Protein AF-A0A835DN40-F1 (afdb_monomer_lite)

Secondary structure (DSSP, 8-state):
-------TT-TT-SEE-HHHHHHHHHTS--SS-EEEEEE-TT-EETTBTTTBSEEEEEEE-SS-TT-EEEEEEEE--TTT-HHHHSTTTS--SSS--PPPPBPTTS-HHHHHHHHHHHHHHHHHHH-TTSSSS-BS-TTS-B-TTTTSTT--SBT-BTTB--B-EE-TTT-BEESEE-GGG-EE----EEETTTTEEE-S----------------------------EE-SPPPP-EEEEEEEEEES---HHHHHHHHHHHHHTT-TT--SSSBHHHHHHGGGGGGGG-SSPPEEEEEEEEEEETT-TT-SEE-HHHHHHHHTTS-SSSEEEEEEE-TT-EETTBTTTBSEEEEEEE-SS-TT-EEEEEEEE--TTT-HHHHSTTSS--SSS--PPPPBPTTS-HHHHHHHHHHHHHHHHHHH-TTSSSEEBS-TTS-B-TTTTSTT--SBT-BTTB--B-EE-TTT-BEESEE-GGG-EE----EEETTTTEEEP--

Sequence (499 aa):
MGKQILDESYSLGKSLTGKQIVELAAKGEQRNAINVVLTASDVAIDGFCSSSCGTHGSSLSSKNSKYKFAYIWVGNSETRCPGQCAWPFHQPIYGPQSPPLVAPNNDVGLDGMVINLASLLAGTATNPFGNGYFQGPAEAPLEAASACPGVYGKGAYPGYAGDLLVDSTTGASFNSHGANGRKYLLPALFDPSTSSCSTLLFLLISLFHFSSAARRLTELVQEQPPLFKYHNGPLLSGQISINLIWYGHFKPSQRSIISDFLSSLSSSTSQTHPSVATWWKTTDKYYHLSSNKHSSLSMGKQILDESYSLGKSLTGKQIVELATKGEQRNAINVVLTASDVAIEGFCSSSCGTHGSSRSAKNNKSKFAYIWVGNSETQCPGQCAWPFHQPIYGPQSPPLVAPNNDVGLDGMVINLASLLAGTATNPFGNGYFQGPVEAPLEAASACPGIYGKGAYPGYAGDLLVDSTTGASFNSHGANGRKYLLPALFDPSTSSCSTLV

pLDDT: mean 85.29, std 15.95, range [23.98, 98.81]

Organism: Tetracentron sinense (NCBI:txid13715)

Structure (mmCIF, N/CA/C/O backbone):
data_AF-A0A835DN40-F1
#
_entry.id   AF-A0A835DN40-F1
#
loop_
_atom_site.group_PDB
_atom_site.id
_atom_site.type_symbol
_atom_site.label_atom_id
_atom_site.label_alt_id
_atom_site.label_comp_id
_atom_site.label_asym_id
_atom_site.label_entity_id
_atom_site.label_seq_id
_atom_site.pdbx_PDB_ins_code
_atom_site.Cartn_x
_atom_site.Cartn_y
_atom_site.Cartn_z
_atom_site.occupancy
_atom_site.B_iso_or_equiv
_atom_site.auth_seq_id
_atom_site.auth_comp_id
_atom_site.auth_asym_id
_atom_site.auth_atom_id
_atom_site.pdbx_PDB_model_num
ATOM 1 N N . MET A 1 1 ? 22.568 1.607 -36.792 1.00 62.44 1 MET A N 1
ATOM 2 C CA . MET A 1 1 ? 22.097 2.724 -35.944 1.00 62.44 1 MET A CA 1
ATOM 3 C C . MET A 1 1 ? 21.654 3.838 -36.881 1.00 62.44 1 MET A C 1
ATOM 5 O O . MET A 1 1 ? 22.366 4.071 -37.850 1.00 62.44 1 MET A O 1
ATOM 9 N N . GLY A 1 2 ? 20.477 4.436 -36.667 1.00 74.19 2 GLY A N 1
ATOM 10 C CA . GLY A 1 2 ? 20.002 5.565 -37.480 1.00 74.19 2 GLY A CA 1
ATOM 11 C C . GLY A 1 2 ? 20.756 6.865 -37.172 1.00 74.19 2 GLY A C 1
ATOM 12 O O . GLY A 1 2 ? 21.664 6.881 -36.338 1.00 74.19 2 GLY A O 1
ATOM 13 N N . LYS A 1 3 ? 20.375 7.961 -37.835 1.00 86.00 3 LYS A N 1
ATOM 14 C CA . LYS A 1 3 ? 20.957 9.292 -37.603 1.00 86.00 3 LYS A CA 1
ATOM 15 C C . LYS A 1 3 ? 20.758 9.735 -36.147 1.00 86.00 3 LYS A C 1
ATOM 17 O O . LYS A 1 3 ? 19.635 9.740 -35.655 1.00 86.00 3 LYS A O 1
ATOM 22 N N . GLN A 1 4 ? 21.835 10.169 -35.494 1.00 90.81 4 GLN A N 1
ATOM 23 C CA . GLN A 1 4 ? 21.766 10.845 -34.197 1.00 90.81 4 GLN A CA 1
ATOM 24 C C . GLN A 1 4 ? 21.597 12.354 -34.408 1.00 90.81 4 GLN A C 1
ATOM 26 O O . GLN A 1 4 ? 22.220 12.937 -35.299 1.00 90.81 4 GLN A O 1
ATOM 31 N N . ILE A 1 5 ? 20.731 12.978 -33.613 1.00 92.69 5 ILE A N 1
ATOM 32 C CA . ILE A 1 5 ? 20.449 14.414 -33.661 1.00 92.69 5 ILE A CA 1
ATOM 33 C C . ILE A 1 5 ? 20.660 14.954 -32.249 1.00 92.69 5 ILE A C 1
ATOM 35 O O . ILE A 1 5 ? 19.998 14.502 -31.320 1.00 92.69 5 ILE A O 1
ATOM 39 N N . LEU A 1 6 ? 21.579 15.906 -32.101 1.00 93.62 6 LEU A N 1
ATOM 40 C CA . LEU A 1 6 ? 21.812 16.626 -30.852 1.00 93.62 6 LEU A CA 1
ATOM 41 C C . LEU A 1 6 ? 21.098 17.979 -30.932 1.00 93.62 6 LEU A C 1
ATOM 43 O O . LEU A 1 6 ? 21.275 18.712 -31.903 1.00 93.62 6 LEU A O 1
ATOM 47 N N . ASP A 1 7 ? 20.278 18.292 -29.930 1.00 92.81 7 ASP A N 1
ATOM 48 C CA . ASP A 1 7 ? 19.549 19.562 -29.810 1.00 92.81 7 ASP A CA 1
ATOM 49 C C . ASP A 1 7 ? 19.976 20.295 -28.533 1.00 92.81 7 ASP A C 1
ATOM 51 O O . ASP A 1 7 ? 19.204 20.485 -27.596 1.00 92.81 7 ASP A O 1
ATOM 55 N N . GLU A 1 8 ? 21.251 20.678 -28.485 1.00 92.56 8 GLU A N 1
ATOM 56 C CA . GLU A 1 8 ? 21.862 21.346 -27.325 1.00 92.56 8 GLU A CA 1
ATOM 57 C C . GLU A 1 8 ? 21.325 22.771 -27.109 1.00 92.56 8 GLU A C 1
ATOM 59 O O . GLU A 1 8 ? 21.439 23.331 -26.020 1.00 92.56 8 GLU A O 1
ATOM 64 N N . SER A 1 9 ? 20.705 23.356 -28.138 1.00 92.94 9 SER A N 1
ATOM 65 C CA . SER A 1 9 ? 20.046 24.663 -28.073 1.00 92.94 9 SER A CA 1
ATOM 66 C C . SER A 1 9 ? 18.645 24.628 -27.465 1.00 92.94 9 SER A C 1
ATOM 68 O O . SER A 1 9 ? 18.056 25.691 -27.280 1.00 92.94 9 SER A O 1
ATOM 70 N N . TYR A 1 10 ? 18.102 23.441 -27.167 1.00 92.69 10 TYR A N 1
ATOM 71 C CA . TYR A 1 10 ? 16.724 23.256 -26.706 1.00 92.69 10 TYR A CA 1
ATOM 72 C C . TYR A 1 10 ? 15.717 23.912 -27.662 1.00 92.69 10 TYR A C 1
ATOM 74 O O . TYR A 1 10 ? 14.993 24.828 -27.275 1.00 92.69 10 TYR A O 1
ATOM 82 N N . SER A 1 11 ? 15.659 23.467 -28.923 1.00 93.62 11 SER A N 1
ATOM 83 C CA . SER A 1 11 ? 14.866 24.130 -29.977 1.00 93.62 11 SER A CA 1
ATOM 84 C C . SER A 1 11 ? 13.371 24.317 -29.664 1.00 93.62 11 SER A C 1
ATOM 86 O O . SER A 1 11 ? 12.739 25.196 -30.244 1.00 93.62 11 SER A O 1
ATOM 88 N N . LEU A 1 12 ? 12.814 23.530 -28.735 1.00 94.88 12 LEU A N 1
ATOM 89 C CA . LEU A 1 12 ? 11.429 23.630 -28.249 1.00 94.88 12 LEU A CA 1
ATOM 90 C C . LEU A 1 12 ? 11.323 24.083 -26.776 1.00 94.88 12 LEU A C 1
ATOM 92 O O . LEU A 1 12 ? 10.252 24.004 -26.178 1.00 94.88 12 LEU A O 1
ATOM 96 N N . GLY A 1 13 ? 12.422 24.565 -26.192 1.00 94.25 13 GLY A N 1
ATOM 97 C CA . GLY A 1 13 ? 12.541 24.941 -24.784 1.00 94.25 13 GLY A CA 1
ATOM 98 C C . GLY A 1 13 ? 12.866 23.770 -23.847 1.00 94.25 13 GLY A C 1
ATOM 99 O O . GLY A 1 13 ? 12.997 22.621 -24.263 1.00 94.25 13 GLY A O 1
ATOM 100 N N . LYS A 1 14 ? 13.005 24.075 -22.549 1.00 92.69 14 LYS A N 1
ATOM 101 C CA . LYS A 1 14 ? 13.278 23.096 -21.473 1.00 92.69 14 LYS A CA 1
ATOM 102 C C . LYS A 1 14 ? 12.018 22.591 -20.768 1.00 92.69 14 LYS A C 1
ATOM 104 O O . LYS A 1 14 ? 12.107 21.936 -19.735 1.00 92.69 14 LYS A O 1
ATOM 109 N N . SER A 1 15 ? 10.842 22.935 -21.272 1.00 93.75 15 SER A N 1
ATOM 110 C CA . SER A 1 15 ? 9.558 22.491 -20.734 1.00 93.75 15 SER A CA 1
ATOM 111 C C . SER A 1 15 ? 8.728 21.991 -21.898 1.00 93.75 15 SER A C 1
ATOM 113 O O . SER A 1 15 ? 8.301 22.784 -22.734 1.00 93.75 15 SER A O 1
ATOM 115 N N . LEU A 1 16 ? 8.595 20.671 -21.992 1.00 92.56 16 LEU A N 1
ATOM 116 C CA . LEU A 1 16 ? 8.012 20.001 -23.145 1.00 92.56 16 LEU A CA 1
ATOM 117 C C . LEU A 1 16 ? 6.715 19.295 -22.756 1.00 92.56 16 LEU A C 1
ATOM 119 O O . LEU A 1 16 ? 6.639 18.565 -21.771 1.00 92.56 16 LEU A O 1
ATOM 123 N N . THR A 1 17 ? 5.710 19.462 -23.599 1.00 91.00 17 THR A N 1
ATOM 124 C CA . THR A 1 17 ? 4.478 18.673 -23.579 1.00 91.00 17 THR A CA 1
ATOM 125 C C . THR A 1 17 ? 4.674 17.359 -24.339 1.00 91.00 17 THR A C 1
ATOM 127 O O . THR A 1 17 ? 5.556 17.241 -25.196 1.00 91.00 17 THR A O 1
ATOM 130 N N . GLY A 1 18 ? 3.784 16.384 -24.134 1.00 88.56 18 GLY A N 1
ATOM 131 C CA . GLY A 1 18 ? 3.805 15.131 -24.905 1.00 88.56 18 GLY A CA 1
ATOM 132 C C . GLY A 1 18 ? 3.737 15.340 -26.429 1.00 88.56 18 GLY A C 1
ATOM 133 O O . GLY A 1 18 ? 4.371 14.608 -27.185 1.00 88.56 18 GLY A O 1
ATOM 134 N N . LYS A 1 19 ? 3.049 16.390 -26.904 1.00 91.12 19 LYS A N 1
ATOM 135 C CA . LYS A 1 19 ? 3.006 16.735 -28.338 1.00 91.12 19 LYS A CA 1
ATOM 136 C C . LYS A 1 19 ? 4.371 17.173 -28.873 1.00 91.12 19 LYS A C 1
ATOM 138 O O . LYS A 1 19 ? 4.743 16.779 -29.974 1.00 91.12 19 LYS A O 1
ATOM 143 N N . GLN A 1 20 ? 5.126 17.944 -28.092 1.00 94.81 20 GLN A N 1
ATOM 144 C CA . GLN A 1 20 ? 6.466 18.395 -28.480 1.00 94.81 20 GLN A CA 1
ATOM 145 C C . GLN A 1 20 ? 7.474 17.239 -28.491 1.00 94.81 20 GLN A C 1
ATOM 147 O O . GLN A 1 20 ? 8.369 17.217 -29.328 1.00 94.81 20 GLN A O 1
ATOM 152 N N . ILE A 1 21 ? 7.297 16.224 -27.640 1.00 94.69 21 ILE A N 1
ATOM 153 C CA . ILE A 1 21 ? 8.091 14.987 -27.718 1.00 94.69 21 ILE A CA 1
ATOM 154 C C . ILE A 1 21 ? 7.870 14.265 -29.052 1.00 94.69 21 ILE A C 1
ATOM 156 O O . ILE A 1 21 ? 8.833 13.847 -29.695 1.00 94.69 21 ILE A O 1
ATOM 160 N N . VAL A 1 22 ? 6.619 14.174 -29.514 1.00 94.06 22 VAL A N 1
ATOM 161 C CA . VAL A 1 22 ? 6.299 13.596 -30.830 1.00 94.06 22 VAL A CA 1
ATOM 162 C C . VAL A 1 22 ? 6.910 14.421 -31.965 1.00 94.06 22 VAL A C 1
ATOM 164 O O . VAL A 1 22 ? 7.405 13.853 -32.937 1.00 94.06 22 VAL A O 1
ATOM 167 N N . GLU A 1 23 ? 6.920 15.749 -31.842 1.00 94.12 23 GLU A N 1
ATOM 168 C CA . GLU A 1 23 ? 7.569 16.644 -32.805 1.00 94.12 23 GLU A CA 1
ATOM 169 C C . GLU A 1 23 ? 9.084 16.399 -32.885 1.00 94.12 23 GLU A C 1
ATOM 171 O O . GLU A 1 23 ? 9.633 16.282 -33.983 1.00 94.12 23 GLU A O 1
ATOM 176 N N . LEU A 1 24 ? 9.756 16.237 -31.740 1.00 94.56 24 LEU A N 1
ATOM 177 C CA . LEU A 1 24 ? 11.173 15.864 -31.695 1.00 94.56 24 LEU A CA 1
ATOM 178 C C . LEU A 1 24 ? 11.412 14.492 -32.332 1.00 94.56 24 LEU A C 1
ATOM 180 O O . LEU A 1 24 ? 12.311 14.357 -33.163 1.00 94.56 24 LEU A O 1
ATOM 184 N N . ALA A 1 25 ? 10.583 13.496 -32.012 1.00 94.44 25 ALA A N 1
ATOM 185 C CA . ALA A 1 25 ? 10.676 12.164 -32.604 1.00 94.44 25 ALA A CA 1
ATOM 186 C C . ALA A 1 25 ? 10.484 12.194 -34.132 1.00 94.44 25 ALA A C 1
ATOM 188 O O . ALA A 1 25 ? 11.159 11.468 -34.862 1.00 94.44 25 ALA A O 1
ATOM 189 N N . ALA A 1 26 ? 9.612 13.071 -34.638 1.00 92.50 26 ALA A N 1
ATOM 190 C CA . ALA A 1 26 ? 9.327 13.211 -36.063 1.00 92.50 26 ALA A CA 1
ATOM 191 C C . ALA A 1 26 ? 10.505 13.764 -36.886 1.00 92.50 26 ALA A C 1
ATOM 193 O O . ALA A 1 26 ? 10.485 13.620 -38.114 1.00 92.50 26 ALA A O 1
ATOM 194 N N . LYS A 1 27 ? 11.522 14.365 -36.241 1.00 91.38 27 LYS A N 1
ATOM 195 C CA . LYS A 1 27 ? 12.776 14.798 -36.891 1.00 91.38 27 LYS A CA 1
ATOM 196 C C . LYS A 1 27 ? 13.621 13.612 -37.383 1.00 91.38 27 LYS A C 1
ATOM 198 O O . LYS A 1 27 ? 14.474 13.798 -38.253 1.00 91.38 27 LYS A O 1
ATOM 203 N N . GLY A 1 28 ? 13.396 12.419 -36.828 1.00 89.25 28 GLY A N 1
ATOM 204 C CA . GLY A 1 28 ? 14.049 11.180 -37.237 1.00 89.25 28 GLY A CA 1
ATOM 205 C C . GLY A 1 28 ? 13.478 10.569 -38.522 1.00 89.25 28 GLY A C 1
ATOM 206 O O . GLY A 1 28 ? 12.742 11.196 -39.293 1.00 89.25 28 GLY A O 1
ATOM 207 N N . GLU A 1 29 ? 13.835 9.314 -38.780 1.00 87.50 29 GLU A N 1
ATOM 208 C CA . GLU A 1 29 ? 13.303 8.568 -39.919 1.00 87.50 29 GLU A CA 1
ATOM 209 C C . GLU A 1 29 ? 11.883 8.083 -39.615 1.00 87.50 29 GLU A C 1
ATOM 211 O O . GLU A 1 29 ? 11.592 7.580 -38.538 1.00 87.50 29 GLU A O 1
ATOM 216 N N . GLN A 1 30 ? 10.963 8.231 -40.568 1.00 84.12 30 GLN A N 1
ATOM 217 C CA . GLN A 1 30 ? 9.542 7.920 -40.349 1.00 84.12 30 GLN A CA 1
ATOM 218 C C . GLN A 1 30 ? 9.117 6.583 -40.979 1.00 84.12 30 GLN A C 1
ATOM 220 O O . GLN A 1 30 ? 7.932 6.262 -41.010 1.00 84.12 30 GLN A O 1
ATOM 225 N N . ARG A 1 31 ? 10.067 5.803 -41.512 1.00 83.69 31 ARG A N 1
ATOM 226 C CA . ARG A 1 31 ? 9.813 4.503 -42.146 1.00 83.69 31 ARG A CA 1
ATOM 227 C C . ARG A 1 31 ? 10.818 3.481 -41.637 1.00 83.69 31 ARG A C 1
ATOM 229 O O . ARG A 1 31 ? 12.007 3.762 -41.653 1.00 83.69 31 ARG A O 1
ATOM 236 N N . ASN A 1 32 ? 10.331 2.302 -41.242 1.00 83.50 32 ASN A N 1
ATOM 237 C CA . ASN A 1 32 ? 11.147 1.190 -40.733 1.00 83.50 32 ASN A CA 1
ATOM 238 C C . ASN A 1 32 ? 12.109 1.602 -39.601 1.00 83.50 32 ASN A C 1
ATOM 240 O O . ASN A 1 32 ? 13.224 1.094 -39.515 1.00 83.50 32 ASN A O 1
ATOM 244 N N . ALA A 1 33 ? 11.681 2.538 -38.753 1.00 87.94 33 ALA A N 1
ATOM 245 C CA . ALA A 1 33 ? 12.504 3.122 -37.706 1.00 87.94 33 ALA A CA 1
ATOM 246 C C . ALA A 1 33 ? 11.702 3.292 -36.411 1.00 87.94 33 ALA A C 1
ATOM 248 O O . ALA A 1 33 ? 10.492 3.535 -36.443 1.00 87.94 33 ALA A O 1
ATOM 249 N N . ILE A 1 34 ? 12.412 3.185 -35.287 1.00 92.44 34 ILE A N 1
ATOM 250 C CA . ILE A 1 34 ? 11.952 3.594 -33.961 1.00 92.44 34 ILE A CA 1
ATOM 251 C C . ILE A 1 34 ? 12.743 4.850 -33.604 1.00 92.44 34 ILE A C 1
ATOM 253 O O . ILE A 1 34 ? 13.970 4.799 -33.505 1.00 92.44 34 ILE A O 1
ATOM 257 N N . ASN A 1 35 ? 12.054 5.975 -33.435 1.00 95.12 35 ASN A N 1
ATOM 258 C CA . ASN A 1 35 ? 12.698 7.233 -33.067 1.00 95.12 35 ASN A CA 1
ATOM 259 C C . ASN A 1 35 ? 12.775 7.351 -31.545 1.00 95.12 35 ASN A C 1
ATOM 261 O O . ASN A 1 35 ? 11.746 7.400 -30.879 1.00 95.12 35 ASN A O 1
ATOM 265 N N . VAL A 1 36 ? 13.986 7.403 -30.994 1.00 96.75 36 VAL A N 1
ATOM 266 C CA . VAL A 1 36 ? 14.206 7.512 -29.546 1.00 96.75 36 VAL A CA 1
ATOM 267 C C . VAL A 1 36 ? 14.557 8.955 -29.192 1.00 96.75 36 VAL A C 1
ATOM 269 O O . VAL A 1 36 ? 15.540 9.497 -29.694 1.00 96.75 36 VAL A O 1
ATOM 272 N N . VAL A 1 37 ? 13.761 9.564 -28.319 1.00 97.31 37 VAL A N 1
ATOM 273 C CA . VAL A 1 37 ? 13.980 10.898 -27.753 1.00 97.31 37 VAL A CA 1
ATOM 274 C C . VAL A 1 37 ? 14.496 10.736 -26.327 1.00 97.31 37 VAL A C 1
ATOM 276 O O . VAL A 1 37 ? 13.816 10.178 -25.471 1.00 97.31 37 VAL A O 1
ATOM 279 N N . LEU A 1 38 ? 15.699 11.233 -26.061 1.00 97.19 38 LEU A N 1
ATOM 280 C CA . LEU A 1 38 ? 16.314 11.210 -24.735 1.00 97.19 38 LEU A CA 1
ATOM 281 C C . LEU A 1 38 ? 16.416 12.645 -24.230 1.00 97.19 38 LEU A C 1
ATOM 283 O O . LEU A 1 38 ? 16.957 13.496 -24.935 1.00 97.19 38 LEU A O 1
ATOM 287 N N . THR A 1 39 ? 15.894 12.925 -23.038 1.00 96.50 39 THR A N 1
ATOM 288 C CA . THR A 1 39 ? 15.938 14.279 -22.468 1.00 96.50 39 THR A CA 1
ATOM 289 C C . THR A 1 39 ? 16.857 14.359 -21.259 1.00 96.50 39 THR A C 1
ATOM 291 O O . THR A 1 39 ? 16.834 13.485 -20.392 1.00 96.50 39 THR A O 1
ATOM 294 N N . ALA A 1 40 ? 17.667 15.420 -21.217 1.00 95.06 40 ALA A N 1
ATOM 295 C CA . ALA A 1 40 ? 18.594 15.705 -20.127 1.00 95.06 40 ALA A CA 1
ATOM 296 C C . ALA A 1 40 ? 17.860 15.991 -18.803 1.00 95.06 40 ALA A C 1
ATOM 298 O O . ALA A 1 40 ? 16.657 16.257 -18.788 1.00 95.06 40 ALA A O 1
ATOM 299 N N . SER A 1 41 ? 18.594 15.942 -17.689 1.00 93.69 41 SER A N 1
ATOM 300 C CA . SER A 1 41 ? 18.036 16.042 -16.331 1.00 93.69 41 SER A CA 1
ATOM 301 C C . SER A 1 41 ? 17.454 17.425 -16.002 1.00 93.69 41 SER A C 1
ATOM 303 O O . SER A 1 41 ? 16.654 17.578 -15.077 1.00 93.69 41 SER A O 1
ATOM 305 N N . ASP A 1 42 ? 17.796 18.447 -16.784 1.00 92.62 42 ASP A N 1
ATOM 306 C CA . ASP A 1 42 ? 17.280 19.807 -16.647 1.00 92.62 42 ASP A CA 1
ATOM 307 C C . ASP A 1 42 ? 16.029 20.094 -17.502 1.00 92.62 42 ASP A C 1
ATOM 309 O O . ASP A 1 42 ? 15.445 21.174 -17.382 1.00 92.62 42 ASP A O 1
ATOM 313 N N . VAL A 1 43 ? 15.554 19.128 -18.296 1.00 93.62 43 VAL A N 1
ATOM 314 C CA . VAL A 1 43 ? 14.333 19.246 -19.108 1.00 93.62 43 VAL A CA 1
ATOM 315 C C . VAL A 1 43 ? 13.113 18.769 -18.313 1.00 93.62 43 VAL A C 1
ATOM 317 O O . VAL A 1 43 ? 13.056 17.639 -17.835 1.00 93.62 43 VAL A O 1
ATOM 320 N N . ALA A 1 44 ? 12.110 19.636 -18.171 1.00 88.69 44 ALA A N 1
ATOM 321 C CA . ALA A 1 44 ? 10.819 19.316 -17.570 1.00 88.69 44 ALA A CA 1
ATOM 322 C C . ALA A 1 44 ? 9.850 18.769 -18.623 1.00 88.69 44 ALA A C 1
ATOM 324 O O . ALA A 1 44 ? 9.738 19.330 -19.714 1.00 88.69 44 ALA A O 1
ATOM 325 N N . ILE A 1 45 ? 9.132 17.700 -18.281 1.00 87.81 45 ILE A N 1
ATOM 326 C CA . ILE A 1 45 ? 8.139 17.073 -19.157 1.00 87.81 45 ILE A CA 1
ATOM 327 C C . ILE A 1 45 ? 6.887 16.768 -18.349 1.00 87.81 45 ILE A C 1
ATOM 329 O O . ILE A 1 45 ? 6.980 16.275 -17.223 1.00 87.81 45 ILE A O 1
ATOM 333 N N . ASP A 1 46 ? 5.723 17.051 -18.928 1.00 78.88 46 ASP A N 1
ATOM 334 C CA . ASP A 1 46 ? 4.436 16.750 -18.303 1.00 78.88 46 ASP A CA 1
ATOM 335 C C . ASP A 1 46 ? 4.334 15.256 -17.958 1.00 78.88 46 ASP A C 1
ATOM 337 O O . ASP A 1 46 ? 4.521 14.388 -18.811 1.00 78.88 46 ASP A O 1
ATOM 341 N N . GLY A 1 47 ? 4.040 14.946 -16.695 1.00 72.06 47 GLY A N 1
ATOM 342 C CA . GLY A 1 47 ? 3.879 13.568 -16.222 1.00 72.06 47 GLY A CA 1
ATOM 343 C C . GLY A 1 47 ? 5.183 12.802 -15.951 1.00 72.06 47 GLY A C 1
ATOM 344 O O . GLY A 1 47 ? 5.116 11.697 -15.396 1.00 72.06 47 GLY A O 1
ATOM 345 N N . PHE A 1 48 ? 6.355 13.368 -16.265 1.00 83.88 48 PHE A N 1
ATOM 346 C CA . PHE A 1 48 ? 7.642 12.818 -15.830 1.00 83.88 48 PHE A CA 1
ATOM 347 C C . PHE A 1 48 ? 7.719 12.826 -14.299 1.00 83.88 48 PHE A C 1
ATOM 349 O O . PHE A 1 48 ? 7.203 13.751 -13.666 1.00 83.88 48 PHE A O 1
ATOM 356 N N . CYS A 1 49 ? 8.336 11.807 -13.693 1.00 76.12 49 CYS A N 1
ATOM 357 C CA . CYS A 1 49 ? 8.502 11.718 -12.232 1.00 76.12 49 CYS A CA 1
ATOM 358 C C . CYS A 1 49 ? 7.198 11.678 -11.415 1.00 76.12 49 CYS A C 1
ATOM 360 O O . CYS A 1 49 ? 7.193 11.981 -10.227 1.00 76.12 49 CYS A O 1
ATOM 362 N N . SER A 1 50 ? 6.073 11.381 -12.053 1.00 71.12 50 SER A N 1
ATOM 363 C CA . SER A 1 50 ? 4.760 11.346 -11.401 1.00 71.12 50 SER A CA 1
ATOM 364 C C . SER A 1 50 ? 3.940 10.187 -11.939 1.00 71.12 50 SER A C 1
ATOM 366 O O . SER A 1 50 ? 3.467 9.360 -11.169 1.00 71.12 50 SER A O 1
ATOM 368 N N . SER A 1 51 ? 3.860 10.077 -13.264 1.00 66.38 51 SER A N 1
ATOM 369 C CA . SER A 1 51 ? 3.113 9.021 -13.954 1.00 66.38 51 SER A CA 1
ATOM 370 C C . SER A 1 51 ? 4.006 8.021 -14.689 1.00 66.38 51 SER A C 1
ATOM 372 O O . SER A 1 51 ? 3.641 6.857 -14.818 1.00 66.38 51 SER A O 1
ATOM 374 N N . SER A 1 52 ? 5.176 8.452 -15.173 1.00 79.00 52 SER A N 1
ATOM 375 C CA . SER A 1 52 ? 6.094 7.598 -15.929 1.00 79.00 52 SER A CA 1
ATOM 376 C C . SER A 1 52 ? 7.525 8.145 -15.944 1.00 79.00 52 SER A C 1
ATOM 378 O O . SER A 1 52 ? 7.781 9.313 -15.640 1.00 79.00 52 SER A O 1
ATOM 380 N N . CYS A 1 53 ? 8.463 7.279 -16.321 1.00 90.38 53 CYS A N 1
ATOM 381 C CA . CYS A 1 53 ? 9.882 7.596 -16.527 1.00 90.38 53 CYS A CA 1
ATOM 382 C C . CYS A 1 53 ? 10.250 7.701 -18.017 1.00 90.38 53 CYS A C 1
ATOM 384 O O . CYS A 1 53 ? 11.387 7.992 -18.391 1.00 90.38 53 CYS A O 1
ATOM 386 N N . GLY A 1 54 ? 9.259 7.450 -18.866 1.00 93.00 54 GLY A N 1
ATOM 387 C CA . GLY A 1 54 ? 9.342 7.386 -20.307 1.00 93.00 54 GLY A CA 1
ATOM 388 C C . GLY A 1 54 ? 8.042 6.822 -20.875 1.00 93.00 54 GLY A C 1
ATOM 389 O O . GLY A 1 54 ? 7.191 6.319 -20.141 1.00 93.00 54 GLY A O 1
ATOM 390 N N . THR A 1 55 ? 7.881 6.900 -22.187 1.00 91.06 55 THR A N 1
ATOM 391 C CA . THR A 1 55 ? 6.718 6.363 -22.898 1.00 91.06 55 THR A CA 1
ATOM 392 C C . THR A 1 55 ? 7.136 5.853 -24.267 1.00 91.06 55 THR A C 1
ATOM 394 O O . THR A 1 55 ? 8.158 6.279 -24.806 1.00 91.06 55 THR A O 1
ATOM 397 N N . HIS A 1 56 ? 6.338 4.977 -24.859 1.00 93.06 56 HIS A N 1
ATOM 398 C CA . HIS A 1 56 ? 6.428 4.684 -26.282 1.00 93.06 56 HIS A CA 1
ATOM 399 C C . HIS A 1 56 ? 5.059 4.839 -26.926 1.00 93.06 56 HIS A C 1
ATOM 401 O O . HIS A 1 56 ? 4.030 4.842 -26.251 1.00 93.06 56 HIS A O 1
ATOM 407 N N . GLY A 1 57 ? 5.051 5.035 -28.234 1.00 90.94 57 GLY A N 1
ATOM 408 C CA . GLY A 1 57 ? 3.817 5.190 -28.976 1.00 90.94 57 GLY A CA 1
ATOM 409 C C . GLY A 1 57 ? 4.062 5.324 -30.463 1.00 90.94 57 GLY A C 1
ATOM 410 O O . GLY A 1 57 ? 5.148 5.055 -30.979 1.00 90.94 57 GLY A O 1
ATOM 411 N N . SER A 1 58 ? 3.032 5.778 -31.170 1.00 92.44 58 SER A N 1
ATOM 412 C CA . SER A 1 58 ? 3.117 5.999 -32.606 1.00 92.44 58 SER A CA 1
ATOM 413 C C . SER A 1 58 ? 2.440 7.285 -33.036 1.00 92.44 58 SER A C 1
ATOM 415 O O . SER A 1 58 ? 1.489 7.752 -32.413 1.00 92.44 58 SER A O 1
ATOM 417 N N . SER A 1 59 ? 2.931 7.855 -34.131 1.00 91.75 59 SER A N 1
ATOM 418 C CA . SER A 1 59 ? 2.361 9.060 -34.725 1.00 91.75 59 SER A CA 1
ATOM 419 C C . SER A 1 59 ? 2.331 8.959 -36.243 1.00 91.75 59 SER A C 1
ATOM 421 O O . SER A 1 59 ? 3.101 8.210 -36.848 1.00 91.75 59 SER A O 1
ATOM 423 N N . LEU A 1 60 ? 1.412 9.697 -36.864 1.00 89.62 60 LEU A N 1
ATOM 424 C CA . LEU A 1 60 ? 1.311 9.776 -38.317 1.00 89.62 60 LEU A CA 1
ATOM 425 C C . LEU A 1 60 ? 2.533 10.495 -38.890 1.00 89.62 60 LEU A C 1
ATOM 427 O O . LEU A 1 60 ? 2.985 11.517 -38.376 1.00 89.62 60 LEU A O 1
ATOM 431 N N . SER A 1 61 ? 3.053 9.965 -39.992 1.00 82.00 61 SER A N 1
ATOM 432 C CA . SER A 1 61 ? 4.140 10.595 -40.728 1.00 82.00 61 SER A CA 1
ATOM 433 C C . SER A 1 61 ? 3.666 11.911 -41.347 1.00 82.00 61 SER A C 1
ATOM 435 O O . SER A 1 61 ? 2.711 11.943 -42.124 1.00 82.00 61 SER A O 1
ATOM 437 N N . SER A 1 62 ? 4.392 12.996 -41.063 1.00 76.75 62 SER A N 1
ATOM 438 C CA . SER A 1 62 ? 4.175 14.302 -41.699 1.00 76.75 62 SER A CA 1
ATOM 439 C C . SER A 1 62 ? 4.484 14.287 -43.200 1.00 76.75 62 SER A C 1
ATOM 441 O O . SER A 1 62 ? 3.975 15.119 -43.944 1.00 76.75 62 SER A O 1
ATOM 443 N N . LYS A 1 63 ? 5.297 13.325 -43.657 1.00 75.75 63 LYS A N 1
ATOM 444 C CA . LYS A 1 63 ? 5.660 13.132 -45.069 1.00 75.75 63 LYS A CA 1
ATOM 445 C C . LYS A 1 63 ? 4.643 12.281 -45.832 1.00 75.75 63 LYS A C 1
ATOM 447 O O . LYS A 1 63 ? 4.531 12.419 -47.046 1.00 75.75 63 LYS A O 1
ATOM 452 N N . ASN A 1 64 ? 3.932 11.380 -45.152 1.00 75.12 64 ASN A N 1
ATOM 453 C CA . ASN A 1 64 ? 2.903 10.543 -45.760 1.00 75.12 64 ASN A CA 1
ATOM 454 C C . ASN A 1 64 ? 1.892 10.057 -44.711 1.00 75.12 64 ASN A C 1
ATOM 456 O O . ASN A 1 64 ? 2.155 9.107 -43.975 1.00 75.12 64 ASN A O 1
ATOM 460 N N . SER A 1 65 ? 0.697 10.647 -44.717 1.00 75.12 65 SER A N 1
ATOM 461 C CA . SER A 1 65 ? -0.373 10.363 -43.753 1.00 75.12 65 SER A CA 1
ATOM 462 C C . SER A 1 65 ? -0.906 8.923 -43.773 1.00 75.12 65 SER A C 1
ATOM 464 O O . SER A 1 65 ? -1.680 8.558 -42.893 1.00 75.12 65 SER A O 1
ATOM 466 N N . LYS A 1 66 ? -0.499 8.083 -44.737 1.00 78.94 66 LYS A N 1
ATOM 467 C CA . LYS A 1 66 ? -0.843 6.651 -44.759 1.00 78.94 66 LYS A CA 1
ATOM 468 C C . LYS A 1 66 ? 0.013 5.794 -43.825 1.00 78.94 66 LYS A C 1
ATOM 470 O O . LYS A 1 66 ? -0.338 4.640 -43.600 1.00 78.94 66 LYS A O 1
ATOM 475 N N . TYR A 1 67 ? 1.121 6.319 -43.302 1.00 82.88 67 TYR A N 1
ATOM 476 C CA . TYR A 1 67 ? 2.049 5.554 -42.472 1.00 82.88 67 TYR A CA 1
ATOM 477 C C . TYR A 1 67 ? 2.197 6.170 -41.085 1.00 82.88 67 TYR A C 1
ATOM 479 O O . TYR A 1 67 ? 2.185 7.391 -40.919 1.00 82.88 67 TYR A O 1
ATOM 487 N N . LYS A 1 68 ? 2.374 5.300 -40.090 1.00 88.88 68 LYS A N 1
ATOM 488 C CA . LYS A 1 68 ? 2.769 5.671 -38.734 1.00 88.88 68 LYS A CA 1
ATOM 489 C C . LYS A 1 68 ? 4.241 5.339 -38.520 1.00 88.88 68 LYS A C 1
ATOM 491 O O . LYS A 1 68 ? 4.735 4.357 -39.070 1.00 88.88 68 LYS A O 1
ATOM 496 N N . PHE A 1 69 ? 4.913 6.127 -37.694 1.00 91.75 69 PHE A N 1
ATOM 497 C CA . PHE A 1 69 ? 6.221 5.786 -37.142 1.00 91.75 69 PHE A CA 1
ATOM 498 C C . PHE A 1 69 ? 6.088 5.541 -35.640 1.00 91.75 69 PHE A C 1
ATOM 500 O O . PHE A 1 69 ? 5.236 6.152 -34.991 1.00 91.75 69 PHE A O 1
ATOM 507 N N . ALA A 1 70 ? 6.919 4.648 -35.108 1.00 94.44 70 ALA A N 1
ATOM 508 C CA . ALA A 1 70 ? 6.997 4.386 -33.679 1.00 94.44 70 ALA A CA 1
ATOM 509 C C . ALA A 1 70 ? 8.046 5.298 -33.032 1.00 94.44 70 ALA A C 1
ATOM 511 O O . ALA A 1 70 ? 9.060 5.642 -33.654 1.00 94.44 70 ALA A O 1
ATOM 512 N N . TYR A 1 71 ? 7.811 5.692 -31.789 1.00 95.69 71 TYR A N 1
ATOM 513 C CA . TYR A 1 71 ? 8.749 6.496 -31.023 1.00 95.69 71 TYR A CA 1
ATOM 514 C C . TYR A 1 71 ? 8.810 6.056 -29.566 1.00 95.69 71 TYR A C 1
ATOM 516 O O . TYR A 1 71 ? 7.852 5.507 -29.030 1.00 95.69 71 TYR A O 1
ATOM 524 N N . ILE A 1 72 ? 9.941 6.349 -28.936 1.00 97.19 72 ILE A N 1
ATOM 525 C CA . ILE A 1 72 ? 10.183 6.182 -27.506 1.00 97.19 72 ILE A CA 1
ATOM 526 C C . ILE A 1 72 ? 10.653 7.524 -26.962 1.00 97.19 72 ILE A C 1
ATOM 528 O O . ILE A 1 72 ? 11.428 8.221 -27.616 1.00 97.19 72 ILE A O 1
ATOM 532 N N . TRP A 1 73 ? 10.234 7.864 -25.754 1.00 97.12 73 TRP A N 1
ATOM 533 C CA . TRP A 1 73 ? 10.850 8.907 -24.954 1.00 97.12 73 TRP A CA 1
ATOM 534 C C . TRP A 1 73 ? 11.283 8.360 -23.597 1.00 97.12 73 TRP A C 1
ATOM 536 O O . TRP A 1 73 ? 10.540 7.605 -22.977 1.00 97.12 73 TRP A O 1
ATOM 546 N N . VAL A 1 74 ? 12.470 8.762 -23.139 1.00 97.62 74 VAL A N 1
ATOM 547 C CA . VAL A 1 74 ? 12.977 8.502 -21.784 1.00 97.62 74 VAL A CA 1
ATOM 548 C C . VAL A 1 74 ? 13.613 9.774 -21.231 1.00 97.62 74 VAL A C 1
ATOM 550 O O . VAL A 1 74 ? 14.406 10.426 -21.918 1.00 97.62 74 VAL A O 1
ATOM 553 N N . GLY A 1 75 ? 13.279 10.119 -19.988 1.00 96.31 75 GLY A N 1
ATOM 554 C CA . GLY A 1 75 ? 13.858 11.265 -19.286 1.00 96.31 75 GLY A CA 1
ATOM 555 C C . GLY A 1 75 ? 14.950 10.867 -18.297 1.00 96.31 75 GLY A C 1
ATOM 556 O O . GLY A 1 75 ? 14.847 9.834 -17.638 1.00 96.31 75 GLY A O 1
ATOM 557 N N . ASN A 1 76 ? 15.984 11.700 -18.161 1.00 96.44 76 ASN A N 1
ATOM 558 C CA . ASN A 1 76 ? 16.988 11.539 -17.111 1.00 96.44 76 ASN A CA 1
ATOM 559 C C . ASN A 1 76 ? 16.426 11.995 -15.753 1.00 96.44 76 ASN A C 1
ATOM 561 O O . ASN A 1 76 ? 16.108 13.169 -15.561 1.00 96.44 76 ASN A O 1
ATOM 565 N N . SER A 1 77 ? 16.312 11.070 -14.800 1.00 92.88 77 SER A N 1
ATOM 566 C CA . SER A 1 77 ? 15.708 11.330 -13.491 1.00 92.88 77 SER A CA 1
ATOM 567 C C . SER A 1 77 ? 16.662 11.861 -12.425 1.00 92.88 77 SER A C 1
ATOM 569 O O . SER A 1 77 ? 16.189 12.179 -11.337 1.00 92.88 77 SER A O 1
ATOM 571 N N . GLU A 1 78 ? 17.964 11.941 -12.708 1.00 90.94 78 GLU A N 1
ATOM 572 C CA . GLU A 1 78 ? 19.044 12.214 -11.745 1.00 90.94 78 GLU A CA 1
ATOM 573 C C . GLU A 1 78 ? 18.729 13.335 -10.742 1.00 90.94 78 GLU A C 1
ATOM 575 O O . GLU A 1 78 ? 18.856 13.145 -9.537 1.00 90.94 78 GLU A O 1
ATOM 580 N N . THR A 1 79 ? 18.259 14.487 -11.224 1.00 85.81 79 THR A N 1
ATOM 581 C CA . THR A 1 79 ? 18.055 15.695 -10.405 1.00 85.81 79 THR A CA 1
ATOM 582 C C . THR A 1 79 ? 16.614 15.889 -9.929 1.00 85.81 79 THR A C 1
ATOM 584 O O . THR A 1 79 ? 16.323 16.861 -9.232 1.00 85.81 79 THR A O 1
ATOM 587 N N . ARG A 1 80 ? 15.687 15.008 -10.328 1.00 84.81 80 ARG A N 1
ATOM 588 C CA . ARG A 1 80 ? 14.236 15.214 -10.164 1.00 84.81 80 ARG A CA 1
ATOM 589 C C . ARG A 1 80 ? 13.579 14.111 -9.343 1.00 84.81 80 ARG A C 1
ATOM 591 O O . ARG A 1 80 ? 12.866 14.402 -8.390 1.00 84.81 80 ARG A O 1
ATOM 598 N N . CYS A 1 81 ? 13.786 12.855 -9.732 1.00 87.25 81 CYS A N 1
ATOM 599 C CA . CYS A 1 81 ? 13.085 11.704 -9.160 1.00 87.25 81 CYS A CA 1
ATOM 600 C C . CYS A 1 81 ? 13.861 10.385 -9.306 1.00 87.25 81 CYS A C 1
ATOM 602 O O . CYS A 1 81 ? 13.303 9.378 -9.762 1.00 87.25 81 CYS A O 1
ATOM 604 N N . PRO A 1 82 ? 15.147 10.332 -8.926 1.00 87.31 82 PRO A N 1
ATOM 605 C CA . PRO A 1 82 ? 15.927 9.110 -9.096 1.00 87.31 82 PRO A CA 1
ATOM 606 C C . PRO A 1 82 ? 15.297 7.927 -8.334 1.00 87.31 82 PRO A C 1
ATOM 608 O O . PRO A 1 82 ? 15.265 6.816 -8.852 1.00 87.31 82 PRO A O 1
ATOM 611 N N . GLY A 1 83 ? 14.649 8.174 -7.189 1.00 84.19 83 GLY A N 1
ATOM 612 C CA . GLY A 1 83 ? 13.895 7.159 -6.440 1.00 84.19 83 GLY A CA 1
ATOM 613 C C . GLY A 1 83 ? 12.608 6.642 -7.100 1.00 84.19 83 GLY A C 1
ATOM 614 O O . GLY A 1 83 ? 11.976 5.737 -6.573 1.00 84.19 83 GLY A O 1
ATOM 615 N N . GLN A 1 84 ? 12.180 7.187 -8.235 1.00 83.69 84 GLN A N 1
ATOM 616 C CA . GLN A 1 84 ? 11.067 6.621 -9.003 1.00 83.69 84 GLN A CA 1
ATOM 617 C C . GLN A 1 84 ? 11.556 5.917 -10.267 1.00 83.69 84 GLN A C 1
ATOM 619 O O . GLN A 1 84 ? 11.040 4.862 -10.623 1.00 83.69 84 GLN A O 1
ATOM 624 N N . CYS A 1 85 ? 12.557 6.491 -10.933 1.00 90.62 85 CYS A N 1
ATOM 625 C CA . CYS A 1 85 ? 12.929 6.096 -12.289 1.00 90.62 85 CYS A CA 1
ATOM 626 C C . CYS A 1 85 ? 14.278 5.393 -12.411 1.00 90.62 85 CYS A C 1
ATOM 628 O O . CYS A 1 85 ? 14.567 4.838 -13.468 1.00 90.62 85 CYS A O 1
ATOM 630 N N . ALA A 1 86 ? 15.083 5.383 -11.350 1.00 93.44 86 ALA A N 1
ATOM 631 C CA . ALA A 1 86 ? 16.392 4.744 -11.332 1.00 93.44 86 ALA A CA 1
ATOM 632 C C . ALA A 1 86 ? 16.480 3.588 -10.327 1.00 93.44 86 ALA A C 1
ATOM 634 O O . ALA A 1 86 ? 17.581 3.179 -9.972 1.00 93.44 86 ALA A O 1
ATOM 635 N N . TRP A 1 87 ? 15.356 3.031 -9.857 1.00 89.50 87 TRP A N 1
ATOM 636 C CA . TRP A 1 87 ? 15.392 1.793 -9.070 1.00 89.50 87 TRP A CA 1
ATOM 637 C C . TRP A 1 87 ? 15.953 0.639 -9.929 1.00 89.50 87 TRP A C 1
ATOM 639 O O . TRP A 1 87 ? 15.482 0.457 -11.056 1.00 89.50 87 TRP A O 1
ATOM 649 N N . PRO A 1 88 ? 16.926 -0.160 -9.443 1.00 91.75 88 PRO A N 1
ATOM 650 C CA . PRO A 1 88 ? 17.372 -0.307 -8.051 1.00 91.75 88 PRO A CA 1
ATOM 651 C C . PRO A 1 88 ? 18.627 0.501 -7.660 1.00 91.75 88 PRO A C 1
ATOM 653 O O . PRO A 1 88 ? 19.189 0.261 -6.597 1.00 91.75 88 PRO A O 1
ATOM 656 N N . PHE A 1 89 ? 19.087 1.442 -8.486 1.00 93.81 89 PHE A N 1
ATOM 657 C CA . PHE A 1 89 ? 20.288 2.264 -8.252 1.00 93.81 89 PHE A CA 1
ATOM 658 C C . PHE A 1 89 ? 20.049 3.516 -7.406 1.00 93.81 89 PHE A C 1
ATOM 660 O O . PHE A 1 89 ? 20.990 4.207 -7.022 1.00 93.81 89 PHE A O 1
ATOM 667 N N . HIS A 1 90 ? 18.790 3.805 -7.091 1.00 90.56 90 HIS A N 1
ATOM 668 C CA . HIS A 1 90 ? 18.416 4.800 -6.102 1.00 90.56 90 HIS A CA 1
ATOM 669 C C . HIS A 1 90 ? 17.336 4.244 -5.182 1.00 90.56 90 HIS A C 1
ATOM 671 O O . HIS A 1 90 ? 16.510 3.418 -5.580 1.00 90.56 90 HIS A O 1
ATOM 677 N N . GLN A 1 91 ? 17.332 4.736 -3.949 1.00 82.06 91 GLN A N 1
ATOM 678 C CA . GLN A 1 91 ? 16.359 4.355 -2.943 1.00 82.06 91 GLN A CA 1
ATOM 679 C C . GLN A 1 91 ? 14.951 4.757 -3.407 1.00 82.06 91 GLN A C 1
ATOM 681 O O . GLN A 1 91 ? 14.771 5.918 -3.805 1.00 82.06 91 GLN A O 1
ATOM 686 N N . PRO A 1 92 ? 13.978 3.826 -3.411 1.00 70.56 92 PRO A N 1
ATOM 687 C CA . PRO A 1 92 ? 12.661 4.105 -3.945 1.00 70.56 92 PRO A CA 1
ATOM 688 C C . PRO A 1 92 ? 11.837 4.986 -3.000 1.00 70.56 92 PRO A C 1
ATOM 690 O O . PRO A 1 92 ? 11.959 4.866 -1.784 1.00 70.56 92 PRO A O 1
ATOM 693 N N . ILE A 1 93 ? 10.962 5.845 -3.536 1.00 62.22 93 ILE A N 1
ATOM 694 C CA . ILE A 1 93 ? 10.120 6.744 -2.709 1.00 62.22 93 ILE A CA 1
ATOM 695 C C . ILE A 1 93 ? 9.143 5.943 -1.823 1.00 62.22 93 ILE A C 1
ATOM 697 O O . ILE A 1 93 ? 8.845 6.341 -0.699 1.00 62.22 93 ILE A O 1
ATOM 701 N N . TYR A 1 94 ? 8.678 4.792 -2.315 1.00 51.47 94 TYR A N 1
ATOM 702 C CA . TYR A 1 94 ? 7.760 3.882 -1.628 1.00 51.47 94 TYR A CA 1
ATOM 703 C C . TYR A 1 94 ? 8.199 2.426 -1.843 1.00 51.47 94 TYR A C 1
ATOM 705 O O . TYR A 1 94 ? 8.871 2.114 -2.825 1.00 51.47 94 TYR A O 1
ATOM 713 N N . GLY A 1 95 ? 7.795 1.516 -0.954 1.00 52.69 95 GLY A N 1
ATOM 714 C CA . GLY A 1 95 ? 8.185 0.103 -1.012 1.00 52.69 95 GLY A CA 1
ATOM 715 C C . GLY A 1 95 ? 9.477 -0.197 -0.240 1.00 52.69 95 GLY A C 1
ATOM 716 O O . GLY A 1 95 ? 9.918 0.632 0.557 1.00 52.69 95 GLY A O 1
ATOM 717 N N . PRO A 1 96 ? 10.067 -1.393 -0.400 1.00 49.97 96 PRO A N 1
ATOM 718 C CA . PRO A 1 96 ? 11.195 -1.812 0.424 1.00 49.97 96 PRO A CA 1
ATOM 719 C C . PRO A 1 96 ? 12.435 -0.947 0.201 1.00 49.97 96 PRO A C 1
ATOM 721 O O . PRO A 1 96 ? 12.875 -0.719 -0.925 1.00 49.97 96 PRO A O 1
ATOM 724 N N . GLN A 1 97 ? 12.998 -0.486 1.312 1.00 61.41 97 GLN A N 1
ATOM 725 C CA . GLN A 1 97 ? 14.073 0.503 1.369 1.00 61.41 97 GLN A CA 1
ATOM 726 C C . GLN A 1 97 ? 15.448 -0.176 1.444 1.00 61.41 97 GLN A C 1
ATOM 728 O O . GLN A 1 97 ? 16.277 0.156 2.290 1.00 61.41 97 GLN A O 1
ATOM 733 N N . SER A 1 98 ? 15.661 -1.188 0.601 1.00 66.94 98 SER A N 1
ATOM 734 C CA . SER A 1 98 ? 16.960 -1.849 0.456 1.00 66.94 98 SER A CA 1
ATOM 735 C C . SER A 1 98 ? 18.016 -0.821 0.022 1.00 66.94 98 SER A C 1
ATOM 737 O O . SER A 1 98 ? 17.678 0.078 -0.759 1.00 66.94 98 SER A O 1
ATOM 739 N N . PRO A 1 99 ? 19.279 -0.933 0.480 1.00 79.62 99 PRO A N 1
ATOM 740 C CA . PRO A 1 99 ? 20.353 -0.086 -0.021 1.00 79.62 99 PRO A CA 1
ATOM 741 C C . PRO A 1 99 ? 20.396 -0.109 -1.555 1.00 79.62 99 PRO A C 1
ATOM 743 O O . PRO A 1 99 ? 20.249 -1.189 -2.141 1.00 79.62 99 PRO A O 1
ATOM 746 N N . PRO A 1 100 ? 20.575 1.049 -2.213 1.00 88.62 100 PRO A N 1
ATOM 747 C CA . PRO A 1 100 ? 20.664 1.093 -3.661 1.00 88.62 100 PRO A CA 1
ATOM 748 C C . PRO A 1 100 ? 21.826 0.245 -4.171 1.00 88.62 100 PRO A C 1
ATOM 750 O O . PRO A 1 100 ? 22.906 0.222 -3.578 1.00 88.62 100 PRO A O 1
ATOM 753 N N . LEU A 1 101 ? 21.613 -0.428 -5.296 1.00 93.56 101 LEU A N 1
ATOM 754 C CA . LEU A 1 101 ? 22.687 -1.113 -5.997 1.00 93.56 101 LEU A CA 1
ATOM 755 C C . LEU A 1 101 ? 23.635 -0.093 -6.626 1.00 93.56 101 LEU A C 1
ATOM 757 O O . LEU A 1 101 ? 23.233 1.005 -7.010 1.00 93.56 101 LEU A O 1
ATOM 761 N N . VAL A 1 102 ? 24.898 -0.475 -6.793 1.00 96.06 102 VAL A N 1
ATOM 762 C CA . VAL A 1 102 ? 25.855 0.368 -7.511 1.00 96.06 102 VAL A CA 1
ATOM 763 C C . VAL A 1 102 ? 25.535 0.328 -9.006 1.00 96.06 102 VAL A C 1
ATOM 765 O O . VAL A 1 102 ? 25.441 -0.747 -9.607 1.00 96.06 102 VAL A O 1
ATOM 768 N N . ALA A 1 103 ? 25.367 1.510 -9.594 1.00 96.19 103 ALA A N 1
ATOM 769 C CA . ALA A 1 103 ? 25.019 1.689 -10.996 1.00 96.19 103 ALA A CA 1
ATOM 770 C C . ALA A 1 103 ? 26.190 1.279 -11.921 1.00 96.19 103 ALA A C 1
ATOM 772 O O . ALA A 1 103 ? 27.331 1.692 -11.678 1.00 96.19 103 ALA A O 1
ATOM 773 N N . PRO A 1 104 ? 25.963 0.466 -12.972 1.00 95.06 104 PRO A N 1
ATOM 774 C CA . PRO A 1 104 ? 27.042 -0.134 -13.753 1.00 95.06 104 PRO A CA 1
ATOM 775 C C . PRO A 1 104 ? 27.845 0.818 -14.630 1.00 95.06 104 PRO A C 1
ATOM 777 O O . PRO A 1 104 ? 28.942 0.457 -15.061 1.00 95.06 104 PRO A O 1
ATOM 780 N N . ASN A 1 105 ? 27.350 2.028 -14.865 1.00 92.88 105 ASN A N 1
ATOM 781 C CA . ASN A 1 105 ? 28.061 3.070 -15.592 1.00 92.88 105 ASN A CA 1
ATOM 782 C C . ASN A 1 105 ? 28.425 4.265 -14.702 1.00 92.88 105 ASN A C 1
ATOM 784 O O . ASN A 1 105 ? 28.866 5.286 -15.228 1.00 92.88 105 ASN A O 1
ATOM 788 N N . ASN A 1 106 ? 28.318 4.106 -13.375 1.00 93.50 106 ASN A N 1
ATOM 789 C CA . ASN A 1 106 ? 28.602 5.136 -12.373 1.00 93.50 106 ASN A CA 1
ATOM 790 C C . ASN A 1 106 ? 27.773 6.420 -12.575 1.00 93.50 106 ASN A C 1
ATOM 792 O O . ASN A 1 106 ? 28.226 7.517 -12.255 1.00 93.50 106 ASN A O 1
ATOM 796 N N . ASP A 1 107 ? 26.564 6.276 -13.121 1.00 94.81 107 ASP A N 1
ATOM 797 C CA . ASP A 1 107 ? 25.617 7.365 -13.338 1.00 94.81 107 ASP A CA 1
ATOM 798 C C . ASP A 1 107 ? 24.201 6.824 -13.124 1.00 94.81 107 ASP A C 1
ATOM 800 O O . ASP A 1 107 ? 23.635 6.135 -13.971 1.00 94.81 107 ASP A O 1
ATOM 804 N N . VAL A 1 108 ? 23.634 7.120 -11.953 1.00 94.88 108 VAL A N 1
ATOM 805 C CA . VAL A 1 108 ? 22.314 6.626 -11.531 1.00 94.88 108 VAL A CA 1
ATOM 806 C C . VAL A 1 108 ? 21.216 7.065 -12.500 1.00 94.88 108 VAL A C 1
ATOM 808 O O . VAL A 1 108 ? 20.316 6.282 -12.808 1.00 94.88 108 VAL A O 1
ATOM 811 N N . GLY A 1 109 ? 21.281 8.306 -12.988 1.00 94.75 109 GLY A N 1
ATOM 812 C CA . GLY A 1 109 ? 20.304 8.841 -13.926 1.00 94.75 109 GLY A CA 1
ATOM 813 C C . GLY A 1 109 ? 20.353 8.108 -15.256 1.00 94.75 109 GLY A C 1
ATOM 814 O O . GLY A 1 109 ? 19.331 7.610 -15.728 1.00 94.75 109 GLY A O 1
ATOM 815 N N . LEU A 1 110 ? 21.549 7.982 -15.828 1.00 95.81 110 LEU A N 1
ATOM 816 C CA . LEU A 1 110 ? 21.771 7.323 -17.110 1.00 95.81 110 LEU A CA 1
ATOM 817 C C . LEU A 1 110 ? 21.485 5.818 -17.047 1.00 95.81 110 LEU A C 1
ATOM 819 O O . LEU A 1 110 ? 20.837 5.282 -17.944 1.00 95.81 110 LEU A O 1
ATOM 823 N N . ASP A 1 111 ? 21.914 5.133 -15.989 1.00 96.75 111 ASP A N 1
ATOM 824 C CA . ASP A 1 111 ? 21.631 3.710 -15.796 1.00 96.75 111 ASP A CA 1
ATOM 825 C C . ASP A 1 111 ? 20.125 3.459 -15.593 1.00 96.75 111 ASP A C 1
ATOM 827 O O . ASP A 1 111 ? 19.573 2.502 -16.144 1.00 96.75 111 ASP A O 1
ATOM 831 N N . GLY A 1 112 ? 19.422 4.370 -14.909 1.00 95.25 112 GLY A N 1
ATOM 832 C CA . GLY A 1 112 ? 17.958 4.391 -14.863 1.00 95.25 112 GLY A CA 1
ATOM 833 C C . GLY A 1 112 ? 17.326 4.598 -16.244 1.00 95.25 112 GLY A C 1
ATOM 834 O O . GLY A 1 112 ? 16.393 3.883 -16.619 1.00 95.25 112 GLY A O 1
ATOM 835 N N . MET A 1 113 ? 17.853 5.519 -17.058 1.00 97.12 113 MET A N 1
ATOM 836 C CA . MET A 1 113 ? 17.383 5.704 -18.436 1.00 97.12 113 MET A CA 1
ATOM 837 C C . MET A 1 113 ? 17.556 4.436 -19.274 1.00 97.12 113 MET A C 1
ATOM 839 O O . MET A 1 113 ? 16.669 4.111 -20.058 1.00 97.12 113 MET A O 1
ATOM 843 N N . VAL A 1 114 ? 18.660 3.700 -19.110 1.00 96.50 114 VAL A N 1
ATOM 844 C CA . VAL A 1 114 ? 18.896 2.446 -19.840 1.00 96.50 114 VAL A CA 1
ATOM 845 C C . VAL A 1 114 ? 17.846 1.390 -19.491 1.00 96.50 114 VAL A C 1
ATOM 847 O O . VAL A 1 114 ? 17.308 0.767 -20.406 1.00 96.50 114 VAL A O 1
ATOM 850 N N . ILE A 1 115 ? 17.505 1.222 -18.208 1.00 95.06 115 ILE A N 1
ATOM 851 C CA . ILE A 1 115 ? 16.443 0.300 -17.767 1.00 95.06 115 ILE A CA 1
ATOM 852 C C . ILE A 1 115 ? 15.115 0.644 -18.451 1.00 95.06 115 ILE A C 1
ATOM 854 O O . ILE A 1 115 ? 14.472 -0.218 -19.059 1.00 95.06 115 ILE A O 1
ATOM 858 N N . ASN A 1 116 ? 14.713 1.916 -18.375 1.00 95.62 116 ASN A N 1
ATOM 859 C CA . ASN A 1 116 ? 13.447 2.380 -18.940 1.00 95.62 116 ASN A CA 1
ATOM 860 C C . ASN A 1 116 ? 13.436 2.266 -20.467 1.00 95.62 116 ASN A C 1
ATOM 862 O O . ASN A 1 116 ? 12.451 1.811 -21.044 1.00 95.62 116 ASN A O 1
ATOM 866 N N . LEU A 1 117 ? 14.545 2.607 -21.127 1.00 96.69 117 LEU A N 1
ATOM 867 C CA . LEU A 1 117 ? 14.693 2.463 -22.570 1.00 96.69 117 LEU A CA 1
ATOM 868 C C . LEU A 1 117 ? 14.587 0.999 -22.997 1.00 96.69 117 LEU A C 1
ATOM 870 O O . LEU A 1 117 ? 13.887 0.713 -23.961 1.00 96.69 117 LEU A O 1
ATOM 874 N N . ALA A 1 118 ? 15.240 0.074 -22.292 1.00 95.31 118 ALA A N 1
ATOM 875 C CA . ALA A 1 118 ? 15.165 -1.352 -22.598 1.00 95.31 118 ALA A CA 1
ATOM 876 C C . ALA A 1 118 ? 13.729 -1.885 -22.462 1.00 95.31 118 ALA A C 1
ATOM 878 O O . ALA A 1 118 ? 13.253 -2.597 -23.348 1.00 95.31 118 ALA A O 1
ATOM 879 N N . SER A 1 119 ? 13.026 -1.480 -21.399 1.00 92.69 119 SER A N 1
ATOM 880 C CA . SER A 1 119 ? 11.620 -1.828 -21.180 1.00 92.69 119 SER A CA 1
ATOM 881 C C . SER A 1 119 ? 10.721 -1.329 -22.319 1.00 92.69 119 SER A C 1
ATOM 883 O O . SER A 1 119 ? 10.009 -2.107 -22.957 1.00 92.69 119 SER A O 1
ATOM 885 N N . LEU A 1 120 ? 10.823 -0.037 -22.648 1.00 95.06 120 LEU A N 1
ATOM 886 C CA . LEU A 1 120 ? 10.020 0.599 -23.695 1.00 95.06 120 LEU A CA 1
ATOM 887 C C . LEU A 1 120 ? 10.381 0.107 -25.096 1.00 95.06 120 LEU A C 1
ATOM 889 O O . LEU A 1 120 ? 9.515 0.048 -25.964 1.00 95.06 120 LEU A O 1
ATOM 893 N N . LEU A 1 121 ? 11.638 -0.269 -25.336 1.00 95.19 121 LEU A N 1
ATOM 894 C CA . LEU A 1 121 ? 12.069 -0.831 -26.611 1.00 95.19 121 LEU A CA 1
ATOM 895 C C . LEU A 1 121 ? 11.468 -2.219 -26.836 1.00 95.19 121 LEU A C 1
ATOM 897 O O . LEU A 1 121 ? 11.025 -2.503 -27.947 1.00 95.19 121 LEU A O 1
ATOM 901 N N . ALA A 1 122 ? 11.391 -3.053 -25.794 1.00 93.12 122 ALA A N 1
ATOM 902 C CA . ALA A 1 122 ? 10.697 -4.337 -25.866 1.00 93.12 122 ALA A CA 1
ATOM 903 C C . ALA A 1 122 ? 9.195 -4.149 -26.144 1.00 93.12 122 ALA A C 1
ATOM 905 O O . ALA A 1 122 ? 8.646 -4.818 -27.024 1.00 93.12 122 ALA A O 1
ATOM 906 N N . GLY A 1 123 ? 8.556 -3.192 -25.460 1.00 89.69 123 GLY A N 1
ATOM 907 C CA . GLY A 1 123 ? 7.170 -2.789 -25.722 1.00 89.69 123 GLY A CA 1
ATOM 908 C C . GLY A 1 123 ? 6.965 -2.312 -27.159 1.00 89.69 123 GLY A C 1
ATOM 909 O O . GLY A 1 123 ? 6.155 -2.863 -27.892 1.00 89.69 123 GLY A O 1
ATOM 910 N N . THR A 1 124 ? 7.801 -1.392 -27.637 1.00 93.31 124 THR A N 1
ATOM 911 C CA . THR A 1 124 ? 7.724 -0.868 -29.011 1.00 93.31 124 THR A CA 1
ATOM 912 C C . THR A 1 124 ? 7.958 -1.955 -30.059 1.00 93.31 124 THR A C 1
ATOM 914 O O . THR A 1 124 ? 7.319 -1.954 -31.104 1.00 93.31 124 THR A O 1
ATOM 917 N N . ALA A 1 125 ? 8.875 -2.894 -29.820 1.00 92.12 125 ALA A N 1
ATOM 918 C CA . ALA A 1 125 ? 9.163 -3.967 -30.769 1.00 92.12 125 ALA A CA 1
ATOM 919 C C . ALA A 1 125 ? 8.007 -4.973 -30.890 1.00 92.12 125 ALA A C 1
ATOM 921 O O . ALA A 1 125 ? 7.798 -5.545 -31.959 1.00 92.12 125 ALA A O 1
ATOM 922 N N . THR A 1 126 ? 7.261 -5.187 -29.804 1.00 90.56 126 THR A N 1
ATOM 923 C CA . THR A 1 126 ? 6.190 -6.193 -29.726 1.00 90.56 126 THR A CA 1
ATOM 924 C C . THR A 1 126 ? 4.787 -5.602 -29.885 1.00 90.56 126 THR A C 1
ATOM 926 O O . THR A 1 126 ? 3.871 -6.310 -30.304 1.00 90.56 126 THR A O 1
ATOM 929 N N . ASN A 1 127 ? 4.623 -4.306 -29.623 1.00 88.94 127 ASN A N 1
ATOM 930 C CA . ASN A 1 127 ? 3.371 -3.557 -29.665 1.00 88.94 127 ASN A CA 1
ATOM 931 C C . ASN A 1 127 ? 3.550 -2.098 -30.171 1.00 88.94 127 ASN A C 1
ATOM 933 O O . ASN A 1 127 ? 3.093 -1.150 -29.534 1.00 88.94 127 ASN A O 1
ATOM 937 N N . PRO A 1 128 ? 4.164 -1.867 -31.350 1.00 88.62 128 PRO A N 1
ATOM 938 C CA . PRO A 1 128 ? 4.545 -0.519 -31.810 1.00 88.62 128 PRO A CA 1
ATOM 939 C C . PRO A 1 128 ? 3.371 0.445 -32.036 1.00 88.62 128 PRO A C 1
ATOM 941 O O . PRO A 1 128 ? 3.558 1.662 -32.060 1.00 88.62 128 PRO A O 1
ATOM 944 N N . PHE A 1 129 ? 2.168 -0.083 -32.279 1.00 86.62 129 PHE A N 1
ATOM 945 C CA . PHE A 1 129 ? 0.988 0.697 -32.666 1.00 86.62 129 PHE A CA 1
ATOM 946 C C . PHE A 1 129 ? -0.221 0.469 -31.747 1.00 86.62 129 PHE A C 1
ATOM 948 O O . PHE A 1 129 ? -1.326 0.883 -32.101 1.00 86.62 129 PHE A O 1
ATOM 955 N N . GLY A 1 130 ? -0.021 -0.173 -30.589 1.00 80.81 130 GLY A N 1
ATOM 956 C CA . GLY A 1 130 ? -1.085 -0.460 -29.619 1.00 80.81 130 GLY A CA 1
ATOM 957 C C . GLY A 1 130 ? -2.020 -1.613 -30.009 1.00 80.81 130 GLY A C 1
ATOM 958 O O . GLY A 1 130 ? -3.112 -1.728 -29.466 1.00 80.81 130 GLY A O 1
ATOM 959 N N . ASN A 1 131 ? -1.632 -2.439 -30.983 1.00 81.00 131 ASN A N 1
ATOM 960 C CA . ASN A 1 131 ? -2.400 -3.584 -31.482 1.00 81.00 131 ASN A CA 1
ATOM 961 C C . ASN A 1 131 ? -1.555 -4.866 -31.657 1.00 81.00 131 ASN A C 1
ATOM 963 O O . ASN A 1 131 ? -1.942 -5.758 -32.411 1.00 81.00 131 ASN A O 1
ATOM 967 N N . GLY A 1 132 ? -0.380 -4.915 -31.030 1.00 83.69 132 GLY A N 1
ATOM 968 C CA . GLY A 1 132 ? 0.518 -6.067 -30.988 1.00 83.69 132 GLY A CA 1
ATOM 969 C C . GLY A 1 132 ? 0.321 -6.905 -29.724 1.00 83.69 132 GLY A C 1
ATOM 970 O O . GLY A 1 132 ? -0.809 -7.144 -29.307 1.00 83.69 132 GLY A O 1
ATOM 971 N N . TYR A 1 133 ? 1.418 -7.369 -29.121 1.00 77.50 133 TYR A N 1
ATOM 972 C CA . TYR A 1 133 ? 1.378 -8.239 -27.943 1.00 77.50 133 TYR A CA 1
ATOM 973 C C . TYR A 1 133 ? 1.321 -7.444 -26.642 1.00 77.50 133 TYR A C 1
ATOM 975 O O . TYR A 1 133 ? 2.273 -6.755 -26.279 1.00 77.50 133 TYR A O 1
ATOM 983 N N . PHE A 1 134 ? 0.220 -7.599 -25.917 1.00 75.50 134 PHE A N 1
ATOM 984 C CA . PHE A 1 134 ? 0.047 -7.075 -24.572 1.00 75.50 134 PHE A CA 1
ATOM 985 C C . PHE A 1 134 ? -0.993 -7.892 -23.800 1.00 75.50 134 PHE A C 1
ATOM 987 O O . PHE A 1 134 ? -1.797 -8.620 -24.382 1.00 75.50 134 PHE A O 1
ATOM 994 N N . GLN A 1 135 ? -0.978 -7.754 -22.481 1.00 62.03 135 GLN A N 1
ATOM 995 C CA . GLN A 1 135 ? -1.972 -8.277 -21.559 1.00 62.03 135 GLN A CA 1
ATOM 996 C C . GLN A 1 135 ? -2.778 -7.121 -20.961 1.00 62.03 135 GLN A C 1
ATOM 998 O O . GLN A 1 135 ? -2.228 -6.076 -20.618 1.00 62.03 135 GLN A O 1
ATOM 1003 N N . GLY A 1 136 ? -4.081 -7.341 -20.779 1.00 60.72 136 GLY A N 1
ATOM 1004 C CA . GLY A 1 136 ? -4.995 -6.337 -20.241 1.00 60.72 136 GLY A CA 1
ATOM 1005 C C . GLY A 1 136 ? -5.604 -5.446 -21.330 1.00 60.72 136 GLY A C 1
ATOM 1006 O O . GLY A 1 136 ? -5.549 -5.791 -22.511 1.00 60.72 136 GLY A O 1
ATOM 1007 N N . PRO A 1 137 ? -6.249 -4.339 -20.940 1.00 51.25 137 PRO A N 1
ATOM 1008 C CA . PRO A 1 137 ? -6.873 -3.417 -21.880 1.00 51.25 137 PRO A CA 1
ATOM 1009 C C . PRO A 1 137 ? -5.835 -2.606 -22.678 1.00 51.25 137 PRO A C 1
ATOM 1011 O O . PRO A 1 137 ? -4.748 -2.310 -22.184 1.00 51.25 137 PRO A O 1
ATOM 1014 N N . ALA A 1 138 ? -6.176 -2.216 -23.911 1.00 57.84 138 ALA A N 1
ATOM 1015 C CA . ALA A 1 138 ? -5.259 -1.519 -24.826 1.00 57.84 138 ALA A CA 1
ATOM 1016 C C . ALA A 1 138 ? -4.862 -0.112 -24.338 1.00 57.84 138 ALA A C 1
ATOM 1018 O O . ALA A 1 138 ? -3.831 0.420 -24.740 1.00 57.84 138 ALA A O 1
ATOM 1019 N N . GLU A 1 139 ? -5.672 0.486 -23.467 1.00 55.69 139 GLU A N 1
ATOM 1020 C CA . GLU A 1 139 ? -5.416 1.763 -22.804 1.00 55.69 139 GLU A CA 1
ATOM 1021 C C . GLU A 1 139 ? -4.418 1.676 -21.634 1.00 55.69 139 GLU A C 1
ATOM 1023 O O . GLU A 1 139 ? -3.868 2.704 -21.241 1.00 55.69 139 GLU A O 1
ATOM 1028 N N . ALA A 1 140 ? -4.156 0.477 -21.096 1.00 59.50 140 ALA A N 1
ATOM 1029 C CA . ALA A 1 140 ? -3.176 0.238 -20.031 1.00 59.50 140 ALA A CA 1
ATOM 1030 C C . ALA A 1 140 ? -2.496 -1.145 -20.175 1.00 59.50 140 ALA A C 1
ATOM 1032 O O . ALA A 1 140 ? -2.639 -2.007 -19.300 1.00 59.50 140 ALA A O 1
ATOM 1033 N N . PRO A 1 141 ? -1.777 -1.386 -21.286 1.00 67.25 141 PRO A N 1
ATOM 1034 C CA . PRO A 1 141 ? -1.230 -2.696 -21.601 1.00 67.25 141 PRO A CA 1
ATOM 1035 C C . PRO A 1 141 ? -0.038 -3.058 -20.703 1.00 67.25 141 PRO A C 1
ATOM 1037 O O . PRO A 1 141 ? 0.912 -2.285 -20.558 1.00 67.25 141 PRO A O 1
ATOM 1040 N N . LEU A 1 142 ? -0.041 -4.278 -20.160 1.00 69.25 142 LEU A N 1
ATOM 1041 C CA . LEU A 1 142 ? 1.181 -4.941 -19.704 1.00 69.25 142 LEU A CA 1
ATOM 1042 C C . LEU A 1 142 ? 1.847 -5.589 -20.918 1.00 69.25 142 LEU A C 1
ATOM 1044 O O . LEU A 1 142 ? 1.297 -6.485 -21.550 1.00 69.25 142 LEU A O 1
ATOM 1048 N N . GLU A 1 143 ? 3.028 -5.116 -21.267 1.00 83.12 143 GLU A N 1
ATOM 1049 C CA . GLU A 1 143 ? 3.783 -5.528 -22.443 1.00 83.12 143 GLU A CA 1
ATOM 1050 C C . GLU A 1 143 ? 4.973 -6.397 -22.033 1.00 83.12 143 GLU A C 1
ATOM 1052 O O . GLU A 1 143 ? 5.167 -6.698 -20.855 1.00 83.12 143 GLU A O 1
ATOM 1057 N N . ALA A 1 144 ? 5.797 -6.789 -23.007 1.00 86.31 144 ALA A N 1
ATOM 1058 C CA . ALA A 1 144 ? 6.871 -7.762 -22.823 1.00 86.31 144 ALA A CA 1
ATOM 1059 C C . ALA A 1 144 ? 7.747 -7.519 -21.578 1.00 86.31 144 ALA A C 1
ATOM 1061 O O . ALA A 1 144 ? 8.054 -8.470 -20.869 1.00 86.31 144 ALA A O 1
ATOM 1062 N N . ALA A 1 145 ? 8.130 -6.272 -21.288 1.00 86.06 145 ALA A N 1
ATOM 1063 C CA . ALA A 1 145 ? 8.923 -5.941 -20.102 1.00 86.06 145 ALA A CA 1
ATOM 1064 C C . ALA A 1 145 ? 8.075 -5.468 -18.907 1.00 86.06 145 ALA A C 1
ATOM 1066 O O . ALA A 1 145 ? 8.396 -5.788 -17.763 1.00 86.06 145 ALA A O 1
ATOM 1067 N N . SER A 1 146 ? 6.985 -4.723 -19.135 1.00 81.62 146 SER A N 1
ATOM 1068 C CA . SER A 1 146 ? 6.162 -4.184 -18.040 1.00 81.62 146 SER A CA 1
ATOM 1069 C C . SER A 1 146 ? 5.320 -5.248 -17.331 1.00 81.62 146 SER A C 1
ATOM 1071 O O . SER A 1 146 ? 4.921 -5.033 -16.189 1.00 81.62 146 SER A O 1
ATOM 1073 N N . ALA A 1 147 ? 5.131 -6.421 -17.943 1.00 78.31 147 ALA A N 1
ATOM 1074 C CA . ALA A 1 147 ? 4.602 -7.617 -17.287 1.00 78.31 147 ALA A CA 1
ATOM 1075 C C . ALA A 1 147 ? 5.563 -8.225 -16.241 1.00 78.31 147 ALA A C 1
ATOM 1077 O O . ALA A 1 147 ? 5.136 -9.035 -15.420 1.00 78.31 147 ALA A O 1
ATOM 1078 N N . CYS A 1 148 ? 6.838 -7.818 -16.229 1.00 83.69 148 CYS A N 1
ATOM 1079 C CA . CYS A 1 148 ? 7.879 -8.310 -15.322 1.00 83.69 148 CYS A CA 1
ATOM 1080 C C . CYS A 1 148 ? 8.475 -7.190 -14.446 1.00 83.69 148 CYS A C 1
ATOM 1082 O O . CYS A 1 148 ? 9.697 -7.000 -14.426 1.00 83.69 148 CYS A O 1
ATOM 1084 N N . PRO A 1 149 ? 7.646 -6.414 -13.720 1.00 80.94 149 PRO A N 1
ATOM 1085 C CA . PRO A 1 149 ? 8.109 -5.223 -13.024 1.00 80.94 149 PRO A CA 1
ATOM 1086 C C . PRO A 1 149 ? 9.122 -5.580 -11.933 1.00 80.94 149 PRO A C 1
ATOM 1088 O O . PRO A 1 149 ? 8.863 -6.398 -11.052 1.00 80.94 149 PRO A O 1
ATOM 1091 N N . GLY A 1 150 ? 10.287 -4.940 -11.998 1.00 82.50 150 GLY A N 1
ATOM 1092 C CA . GLY A 1 150 ? 11.355 -5.080 -11.011 1.00 82.50 150 GLY A CA 1
ATOM 1093 C C . GLY A 1 150 ? 12.071 -6.435 -10.988 1.00 82.50 150 GLY A C 1
ATOM 1094 O O . GLY A 1 150 ? 12.872 -6.681 -10.087 1.00 82.50 150 GLY A O 1
ATOM 1095 N N . VAL A 1 151 ? 11.819 -7.300 -11.975 1.00 86.94 151 VAL A N 1
ATOM 1096 C CA . VAL A 1 151 ? 12.515 -8.580 -12.127 1.00 86.94 151 VAL A CA 1
ATOM 1097 C C . VAL A 1 151 ? 13.757 -8.367 -12.988 1.00 86.94 151 VAL A C 1
ATOM 1099 O O . VAL A 1 151 ? 13.652 -8.197 -14.201 1.00 86.94 151 VAL A O 1
ATOM 1102 N N . TYR A 1 152 ? 14.940 -8.392 -12.374 1.00 90.12 152 TYR A N 1
ATOM 1103 C CA . TYR A 1 152 ? 16.221 -8.278 -13.084 1.00 90.12 152 TYR A CA 1
ATOM 1104 C C . TYR A 1 152 ? 17.093 -9.532 -12.952 1.00 90.12 152 TYR A C 1
ATOM 1106 O O . TYR A 1 152 ? 17.907 -9.822 -13.828 1.00 90.12 152 TYR A O 1
ATOM 1114 N N . GLY A 1 153 ? 16.913 -10.294 -11.879 1.00 84.62 153 GLY A N 1
ATOM 1115 C CA . GLY A 1 153 ? 17.627 -11.529 -11.586 1.00 84.62 153 GLY A CA 1
ATOM 1116 C C . GLY A 1 153 ? 16.685 -12.647 -11.147 1.00 84.62 153 GLY A C 1
ATOM 1117 O O . GLY A 1 153 ? 15.489 -12.443 -10.921 1.00 84.62 153 GLY A O 1
ATOM 1118 N N . LYS A 1 154 ? 17.234 -13.854 -11.006 1.00 79.81 154 LYS A N 1
ATOM 1119 C CA . LYS A 1 154 ? 16.485 -14.998 -10.473 1.00 79.81 154 LYS A CA 1
ATOM 1120 C C . LYS A 1 154 ? 16.067 -14.715 -9.025 1.00 79.81 154 LYS A C 1
ATOM 1122 O O . LYS A 1 154 ? 16.811 -14.087 -8.282 1.00 79.81 154 LYS A O 1
ATOM 1127 N N . GLY A 1 155 ? 14.873 -15.162 -8.636 1.00 74.81 155 GLY A N 1
ATOM 1128 C CA . GLY A 1 155 ? 14.381 -14.991 -7.265 1.00 74.81 155 GLY A CA 1
ATOM 1129 C C . GLY A 1 155 ? 14.020 -13.551 -6.893 1.00 74.81 155 GLY A C 1
ATOM 1130 O O . GLY A 1 155 ? 13.863 -13.273 -5.710 1.00 74.81 155 GLY A O 1
ATOM 1131 N N . ALA A 1 156 ? 13.890 -12.642 -7.867 1.00 76.38 156 ALA A N 1
ATOM 1132 C CA . ALA A 1 156 ? 13.421 -11.283 -7.616 1.00 76.38 156 ALA A CA 1
ATOM 1133 C C . ALA A 1 156 ? 12.037 -11.279 -6.939 1.00 76.38 156 ALA A C 1
ATOM 1135 O O . ALA A 1 156 ? 11.159 -12.076 -7.271 1.00 76.38 156 ALA A O 1
ATOM 1136 N N . TYR A 1 157 ? 11.847 -10.352 -6.007 1.00 70.12 157 TYR A N 1
ATOM 1137 C CA . TYR A 1 157 ? 10.592 -10.093 -5.298 1.00 70.12 157 TYR A CA 1
ATOM 1138 C C . TYR A 1 157 ? 10.523 -8.592 -4.966 1.00 70.12 157 TYR A C 1
ATOM 1140 O O . TYR A 1 157 ? 11.533 -7.900 -5.107 1.00 70.12 157 TYR A O 1
ATOM 1148 N N . PRO A 1 158 ? 9.375 -8.032 -4.542 1.00 70.50 158 PRO A N 1
ATOM 1149 C CA . PRO A 1 158 ? 9.289 -6.604 -4.237 1.00 70.50 158 PRO A CA 1
ATOM 1150 C C . PRO A 1 158 ? 10.402 -6.159 -3.277 1.00 70.50 158 PRO A C 1
ATOM 1152 O O . PRO A 1 158 ? 10.515 -6.687 -2.174 1.00 70.50 158 PRO A O 1
ATOM 1155 N N . GLY A 1 159 ? 11.239 -5.205 -3.704 1.00 67.69 159 GLY A N 1
ATOM 1156 C CA . GLY A 1 159 ? 12.387 -4.727 -2.922 1.00 67.69 159 GLY A CA 1
ATOM 1157 C C . GLY A 1 159 ? 13.727 -5.409 -3.179 1.00 67.69 159 GLY A C 1
ATOM 1158 O O . GLY A 1 159 ? 14.750 -4.941 -2.677 1.00 67.69 159 GLY A O 1
ATOM 1159 N N . TYR A 1 160 ? 13.735 -6.483 -3.962 1.00 78.44 160 TYR A N 1
ATOM 1160 C CA . TYR A 1 160 ? 14.922 -7.245 -4.312 1.00 78.44 160 TYR A CA 1
ATOM 1161 C C . TYR A 1 160 ? 14.964 -7.494 -5.819 1.00 78.44 160 TYR A C 1
ATOM 1163 O O . TYR A 1 160 ? 14.112 -8.178 -6.382 1.00 78.44 160 TYR A O 1
ATOM 1171 N N . ALA A 1 161 ? 15.993 -6.953 -6.471 1.00 82.75 161 ALA A N 1
ATOM 1172 C CA . ALA A 1 161 ? 16.168 -7.016 -7.921 1.00 82.75 161 ALA A CA 1
ATOM 1173 C C . ALA A 1 161 ? 16.398 -8.442 -8.462 1.00 82.75 161 ALA A C 1
ATOM 1175 O O . ALA A 1 161 ? 16.304 -8.653 -9.672 1.00 82.75 161 ALA A O 1
ATOM 1176 N N . GLY A 1 162 ? 16.671 -9.413 -7.585 1.00 84.19 162 GLY A N 1
ATOM 1177 C CA . GLY A 1 162 ? 17.056 -10.778 -7.932 1.00 84.19 162 GLY A CA 1
ATOM 1178 C C . GLY A 1 162 ? 18.567 -10.997 -7.866 1.00 84.19 162 GLY A C 1
ATOM 1179 O O . GLY A 1 162 ? 19.338 -10.080 -7.580 1.00 84.19 162 GLY A O 1
ATOM 1180 N N . ASP A 1 163 ? 18.985 -12.225 -8.158 1.00 86.25 163 ASP A N 1
ATOM 1181 C CA . ASP A 1 163 ? 20.394 -12.601 -8.253 1.00 86.25 163 ASP A CA 1
ATOM 1182 C C . ASP A 1 163 ? 21.051 -11.892 -9.450 1.00 86.25 163 ASP A C 1
ATOM 1184 O O . ASP A 1 163 ? 20.751 -12.203 -10.609 1.00 86.25 163 ASP A O 1
ATOM 1188 N N . LEU A 1 164 ? 21.945 -10.939 -9.171 1.00 91.19 164 LEU A N 1
ATOM 1189 C CA . LEU A 1 164 ? 22.670 -10.147 -10.169 1.00 91.19 164 LEU A CA 1
ATOM 1190 C C . LEU A 1 164 ? 24.172 -10.429 -10.134 1.00 91.19 164 LEU A C 1
ATOM 1192 O O . LEU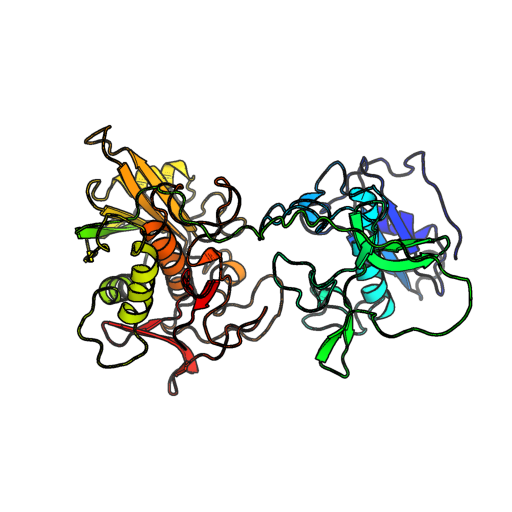 A 1 164 ? 24.736 -10.812 -9.109 1.00 91.19 164 LEU A O 1
ATOM 1196 N N . LEU A 1 165 ? 24.834 -10.195 -11.267 1.00 92.94 165 LEU A N 1
ATOM 1197 C CA . LEU A 1 165 ? 26.289 -10.171 -11.330 1.00 92.94 165 LEU A CA 1
ATOM 1198 C C . LEU A 1 165 ? 26.793 -8.879 -10.689 1.00 92.94 165 LEU A C 1
ATOM 1200 O O . LEU A 1 165 ? 26.198 -7.818 -10.869 1.00 92.94 165 LEU A O 1
ATOM 1204 N N . VAL A 1 166 ? 27.919 -8.969 -9.988 1.00 93.75 166 VAL A N 1
ATOM 1205 C CA . VAL A 1 166 ? 28.576 -7.819 -9.363 1.00 93.75 166 VAL A CA 1
ATOM 1206 C C . VAL A 1 166 ? 29.970 -7.659 -9.954 1.00 93.75 166 VAL A C 1
ATOM 1208 O O . VAL A 1 166 ? 30.751 -8.610 -10.015 1.00 93.75 166 VAL A O 1
ATOM 1211 N N . ASP A 1 167 ? 30.286 -6.461 -10.438 1.00 89.62 167 ASP A N 1
ATOM 1212 C CA . ASP A 1 167 ? 31.629 -6.117 -10.886 1.00 89.62 167 ASP A CA 1
ATOM 1213 C C . ASP A 1 167 ? 32.555 -6.017 -9.672 1.00 89.62 167 ASP A C 1
ATOM 1215 O O . ASP A 1 167 ? 32.334 -5.220 -8.766 1.00 89.62 167 ASP A O 1
ATOM 1219 N N . SER A 1 168 ? 33.615 -6.819 -9.658 1.00 90.38 168 SER A N 1
ATOM 1220 C CA . SER A 1 168 ? 34.526 -6.908 -8.516 1.00 90.38 168 SER A CA 1
ATOM 1221 C C . SER A 1 168 ? 35.351 -5.644 -8.260 1.00 90.38 168 SER A C 1
ATOM 1223 O O . SER A 1 168 ? 35.918 -5.506 -7.182 1.00 90.38 168 SER A O 1
ATOM 1225 N N . THR A 1 169 ? 35.489 -4.758 -9.247 1.00 89.50 169 THR A N 1
ATOM 1226 C CA . THR A 1 169 ? 36.313 -3.545 -9.153 1.00 89.50 169 THR A CA 1
ATOM 1227 C C . THR A 1 169 ? 35.487 -2.338 -8.728 1.00 89.50 169 THR A C 1
ATOM 1229 O O . THR A 1 169 ? 35.954 -1.517 -7.947 1.00 89.50 169 THR A O 1
ATOM 1232 N N . THR A 1 170 ? 34.268 -2.227 -9.242 1.00 91.94 170 THR A N 1
ATOM 1233 C CA . THR A 1 170 ? 33.385 -1.067 -9.058 1.00 91.94 170 THR A CA 1
ATOM 1234 C C . THR A 1 170 ? 32.234 -1.339 -8.093 1.00 91.94 170 THR A C 1
ATOM 1236 O O . THR A 1 170 ? 31.622 -0.395 -7.612 1.00 91.94 170 THR A O 1
ATOM 1239 N N . GLY A 1 171 ? 31.915 -2.606 -7.809 1.00 93.81 171 GLY A N 1
ATOM 1240 C CA . GLY A 1 171 ? 30.721 -3.006 -7.057 1.00 93.81 171 GLY A CA 1
ATOM 1241 C C . GLY A 1 171 ? 29.427 -2.958 -7.877 1.00 93.81 171 GLY A C 1
ATOM 1242 O O . GLY A 1 171 ? 28.361 -3.281 -7.356 1.00 93.81 171 GLY A O 1
ATOM 1243 N N . ALA A 1 172 ? 29.503 -2.574 -9.155 1.00 93.75 172 ALA A N 1
ATOM 1244 C CA . ALA A 1 172 ? 28.358 -2.422 -10.042 1.00 93.75 172 ALA A CA 1
ATOM 1245 C C . ALA A 1 172 ? 27.515 -3.693 -10.155 1.00 93.75 172 ALA A C 1
ATOM 1247 O O . ALA A 1 172 ? 28.049 -4.756 -10.468 1.00 93.75 172 ALA A O 1
ATOM 1248 N N . SER A 1 173 ? 26.198 -3.568 -9.999 1.00 95.69 173 SER A N 1
ATOM 1249 C CA . SER A 1 173 ? 25.260 -4.673 -10.219 1.00 95.69 173 SER A CA 1
ATOM 1250 C C . SER A 1 173 ? 24.716 -4.660 -11.645 1.00 95.69 173 SER A C 1
ATOM 1252 O O . SER A 1 173 ? 24.239 -3.636 -12.133 1.00 95.69 173 SER A O 1
ATOM 1254 N N . PHE A 1 174 ? 24.783 -5.799 -12.329 1.00 95.31 174 PHE A N 1
ATOM 1255 C CA . PHE A 1 174 ? 24.397 -5.929 -13.732 1.00 95.31 174 PHE A CA 1
ATOM 1256 C C . PHE A 1 174 ? 23.913 -7.349 -14.049 1.00 95.31 174 PHE A C 1
ATOM 1258 O O . PHE A 1 174 ? 24.164 -8.295 -13.307 1.00 95.31 174 PHE A O 1
ATOM 1265 N N . ASN A 1 175 ? 23.224 -7.519 -15.173 1.00 94.12 175 ASN A N 1
ATOM 1266 C CA . ASN A 1 175 ? 22.842 -8.840 -15.691 1.00 94.12 175 ASN A CA 1
ATOM 1267 C C . ASN A 1 175 ? 23.157 -9.008 -17.185 1.00 94.12 175 ASN A C 1
ATOM 1269 O O . ASN A 1 175 ? 22.846 -10.045 -17.764 1.00 94.12 175 ASN A O 1
ATOM 1273 N N . SER A 1 176 ? 23.777 -8.002 -17.809 1.00 91.88 176 SER A N 1
ATOM 1274 C CA . SER A 1 176 ? 24.096 -8.007 -19.232 1.00 91.88 176 SER A CA 1
ATOM 1275 C C . SER A 1 176 ? 25.426 -7.314 -19.529 1.00 91.88 176 SER A C 1
ATOM 1277 O O . SER A 1 176 ? 25.765 -6.284 -18.938 1.00 91.88 176 SER A O 1
ATOM 1279 N N . HIS A 1 177 ? 26.174 -7.884 -20.476 1.00 90.12 177 HIS A N 1
ATOM 1280 C CA . HIS A 1 177 ? 27.365 -7.283 -21.068 1.00 90.12 177 HIS A CA 1
ATOM 1281 C C . HIS A 1 177 ? 27.004 -6.669 -22.417 1.00 90.12 177 HIS A C 1
ATOM 1283 O O . HIS A 1 177 ? 26.417 -7.328 -23.273 1.00 90.12 177 HIS A O 1
ATOM 1289 N N . GLY A 1 178 ? 27.394 -5.418 -22.627 1.00 86.44 178 GLY A N 1
ATOM 1290 C CA . GLY A 1 178 ? 27.265 -4.746 -23.908 1.00 86.44 178 GLY A CA 1
ATOM 1291 C C . GLY A 1 178 ? 28.597 -4.484 -24.598 1.00 86.44 178 GLY A C 1
ATOM 1292 O O . GLY A 1 178 ? 29.663 -4.944 -24.183 1.00 86.44 178 GLY A O 1
ATOM 1293 N N . ALA A 1 179 ? 28.525 -3.721 -25.687 1.00 84.94 179 ALA A N 1
ATOM 1294 C CA . ALA A 1 179 ? 29.688 -3.374 -26.493 1.00 84.94 179 ALA A CA 1
ATOM 1295 C C . ALA A 1 179 ? 30.730 -2.573 -25.695 1.00 84.94 179 ALA A C 1
ATOM 1297 O O . ALA A 1 179 ? 30.404 -1.847 -24.754 1.00 84.94 179 ALA A O 1
ATOM 1298 N N . ASN A 1 180 ? 31.996 -2.673 -26.110 1.00 87.88 180 ASN A N 1
ATOM 1299 C CA . ASN A 1 180 ? 33.117 -1.920 -25.534 1.00 87.88 180 ASN A CA 1
ATOM 1300 C C . ASN A 1 180 ? 33.285 -2.117 -24.014 1.00 87.88 180 ASN A C 1
ATOM 1302 O O . ASN A 1 180 ? 33.690 -1.197 -23.308 1.00 87.88 180 ASN A O 1
ATOM 1306 N N . GLY A 1 181 ? 32.940 -3.304 -23.504 1.00 85.06 181 GLY A N 1
ATOM 1307 C CA . GLY A 1 181 ? 33.077 -3.649 -22.086 1.00 85.06 181 GLY A CA 1
ATOM 1308 C C . GLY A 1 181 ? 32.031 -3.014 -21.164 1.00 85.06 181 GLY A C 1
ATOM 1309 O O . GLY A 1 181 ? 32.150 -3.144 -19.947 1.00 85.06 181 GLY A O 1
ATOM 1310 N N . ARG A 1 182 ? 31.010 -2.343 -21.713 1.00 89.44 182 ARG A N 1
ATOM 1311 C CA . ARG A 1 182 ? 29.923 -1.751 -20.925 1.00 89.44 182 ARG A CA 1
ATOM 1312 C C . ARG A 1 182 ? 29.066 -2.830 -20.273 1.00 89.44 182 ARG A C 1
ATOM 1314 O O . ARG A 1 182 ? 28.896 -3.922 -20.814 1.00 89.44 182 ARG A O 1
ATOM 1321 N N . LYS A 1 183 ? 28.512 -2.508 -19.111 1.00 94.00 183 LYS A N 1
ATOM 1322 C CA . LYS A 1 183 ? 27.633 -3.383 -18.334 1.00 94.00 183 LYS A CA 1
ATOM 1323 C C . LYS A 1 183 ? 26.288 -2.705 -18.159 1.00 94.00 183 LYS A C 1
ATOM 1325 O O . LYS A 1 183 ? 26.227 -1.481 -18.055 1.00 94.00 183 LYS A O 1
ATOM 1330 N N . TYR A 1 184 ? 25.231 -3.506 -18.149 1.00 94.62 184 TYR A N 1
ATOM 1331 C CA . TYR A 1 184 ? 23.861 -3.019 -18.086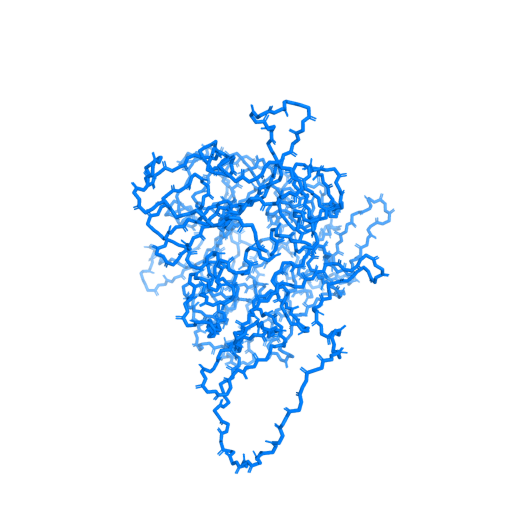 1.00 94.62 184 TYR A CA 1
ATOM 1332 C C . TYR A 1 184 ? 23.007 -3.899 -17.182 1.00 94.62 184 TYR A C 1
ATOM 1334 O O . TYR A 1 184 ? 23.212 -5.113 -17.087 1.00 94.62 184 TYR A O 1
ATOM 1342 N N . LEU A 1 185 ? 22.021 -3.269 -16.552 1.00 95.12 185 LEU A N 1
ATOM 1343 C CA . LEU A 1 185 ? 20.911 -3.952 -15.915 1.00 95.12 185 LEU A CA 1
ATOM 1344 C C . LEU A 1 185 ? 19.696 -3.841 -16.835 1.00 95.12 185 LEU A C 1
ATOM 1346 O O . LEU A 1 185 ? 19.250 -2.740 -17.147 1.00 95.12 185 LEU A O 1
ATOM 1350 N N . LEU A 1 186 ? 19.201 -4.979 -17.308 1.00 94.81 186 LEU A N 1
ATOM 1351 C CA . LEU A 1 186 ? 18.079 -5.065 -18.238 1.00 94.81 186 LEU A CA 1
ATOM 1352 C C . LEU A 1 186 ? 16.901 -5.781 -17.569 1.00 94.81 186 LEU A C 1
ATOM 1354 O O . LEU A 1 186 ? 17.131 -6.771 -16.872 1.00 94.81 186 LEU A O 1
ATOM 1358 N N . PRO A 1 187 ? 15.654 -5.326 -17.764 1.00 93.56 187 PRO A N 1
ATOM 1359 C CA . PRO A 1 187 ? 14.488 -6.007 -17.209 1.00 93.56 187 PRO A CA 1
ATOM 1360 C C . PRO A 1 187 ? 14.328 -7.407 -17.812 1.00 93.56 187 PRO A C 1
ATOM 1362 O O . PRO A 1 187 ? 14.687 -7.646 -18.969 1.00 93.56 187 PRO A O 1
ATOM 1365 N N . ALA A 1 188 ? 13.765 -8.330 -17.036 1.00 90.88 188 ALA A N 1
ATOM 1366 C CA . ALA A 1 188 ? 13.261 -9.586 -17.570 1.00 90.88 188 ALA A CA 1
ATOM 1367 C C . ALA A 1 188 ? 12.149 -9.321 -18.592 1.00 90.88 188 ALA A C 1
ATOM 1369 O O . ALA A 1 188 ? 11.422 -8.330 -18.503 1.00 90.88 188 ALA A O 1
ATOM 1370 N N . LEU A 1 189 ? 12.010 -10.237 -19.547 1.00 90.12 189 LEU A N 1
ATOM 1371 C CA . LEU A 1 189 ? 10.909 -10.223 -20.501 1.00 90.12 189 LEU A CA 1
ATOM 1372 C C . LEU A 1 189 ? 9.967 -11.383 -20.200 1.00 90.12 189 LEU A C 1
ATOM 1374 O O . LEU A 1 189 ? 10.401 -12.470 -19.809 1.00 90.12 189 LEU A O 1
ATOM 1378 N N . PHE A 1 190 ? 8.676 -11.151 -20.395 1.00 83.19 190 PHE A N 1
ATOM 1379 C CA . PHE A 1 190 ? 7.668 -12.188 -20.314 1.00 83.19 190 PHE A CA 1
ATOM 1380 C C . PHE A 1 190 ? 7.831 -13.149 -21.490 1.00 83.19 190 PHE A C 1
ATOM 1382 O O . PHE A 1 190 ? 7.751 -12.753 -22.655 1.00 83.19 190 PHE A O 1
ATOM 1389 N N . ASP A 1 191 ? 8.060 -14.418 -21.176 1.00 82.94 191 ASP A N 1
ATOM 1390 C CA . ASP A 1 191 ? 8.116 -15.493 -22.149 1.00 82.94 191 ASP A CA 1
ATOM 1391 C C . ASP A 1 191 ? 6.724 -16.140 -22.263 1.00 82.94 191 ASP A C 1
ATOM 1393 O O . ASP A 1 191 ? 6.284 -16.827 -21.334 1.00 82.94 191 ASP A O 1
ATOM 1397 N N . PRO A 1 192 ? 6.016 -15.964 -23.394 1.00 75.81 192 PRO A N 1
ATOM 1398 C CA . PRO A 1 192 ? 4.678 -16.519 -23.570 1.00 75.81 192 PRO A CA 1
ATOM 1399 C C . PRO A 1 192 ? 4.671 -18.051 -23.645 1.00 75.81 192 PRO A C 1
ATOM 1401 O O . PRO A 1 192 ? 3.635 -18.659 -23.390 1.00 75.81 192 PRO A O 1
ATOM 1404 N N . SER A 1 193 ? 5.800 -18.692 -23.972 1.00 79.19 193 SER A N 1
ATOM 1405 C CA . SER A 1 193 ? 5.879 -20.154 -24.066 1.00 79.19 193 SER A CA 1
ATOM 1406 C C . SER A 1 193 ? 5.897 -20.825 -22.692 1.00 79.19 193 SER A C 1
ATOM 1408 O O . SER A 1 193 ? 5.316 -21.895 -22.515 1.00 79.19 193 SER A O 1
ATOM 1410 N N . THR A 1 194 ? 6.512 -20.170 -21.706 1.00 79.44 194 THR A N 1
ATOM 1411 C CA . THR A 1 194 ? 6.604 -20.651 -20.322 1.00 79.44 194 THR A CA 1
ATOM 1412 C C . THR A 1 194 ? 5.654 -19.921 -19.375 1.00 79.44 194 THR A C 1
ATOM 1414 O O . THR A 1 194 ? 5.514 -20.329 -18.225 1.00 79.44 194 THR A O 1
ATOM 1417 N N . SER A 1 195 ? 4.986 -18.861 -19.848 1.00 77.31 195 SER A N 1
ATOM 1418 C CA . SER A 1 195 ? 4.145 -17.964 -19.043 1.00 77.31 195 SER A CA 1
ATOM 1419 C C . SER A 1 195 ? 4.876 -17.421 -17.810 1.00 77.31 195 SER A C 1
ATOM 1421 O O . SER A 1 195 ? 4.312 -17.336 -16.720 1.00 77.31 195 SER A O 1
ATOM 1423 N N . SER A 1 196 ? 6.157 -17.086 -17.973 1.00 80.94 196 SER A N 1
ATOM 1424 C CA . SER A 1 196 ? 7.026 -16.667 -16.875 1.00 80.94 196 SER A CA 1
ATOM 1425 C C . SER A 1 196 ? 7.962 -15.535 -17.291 1.00 80.94 196 SER A C 1
ATOM 1427 O O . SER A 1 196 ? 8.251 -15.345 -18.471 1.00 80.94 196 SER A O 1
ATOM 1429 N N . CYS A 1 197 ? 8.440 -14.766 -16.314 1.00 82.69 197 CYS A N 1
ATOM 1430 C CA . CYS A 1 197 ? 9.462 -13.752 -16.546 1.00 82.69 197 CYS A CA 1
ATOM 1431 C C . CYS A 1 197 ? 10.831 -14.415 -16.652 1.00 82.69 197 CYS A C 1
ATOM 1433 O O . CYS A 1 197 ? 11.310 -15.019 -15.691 1.00 82.69 197 CYS A O 1
ATOM 1435 N N . SER A 1 198 ? 11.468 -14.270 -17.808 1.00 84.62 198 SER A N 1
ATOM 1436 C CA . SER A 1 198 ? 12.785 -14.828 -18.075 1.00 84.62 198 SER A CA 1
ATOM 1437 C C . SER A 1 198 ? 13.808 -13.707 -18.191 1.00 84.62 198 SER A C 1
ATOM 1439 O O . SER A 1 198 ? 13.666 -12.772 -18.986 1.00 84.62 198 SER A O 1
ATOM 1441 N N . THR A 1 199 ? 14.853 -13.783 -17.373 1.00 79.19 199 THR A N 1
ATOM 1442 C CA . THR A 1 199 ? 16.048 -12.963 -17.560 1.00 79.19 199 THR A CA 1
ATOM 1443 C C . THR A 1 199 ? 16.861 -13.574 -18.699 1.00 79.19 199 THR A C 1
ATOM 1445 O O . THR A 1 199 ? 16.898 -14.794 -18.863 1.00 79.19 199 THR A O 1
ATOM 1448 N N . LEU A 1 200 ? 17.500 -12.743 -19.526 1.00 65.81 200 LEU A N 1
ATOM 1449 C CA . LEU A 1 200 ? 18.312 -13.181 -20.669 1.00 65.81 200 LEU A CA 1
ATOM 1450 C C . LEU A 1 200 ? 19.598 -13.897 -20.200 1.00 65.81 200 LEU A C 1
ATOM 1452 O O . LEU A 1 200 ? 20.697 -13.387 -20.386 1.00 65.81 200 LEU A O 1
ATOM 1456 N N . LEU A 1 201 ? 19.488 -15.074 -19.576 1.00 49.03 201 LEU A N 1
ATOM 1457 C CA . LEU A 1 201 ? 20.640 -15.847 -19.099 1.00 49.03 201 LEU A CA 1
ATOM 1458 C C . LEU A 1 201 ? 21.104 -16.938 -20.080 1.00 49.03 201 LEU A C 1
ATOM 1460 O O . LEU A 1 201 ? 22.049 -17.658 -19.779 1.00 49.03 201 LEU A O 1
ATOM 1464 N N . PHE A 1 202 ? 20.506 -17.058 -21.269 1.00 39.28 202 PHE A N 1
ATOM 1465 C CA . PHE A 1 202 ? 20.911 -18.076 -22.248 1.00 39.28 202 PHE A CA 1
ATOM 1466 C C . PHE A 1 202 ? 20.895 -17.564 -23.691 1.00 39.28 202 PHE A C 1
ATOM 1468 O O . PHE A 1 202 ? 20.064 -17.951 -24.502 1.00 39.28 202 PHE A O 1
ATOM 1475 N N . LEU A 1 203 ? 21.874 -16.726 -24.028 1.00 34.66 203 LEU A N 1
ATOM 1476 C CA . LEU A 1 203 ? 22.361 -16.558 -25.404 1.00 34.66 203 LEU A CA 1
ATOM 1477 C C . LEU A 1 203 ? 23.896 -16.456 -25.378 1.00 34.66 203 LEU A C 1
ATOM 1479 O O . LEU A 1 203 ? 24.503 -15.498 -25.843 1.00 34.66 203 LEU A O 1
ATOM 1483 N N . LEU A 1 204 ? 24.548 -17.457 -24.780 1.00 40.78 204 LEU A N 1
ATOM 1484 C CA . LEU A 1 204 ? 25.972 -17.695 -25.003 1.00 40.78 204 LEU A CA 1
ATOM 1485 C C . LEU A 1 204 ? 26.119 -18.532 -26.275 1.00 40.78 204 LEU A C 1
ATOM 1487 O O . LEU A 1 204 ? 25.624 -19.652 -26.330 1.00 40.78 204 LEU A O 1
ATOM 1491 N N . ILE A 1 205 ? 26.801 -17.974 -27.275 1.00 35.66 205 ILE A N 1
ATOM 1492 C CA . ILE A 1 205 ? 28.000 -18.511 -27.945 1.00 35.66 205 ILE A CA 1
ATOM 1493 C C . ILE A 1 205 ? 28.194 -17.684 -29.222 1.00 35.66 205 ILE A C 1
ATOM 1495 O O . ILE A 1 205 ? 27.472 -17.836 -30.201 1.00 35.66 205 ILE A O 1
ATOM 1499 N N . SER A 1 206 ? 29.202 -16.815 -29.232 1.00 31.69 206 SER A N 1
ATOM 1500 C CA . SER A 1 206 ? 30.342 -16.952 -30.146 1.00 31.69 206 SER A CA 1
ATOM 1501 C C . SER A 1 206 ? 31.271 -15.735 -30.027 1.00 31.69 206 SER A C 1
ATOM 1503 O O . SER A 1 206 ? 30.816 -14.599 -29.963 1.00 31.69 206 SER A O 1
ATOM 1505 N N . LEU A 1 207 ? 32.580 -16.021 -30.047 1.00 34.09 207 LEU A N 1
ATOM 1506 C CA . LEU A 1 207 ? 33.691 -15.098 -30.322 1.00 34.09 207 LEU A CA 1
ATOM 1507 C C . LEU A 1 207 ? 34.243 -14.263 -29.139 1.00 34.09 207 LEU A C 1
ATOM 1509 O O . LEU A 1 207 ? 33.958 -13.080 -29.002 1.00 34.09 207 LEU A O 1
ATOM 1513 N N . PHE A 1 208 ? 35.114 -14.860 -28.315 1.00 33.59 208 PHE A N 1
ATOM 1514 C CA . PHE A 1 208 ? 36.585 -14.708 -28.407 1.00 33.59 208 PHE A CA 1
ATOM 1515 C C . PHE A 1 208 ? 37.310 -15.057 -27.088 1.00 33.59 208 PHE A C 1
ATOM 1517 O O . PHE A 1 208 ? 36.873 -14.731 -25.988 1.00 33.59 208 PHE A O 1
ATOM 1524 N N . HIS A 1 209 ? 38.440 -15.753 -27.246 1.00 32.84 209 HIS A N 1
ATOM 1525 C CA . HIS A 1 209 ? 39.419 -16.160 -26.234 1.00 32.84 209 HIS A CA 1
ATOM 1526 C C . HIS A 1 209 ? 40.077 -14.973 -25.502 1.00 32.84 209 HIS A C 1
ATOM 1528 O O . HIS A 1 209 ? 40.291 -13.946 -26.130 1.00 32.84 209 HIS A O 1
ATOM 1534 N N . PHE A 1 210 ? 40.475 -15.140 -24.229 1.00 29.92 210 PHE A N 1
ATOM 1535 C CA . PHE A 1 210 ? 41.884 -15.125 -23.767 1.00 29.92 210 PHE A CA 1
ATOM 1536 C C . PHE A 1 210 ? 42.012 -15.238 -22.223 1.00 29.92 210 PHE A C 1
ATOM 1538 O O . PHE A 1 210 ? 41.479 -14.438 -21.465 1.00 29.92 210 PHE A O 1
ATOM 1545 N N . SER A 1 211 ? 42.744 -16.279 -21.811 1.00 28.95 211 SER A N 1
ATOM 1546 C CA . SER A 1 211 ? 43.726 -16.422 -20.717 1.00 28.95 211 SER A CA 1
ATOM 1547 C C . SER A 1 211 ? 43.561 -15.756 -19.331 1.00 28.95 211 SER A C 1
ATOM 1549 O O . SER A 1 211 ? 43.823 -14.578 -19.137 1.00 28.95 211 SER A O 1
ATOM 1551 N N . SER A 1 212 ? 43.311 -16.629 -18.344 1.00 33.16 212 SER A N 1
ATOM 1552 C CA . SER A 1 212 ? 44.012 -16.815 -17.051 1.00 33.16 212 SER A CA 1
ATOM 1553 C C . SER A 1 212 ? 44.625 -15.623 -16.288 1.00 33.16 212 SER A C 1
ATOM 1555 O O . SER A 1 212 ? 45.649 -15.090 -16.700 1.00 33.16 212 SER A O 1
ATOM 1557 N N . ALA A 1 213 ? 44.180 -15.434 -15.037 1.00 26.78 213 ALA A N 1
ATOM 1558 C CA . ALA A 1 213 ? 45.050 -15.466 -13.849 1.00 26.78 213 ALA A CA 1
ATOM 1559 C C . ALA A 1 213 ? 44.208 -15.562 -12.563 1.00 26.78 213 ALA A C 1
ATOM 1561 O O . ALA A 1 213 ? 43.392 -14.695 -12.265 1.00 26.78 213 ALA A O 1
ATOM 1562 N N . ALA A 1 214 ? 44.423 -16.625 -11.788 1.00 35.06 214 ALA A N 1
ATOM 1563 C CA . ALA A 1 214 ? 43.846 -16.792 -10.462 1.00 35.06 214 ALA A CA 1
ATOM 1564 C C . ALA A 1 214 ? 44.586 -15.921 -9.433 1.00 35.06 214 ALA A C 1
ATOM 1566 O O . ALA A 1 214 ? 45.813 -15.977 -9.345 1.00 35.06 214 ALA A O 1
ATOM 1567 N N . ARG A 1 215 ? 43.841 -15.199 -8.589 1.00 28.16 215 ARG A N 1
ATOM 1568 C CA . ARG A 1 215 ? 44.273 -14.813 -7.238 1.00 28.16 215 ARG A CA 1
ATOM 1569 C C . ARG A 1 215 ? 43.105 -15.008 -6.271 1.00 28.16 215 ARG A C 1
ATOM 1571 O O . ARG A 1 215 ? 42.053 -14.401 -6.424 1.00 28.16 215 ARG A O 1
ATOM 1578 N N . ARG A 1 216 ? 43.304 -15.908 -5.305 1.00 33.88 216 ARG A N 1
ATOM 1579 C CA . ARG A 1 216 ? 42.476 -16.089 -4.105 1.00 33.88 216 ARG A CA 1
ATOM 1580 C C . ARG A 1 216 ? 43.025 -15.204 -2.986 1.00 33.88 216 ARG A C 1
ATOM 1582 O O . ARG A 1 216 ? 44.239 -15.196 -2.816 1.00 33.88 216 ARG A O 1
ATOM 1589 N N . LEU A 1 217 ? 42.122 -14.569 -2.235 1.00 29.14 217 LEU A N 1
ATOM 1590 C CA . LEU A 1 217 ? 42.112 -14.289 -0.778 1.00 29.14 217 LEU A CA 1
ATOM 1591 C C . LEU A 1 217 ? 40.967 -13.273 -0.550 1.00 29.14 217 LEU A C 1
ATOM 1593 O O . LEU A 1 217 ? 41.028 -12.176 -1.091 1.00 29.14 217 LEU A O 1
ATOM 1597 N N . THR A 1 218 ? 39.777 -13.711 -0.103 1.00 30.55 218 THR A N 1
ATOM 1598 C CA . THR A 1 218 ? 39.234 -13.539 1.276 1.00 30.55 218 THR A CA 1
ATOM 1599 C C . THR A 1 218 ? 39.479 -12.135 1.826 1.00 30.55 218 THR A C 1
ATOM 1601 O O . THR A 1 218 ? 40.625 -11.765 2.027 1.00 30.55 218 THR A O 1
ATOM 1604 N N . GLU A 1 219 ? 38.440 -11.328 2.042 1.00 27.66 219 GLU A N 1
ATOM 1605 C CA . GLU A 1 219 ? 37.656 -11.365 3.286 1.00 27.66 219 GLU A CA 1
ATOM 1606 C C . GLU A 1 219 ? 36.232 -10.804 3.065 1.00 27.66 219 GLU A C 1
ATOM 1608 O O . GLU A 1 219 ? 36.047 -9.759 2.444 1.00 27.66 219 GLU A O 1
ATOM 1613 N N . LEU A 1 220 ? 35.220 -11.548 3.524 1.00 25.64 220 LEU A N 1
ATOM 1614 C CA . LEU A 1 220 ? 33.797 -11.211 3.434 1.00 25.64 220 LEU A CA 1
ATOM 1615 C C . LEU A 1 220 ? 33.451 -10.084 4.416 1.00 25.64 220 LEU A C 1
ATOM 1617 O O . LEU A 1 220 ? 33.428 -10.323 5.622 1.00 25.64 220 LEU A O 1
ATOM 1621 N N . VAL A 1 221 ? 33.058 -8.908 3.923 1.00 31.06 221 VAL A N 1
ATOM 1622 C CA . VAL A 1 221 ? 32.172 -8.034 4.707 1.00 31.06 221 VAL A CA 1
ATOM 1623 C C . VAL A 1 221 ? 30.750 -8.532 4.473 1.00 31.06 221 VAL A C 1
ATOM 1625 O O . VAL A 1 221 ? 30.111 -8.246 3.465 1.00 31.06 221 VAL A O 1
ATOM 1628 N N . GLN A 1 222 ? 30.294 -9.379 5.387 1.00 23.98 222 GLN A N 1
ATOM 1629 C CA . GLN A 1 222 ? 28.942 -9.912 5.417 1.00 23.98 222 GLN A CA 1
ATOM 1630 C C . GLN A 1 222 ? 27.996 -8.830 5.963 1.00 23.98 222 GLN A C 1
ATOM 1632 O O . GLN A 1 222 ? 27.673 -8.828 7.149 1.00 23.98 222 GLN A O 1
ATOM 1637 N N . GLU A 1 223 ? 27.563 -7.886 5.124 1.00 31.23 223 GLU A N 1
ATOM 1638 C CA . GLU A 1 223 ? 26.446 -7.009 5.490 1.00 31.23 223 GLU A CA 1
ATOM 1639 C C . GLU A 1 223 ? 25.147 -7.817 5.437 1.00 31.23 223 GLU A C 1
ATOM 1641 O O . GLU A 1 223 ? 24.688 -8.265 4.386 1.00 31.23 223 GLU A O 1
ATOM 1646 N N . GLN A 1 224 ? 24.602 -8.088 6.623 1.00 27.75 224 GLN A N 1
ATOM 1647 C CA . GLN A 1 224 ? 23.359 -8.828 6.786 1.00 27.75 224 GLN A CA 1
ATOM 1648 C C . GLN A 1 224 ? 22.194 -8.037 6.169 1.00 27.75 224 GLN A C 1
ATOM 1650 O O . GLN A 1 224 ? 22.111 -6.827 6.399 1.00 27.75 224 GLN A O 1
ATOM 1655 N N . PRO A 1 225 ? 21.261 -8.695 5.448 1.00 41.03 225 PRO A N 1
ATOM 1656 C CA . PRO A 1 225 ? 20.037 -8.049 4.973 1.00 41.03 225 PRO A CA 1
ATOM 1657 C C . PRO A 1 225 ? 19.323 -7.366 6.150 1.00 41.03 225 PRO A C 1
ATOM 1659 O O . PRO A 1 225 ? 19.445 -7.856 7.277 1.00 41.03 225 PRO A O 1
ATOM 1662 N N . PRO A 1 226 ? 18.601 -6.247 5.945 1.00 49.84 226 PRO A N 1
ATOM 1663 C CA . PRO A 1 226 ? 17.905 -5.561 7.027 1.00 49.84 226 PRO A CA 1
ATOM 1664 C C . PRO A 1 226 ? 16.891 -6.517 7.653 1.00 49.84 226 PRO A C 1
ATOM 1666 O O . PRO A 1 226 ? 15.810 -6.748 7.124 1.00 49.84 226 PRO A O 1
ATOM 1669 N N . LEU A 1 227 ? 17.289 -7.128 8.766 1.00 63.25 227 LEU A N 1
ATOM 1670 C CA . LEU A 1 227 ? 16.459 -8.089 9.469 1.00 63.25 227 LEU A CA 1
ATOM 1671 C C . LEU A 1 227 ? 15.271 -7.332 10.062 1.00 63.25 227 LEU A C 1
ATOM 1673 O O . LEU A 1 227 ? 15.428 -6.237 10.610 1.00 63.25 227 LEU A O 1
ATOM 1677 N N . PHE A 1 228 ? 14.100 -7.948 9.999 1.00 76.50 228 PHE A N 1
ATOM 1678 C CA . PHE A 1 228 ? 12.971 -7.557 10.821 1.00 76.50 228 PHE A CA 1
ATOM 1679 C C . PHE A 1 228 ? 13.370 -7.700 12.293 1.00 76.50 228 PHE A C 1
ATOM 1681 O O . PHE A 1 228 ? 13.562 -8.808 12.797 1.00 76.50 228 PHE A O 1
ATOM 1688 N N . LYS A 1 229 ? 13.591 -6.567 12.963 1.00 82.81 229 LYS A N 1
ATOM 1689 C CA . LYS A 1 229 ? 14.221 -6.512 14.286 1.00 82.81 229 LYS A CA 1
ATOM 1690 C C . LYS A 1 229 ? 13.271 -5.930 15.314 1.00 82.81 229 LYS A C 1
ATOM 1692 O O . LYS A 1 229 ? 12.436 -5.081 15.011 1.00 82.81 229 LYS A O 1
ATOM 1697 N N . TYR A 1 230 ? 13.463 -6.372 16.551 1.00 90.06 230 TYR A N 1
ATOM 1698 C CA . TYR A 1 230 ? 12.940 -5.686 17.718 1.00 90.06 230 TYR A CA 1
ATOM 1699 C C . TYR A 1 230 ? 13.909 -4.575 18.123 1.00 90.06 230 TYR A C 1
ATOM 1701 O O . TYR A 1 230 ? 15.077 -4.837 18.403 1.00 90.06 230 TYR A O 1
ATOM 1709 N N . HIS A 1 231 ? 13.424 -3.341 18.190 1.00 88.31 231 HIS A N 1
ATOM 1710 C CA . HIS A 1 231 ? 14.217 -2.155 18.524 1.00 88.31 231 HIS A CA 1
ATOM 1711 C C . HIS A 1 231 ? 14.104 -1.774 20.007 1.00 88.31 231 HIS A C 1
ATOM 1713 O O . HIS A 1 231 ? 14.364 -0.637 20.395 1.00 88.31 231 HIS A O 1
ATOM 1719 N N . ASN A 1 232 ? 13.742 -2.747 20.854 1.00 88.06 232 ASN A N 1
ATOM 1720 C CA . ASN A 1 232 ? 13.639 -2.642 22.316 1.00 88.06 232 ASN A CA 1
ATOM 1721 C C . ASN A 1 232 ? 12.628 -1.604 22.839 1.00 88.06 232 ASN A C 1
ATOM 1723 O O . ASN A 1 232 ? 12.626 -1.285 24.030 1.00 88.06 232 ASN A O 1
ATOM 1727 N N . GLY A 1 233 ? 11.765 -1.065 21.980 1.00 89.44 233 GLY A N 1
ATOM 1728 C CA . GLY A 1 233 ? 10.669 -0.194 22.378 1.00 89.44 233 GLY A CA 1
ATOM 1729 C C . GLY A 1 233 ? 9.464 -0.955 22.926 1.00 89.44 233 GLY A C 1
ATOM 1730 O O . GLY A 1 233 ? 9.372 -2.174 22.802 1.00 89.44 233 GLY A O 1
ATOM 1731 N N . PRO A 1 234 ? 8.504 -0.249 23.541 1.00 90.12 234 PRO A N 1
ATOM 1732 C CA . PRO A 1 234 ? 7.344 -0.891 24.130 1.00 90.12 234 PRO A CA 1
ATOM 1733 C C . PRO A 1 234 ? 6.470 -1.552 23.064 1.00 90.12 234 PRO A C 1
ATOM 1735 O O . PRO A 1 234 ? 6.071 -0.907 22.097 1.00 90.12 234 PRO A O 1
ATOM 1738 N N . LEU A 1 235 ? 6.102 -2.807 23.309 1.00 93.50 235 LEU A N 1
ATOM 1739 C CA . LEU A 1 235 ? 4.958 -3.451 22.669 1.00 93.50 235 LEU A CA 1
ATOM 1740 C C . LEU A 1 235 ? 3.694 -3.137 23.464 1.00 93.50 235 LEU A C 1
ATOM 1742 O O . LEU A 1 235 ? 3.750 -2.854 24.666 1.00 93.50 235 LEU A O 1
ATOM 1746 N N . LEU A 1 236 ? 2.543 -3.221 22.813 1.00 91.75 236 LEU A N 1
ATOM 1747 C CA . LEU A 1 236 ? 1.275 -3.020 23.491 1.00 91.75 236 LEU A CA 1
ATOM 1748 C C . LEU A 1 236 ? 1.028 -4.173 24.475 1.00 91.75 236 LEU A C 1
ATOM 1750 O O . LEU A 1 236 ? 1.076 -5.337 24.092 1.00 91.75 236 LEU A O 1
ATOM 1754 N N . SER A 1 237 ? 0.764 -3.879 25.747 1.00 90.69 237 SER A N 1
ATOM 1755 C CA . SER A 1 237 ? 0.649 -4.908 26.791 1.00 90.69 237 SER A CA 1
ATOM 1756 C C . SER A 1 237 ? -0.410 -4.569 27.832 1.00 90.69 237 SER A C 1
ATOM 1758 O O . SER A 1 237 ? -0.626 -3.395 28.135 1.00 90.69 237 SER A O 1
ATOM 1760 N N . GLY A 1 238 ? -1.011 -5.595 28.437 1.00 89.38 238 GLY A N 1
ATOM 1761 C CA . GLY A 1 238 ? -2.066 -5.447 29.443 1.00 89.38 238 GLY A CA 1
ATOM 1762 C C . GLY A 1 238 ? -3.475 -5.503 28.848 1.00 89.38 238 GLY A C 1
ATOM 1763 O O . GLY A 1 238 ? -3.673 -6.017 27.752 1.00 89.38 238 GLY A O 1
ATOM 1764 N N . GLN A 1 239 ? -4.469 -5.015 29.592 1.00 91.81 239 GLN A N 1
ATOM 1765 C CA . GLN A 1 239 ? -5.853 -4.943 29.115 1.00 91.81 239 GLN A CA 1
ATOM 1766 C C . GLN A 1 239 ? -6.049 -3.659 28.319 1.00 91.81 239 GLN A C 1
ATOM 1768 O O . GLN A 1 239 ? -5.954 -2.571 28.890 1.00 91.81 239 GLN A O 1
ATOM 1773 N N . ILE A 1 240 ? -6.310 -3.792 27.022 1.00 93.31 240 ILE A N 1
ATOM 1774 C CA . ILE A 1 240 ? -6.466 -2.664 26.110 1.00 93.31 240 ILE A CA 1
ATOM 1775 C C . ILE A 1 240 ? -7.898 -2.619 25.587 1.00 93.31 240 ILE A C 1
ATOM 1777 O O . ILE A 1 240 ? -8.448 -3.623 25.130 1.00 93.31 240 ILE A O 1
ATOM 1781 N N . SER A 1 241 ? -8.498 -1.434 25.651 1.00 94.62 241 SER A N 1
ATOM 1782 C CA . SER A 1 241 ? -9.797 -1.157 25.037 1.00 94.62 241 SER A CA 1
ATOM 1783 C C . SER A 1 241 ? -9.619 -0.621 23.617 1.00 94.62 241 SER A C 1
ATOM 1785 O O . SER A 1 241 ? -8.795 0.261 23.383 1.00 94.62 241 SER A O 1
ATOM 1787 N N . ILE A 1 242 ? -10.386 -1.135 22.660 1.00 97.19 242 ILE A N 1
ATOM 1788 C CA . ILE A 1 242 ? -10.450 -0.590 21.301 1.00 97.19 242 ILE A CA 1
ATOM 1789 C C . ILE A 1 242 ? -11.708 0.262 21.199 1.00 97.19 242 ILE A C 1
ATOM 1791 O O . ILE A 1 242 ? -12.817 -0.266 21.223 1.00 97.19 242 ILE A O 1
ATOM 1795 N N . ASN A 1 243 ? -11.543 1.579 21.106 1.00 97.81 243 ASN A N 1
ATOM 1796 C CA . ASN A 1 243 ? -12.657 2.500 20.908 1.00 97.81 243 ASN A CA 1
ATOM 1797 C C . ASN A 1 243 ? -12.813 2.799 19.418 1.00 97.81 243 ASN A C 1
ATOM 1799 O O . ASN A 1 243 ? -11.822 3.076 18.743 1.00 97.81 243 ASN A O 1
ATOM 1803 N N . LEU A 1 244 ? -14.047 2.788 18.923 1.00 98.50 244 LEU A N 1
ATOM 1804 C CA . LEU A 1 244 ? -14.369 3.137 17.542 1.00 98.50 244 LEU A CA 1
ATOM 1805 C C . LEU A 1 244 ? -14.917 4.560 17.472 1.00 98.50 244 LEU A C 1
ATOM 1807 O O . LEU A 1 244 ? -15.847 4.906 18.197 1.00 98.50 244 LEU A O 1
ATOM 1811 N N . ILE A 1 245 ? -14.368 5.369 16.575 1.00 98.62 245 ILE A N 1
ATOM 1812 C CA . ILE A 1 245 ? -14.845 6.705 16.239 1.00 98.62 245 ILE A CA 1
ATOM 1813 C C . ILE A 1 245 ? -15.292 6.660 14.780 1.00 98.62 245 ILE A C 1
ATOM 1815 O O . ILE A 1 245 ? -14.469 6.663 13.868 1.00 98.62 245 ILE A O 1
ATOM 1819 N N . TRP A 1 246 ? -16.601 6.589 14.567 1.00 98.69 246 TRP A N 1
ATOM 1820 C CA . TRP A 1 246 ? -17.233 6.548 13.254 1.00 98.69 246 TRP A CA 1
ATOM 1821 C C . TRP A 1 246 ? -17.488 7.971 12.769 1.00 98.69 246 TRP A C 1
ATOM 1823 O O . TRP A 1 246 ? -18.340 8.663 13.322 1.00 98.69 246 TRP A O 1
ATOM 1833 N N . TYR A 1 247 ? -16.748 8.414 11.758 1.00 98.75 247 TYR A N 1
ATOM 1834 C CA . TYR A 1 247 ? -16.829 9.769 11.225 1.00 98.75 247 TYR A CA 1
ATOM 1835 C C . TYR A 1 247 ? -17.516 9.780 9.854 1.00 98.75 247 TYR A C 1
ATOM 1837 O O . TYR A 1 247 ? -16.956 9.309 8.861 1.00 98.75 247 TYR A O 1
ATOM 1845 N N . GLY A 1 248 ? -18.731 10.324 9.809 1.00 98.25 248 GLY A N 1
ATOM 1846 C CA . GLY A 1 248 ? -19.626 10.284 8.655 1.00 98.25 248 GLY A CA 1
ATOM 1847 C C . GLY A 1 248 ? -20.673 9.169 8.726 1.00 98.25 248 GLY A C 1
ATOM 1848 O O . GLY A 1 248 ? -20.824 8.483 9.739 1.00 98.25 248 GLY A O 1
ATOM 1849 N N . HIS A 1 249 ? -21.432 9.001 7.643 1.00 97.31 249 HIS A N 1
ATOM 1850 C CA . HIS A 1 249 ? -22.578 8.092 7.613 1.00 97.31 249 HIS A CA 1
ATOM 1851 C C . HIS A 1 249 ? -22.167 6.656 7.266 1.00 97.31 249 HIS A C 1
ATOM 1853 O O . HIS A 1 249 ? -21.876 6.344 6.113 1.00 97.31 249 HIS A O 1
ATOM 1859 N N . PHE A 1 250 ? -22.229 5.763 8.255 1.00 98.06 250 PHE A N 1
ATOM 1860 C CA . PHE A 1 250 ? -22.075 4.319 8.064 1.00 98.06 250 PHE A CA 1
ATOM 1861 C C . PHE A 1 250 ? -23.403 3.597 8.284 1.00 98.06 250 PHE A C 1
ATOM 1863 O O . PHE A 1 250 ? -24.062 3.756 9.319 1.00 98.06 250 PHE A O 1
ATOM 1870 N N . LYS A 1 251 ? -23.773 2.716 7.350 1.00 97.81 251 LYS A N 1
ATOM 1871 C CA . LYS A 1 251 ? -24.964 1.870 7.519 1.00 97.81 251 LYS A CA 1
ATOM 1872 C C . LYS A 1 251 ? -24.811 0.993 8.773 1.00 97.81 251 LYS A C 1
ATOM 1874 O O . LYS A 1 251 ? -23.695 0.577 9.096 1.00 97.81 251 LYS A O 1
ATOM 1879 N N . PRO A 1 252 ? -25.904 0.637 9.476 1.00 97.88 252 PRO A N 1
ATOM 1880 C CA . PRO A 1 252 ? -25.834 -0.321 10.583 1.00 97.88 252 PRO A CA 1
ATOM 1881 C C . PRO A 1 252 ? -25.147 -1.642 10.195 1.00 97.88 252 PRO A C 1
ATOM 1883 O O . PRO A 1 252 ? -24.348 -2.169 10.965 1.00 97.88 252 PRO A O 1
ATOM 1886 N N . SER A 1 253 ? -25.380 -2.131 8.969 1.00 97.44 253 SER A N 1
ATOM 1887 C CA . SER A 1 253 ? -24.707 -3.318 8.427 1.00 97.44 253 SER A CA 1
ATOM 1888 C C . SER A 1 253 ? -23.190 -3.137 8.327 1.00 97.44 253 SER A C 1
ATOM 1890 O O . SER A 1 253 ? -22.448 -4.005 8.777 1.00 97.44 253 SER A O 1
ATOM 1892 N N . GLN A 1 254 ? -22.721 -1.992 7.832 1.00 98.38 254 GLN A N 1
ATOM 1893 C CA . GLN A 1 254 ? -21.295 -1.663 7.734 1.00 98.38 254 GLN A CA 1
ATOM 1894 C C . GLN A 1 254 ? -20.633 -1.594 9.114 1.00 98.38 254 GLN A C 1
ATOM 1896 O O . GLN A 1 254 ? -19.564 -2.163 9.329 1.00 98.38 254 GLN A O 1
ATOM 1901 N N . ARG A 1 255 ? -21.315 -0.977 10.087 1.00 98.12 255 ARG A N 1
ATOM 1902 C CA . ARG A 1 255 ? -20.831 -0.911 11.473 1.00 98.12 255 ARG A CA 1
ATOM 1903 C C . ARG A 1 255 ? -20.716 -2.284 12.129 1.00 98.12 255 ARG A C 1
ATOM 1905 O O . ARG A 1 255 ? -19.763 -2.522 12.876 1.00 98.12 255 ARG A O 1
ATOM 1912 N N . SER A 1 256 ? -21.651 -3.187 11.825 1.00 97.94 256 SER A N 1
ATOM 1913 C CA . SER A 1 256 ? -21.607 -4.564 12.327 1.00 97.94 256 SER A CA 1
ATOM 1914 C C . SER A 1 256 ? -20.391 -5.334 11.808 1.00 97.94 256 SER A C 1
ATOM 1916 O O . SER A 1 256 ? -19.756 -6.014 12.599 1.00 97.94 256 SER A O 1
ATOM 1918 N N . ILE A 1 257 ? -19.983 -5.151 10.542 1.00 98.56 257 ILE A N 1
ATOM 1919 C CA . ILE A 1 257 ? -18.835 -5.866 9.948 1.00 98.56 257 ILE A CA 1
ATOM 1920 C C . ILE A 1 257 ? -17.548 -5.617 10.749 1.00 98.56 257 ILE A C 1
ATOM 1922 O O . ILE A 1 257 ? -16.863 -6.572 11.118 1.00 98.56 257 ILE A O 1
ATOM 1926 N N . ILE A 1 258 ? -17.237 -4.351 11.052 1.00 98.44 258 ILE A N 1
ATOM 1927 C CA . ILE A 1 258 ? -16.031 -3.986 11.816 1.00 98.44 258 ILE A CA 1
ATOM 1928 C C . ILE A 1 258 ? -16.172 -4.350 13.296 1.00 98.44 258 ILE A C 1
ATOM 1930 O O . ILE A 1 258 ? -15.216 -4.831 13.902 1.00 98.44 258 ILE A O 1
ATOM 1934 N N . SER A 1 259 ? -17.351 -4.132 13.889 1.00 97.00 259 SER A N 1
ATOM 1935 C CA . SER A 1 259 ? -17.574 -4.463 15.303 1.00 97.00 259 SER A CA 1
ATOM 1936 C C . SER A 1 259 ? -17.420 -5.967 15.545 1.00 97.00 259 SER A C 1
ATOM 1938 O O . SER A 1 259 ? -16.715 -6.362 16.470 1.00 97.00 259 SER A O 1
ATOM 1940 N N . ASP A 1 260 ? -17.998 -6.794 14.670 1.00 96.56 260 ASP A N 1
ATOM 1941 C CA . ASP A 1 260 ? -17.879 -8.251 14.709 1.00 96.56 260 ASP A CA 1
ATOM 1942 C C . ASP A 1 260 ? -16.424 -8.693 14.502 1.00 96.56 260 ASP A C 1
ATOM 1944 O O . ASP A 1 260 ? -15.942 -9.554 15.240 1.00 96.56 260 ASP A O 1
ATOM 1948 N N . PHE A 1 261 ? -15.687 -8.069 13.573 1.00 97.62 261 PHE A N 1
ATOM 1949 C CA . PHE A 1 261 ? -14.265 -8.354 13.349 1.00 97.62 261 PHE A CA 1
ATOM 1950 C C . PHE A 1 261 ? -13.448 -8.141 14.629 1.00 97.62 261 PHE A C 1
ATOM 1952 O O . PHE A 1 261 ? -12.743 -9.046 15.077 1.00 97.62 261 PHE A O 1
ATOM 1959 N N . LEU A 1 262 ? -13.598 -6.980 15.271 1.00 96.75 262 LEU A N 1
ATOM 1960 C CA . LEU A 1 262 ? -12.879 -6.655 16.503 1.00 96.75 262 LEU A CA 1
ATOM 1961 C C . LEU A 1 262 ? -13.287 -7.555 17.676 1.00 96.75 262 LEU A C 1
ATOM 1963 O O . LEU A 1 262 ? -12.428 -8.005 18.432 1.00 96.75 262 LEU A O 1
ATOM 1967 N N . SER A 1 263 ? -14.576 -7.876 17.807 1.00 93.94 263 SER A N 1
ATOM 1968 C CA . SER A 1 263 ? -15.063 -8.850 18.793 1.00 93.94 263 SER A CA 1
ATOM 1969 C C . SER A 1 263 ? -14.528 -10.267 18.547 1.00 93.94 263 SER A C 1
ATOM 1971 O O . SER A 1 263 ? -14.470 -11.073 19.474 1.00 93.94 263 SER A O 1
ATOM 1973 N N . SER A 1 264 ? -14.097 -10.576 17.322 1.00 95.12 264 SER A N 1
ATOM 1974 C CA . SER A 1 264 ? -13.529 -11.878 16.966 1.00 95.12 264 SER A CA 1
ATOM 1975 C C . SER A 1 264 ? -12.064 -12.043 17.380 1.00 95.12 264 SER A C 1
ATOM 1977 O O . SER A 1 264 ? -11.601 -13.178 17.457 1.00 95.12 264 SER A O 1
ATOM 1979 N N . LEU A 1 265 ? -11.337 -10.956 17.679 1.00 93.31 265 LEU A N 1
ATOM 1980 C CA . LEU A 1 265 ? -9.914 -10.997 18.061 1.00 93.31 265 LEU A CA 1
ATOM 1981 C C . LEU A 1 265 ? -9.669 -11.753 19.377 1.00 93.31 265 LEU A C 1
ATOM 1983 O O . LEU A 1 265 ? -8.602 -12.332 19.569 1.00 93.31 265 LEU A O 1
ATOM 1987 N N . SER A 1 266 ? -10.654 -11.756 20.278 1.00 84.69 266 SER A N 1
ATOM 1988 C CA . SER A 1 266 ? -10.588 -12.391 21.601 1.00 84.69 266 SER A CA 1
ATOM 1989 C C . SER A 1 266 ? -11.613 -13.515 21.797 1.00 84.69 266 SER A C 1
ATOM 1991 O O . SER A 1 266 ? -11.779 -14.015 22.911 1.00 84.69 266 SER A O 1
ATOM 1993 N N . SER A 1 267 ? -12.288 -13.953 20.728 1.00 74.69 267 SER A N 1
ATOM 1994 C CA . SER A 1 267 ? -13.272 -15.035 20.808 1.00 74.69 267 SER A CA 1
ATOM 1995 C C . SER A 1 267 ? -12.589 -16.381 21.075 1.00 74.69 267 SER A C 1
ATOM 1997 O O . SER A 1 267 ? -11.916 -16.944 20.214 1.00 74.69 267 SER A O 1
ATOM 1999 N N . SER A 1 268 ? -12.792 -16.924 22.277 1.00 61.31 268 SER A N 1
ATOM 2000 C CA . SER A 1 268 ? -12.332 -18.264 22.668 1.00 61.31 268 SER A CA 1
ATOM 2001 C C . SER A 1 268 ? -13.221 -19.396 22.134 1.00 61.31 268 SER A C 1
ATOM 2003 O O . SER A 1 268 ? -12.894 -20.566 22.313 1.00 61.31 268 SER A O 1
ATOM 2005 N N . THR A 1 269 ? -14.346 -19.062 21.493 1.00 54.47 269 THR A N 1
ATOM 2006 C CA . THR A 1 269 ? -15.448 -19.984 21.176 1.00 54.47 269 THR A CA 1
ATOM 2007 C C . THR A 1 269 ? -15.610 -20.305 19.690 1.00 54.47 269 THR A C 1
ATOM 2009 O O . THR A 1 269 ? -16.565 -20.996 19.332 1.00 54.47 269 THR A O 1
ATOM 2012 N N . SER A 1 270 ? -14.707 -19.859 18.808 1.00 59.28 270 SER A N 1
ATOM 2013 C CA . SER A 1 270 ? -14.785 -20.227 17.387 1.00 59.28 270 SER A CA 1
ATOM 2014 C C . SER A 1 270 ? -14.499 -21.720 17.202 1.00 59.28 270 SER A C 1
ATOM 2016 O O . SER A 1 270 ? -13.347 -22.141 17.224 1.00 59.28 270 SER A O 1
ATOM 2018 N N . GLN A 1 271 ? -15.553 -22.516 17.005 1.00 64.50 271 GLN A N 1
ATOM 2019 C CA . GLN A 1 271 ? -15.457 -23.950 16.695 1.00 64.50 271 GLN A CA 1
ATOM 2020 C C . GLN A 1 271 ? -14.939 -24.208 15.270 1.00 64.50 271 GLN A C 1
ATOM 2022 O O . GLN A 1 271 ? -14.504 -25.313 14.956 1.00 64.50 271 GLN A O 1
ATOM 2027 N N . THR A 1 272 ? -14.972 -23.193 14.404 1.00 79.75 272 THR A N 1
ATOM 2028 C CA . THR A 1 272 ? -14.504 -23.263 13.019 1.00 79.75 272 THR A CA 1
ATOM 2029 C C . THR A 1 272 ? -13.124 -22.627 12.897 1.00 79.75 272 THR A C 1
ATOM 2031 O O . THR A 1 272 ? -12.935 -21.466 13.271 1.00 79.75 272 THR A O 1
ATOM 2034 N N . HIS A 1 273 ? -12.173 -23.385 12.356 1.00 85.25 273 HIS A N 1
ATOM 2035 C CA . HIS A 1 273 ? -10.835 -22.917 12.003 1.00 85.25 273 HIS A CA 1
ATOM 2036 C C . HIS A 1 273 ? -10.673 -22.889 10.479 1.00 85.25 273 HIS A C 1
ATOM 2038 O O . HIS A 1 273 ? -11.264 -23.737 9.807 1.00 85.25 273 HIS A O 1
ATOM 2044 N N . PRO A 1 274 ? -9.858 -21.970 9.932 1.00 92.69 274 PRO A N 1
ATOM 2045 C CA . PRO A 1 274 ? -9.100 -20.901 10.610 1.00 92.69 274 PRO A CA 1
ATOM 2046 C C . PRO A 1 274 ? -9.991 -19.761 11.148 1.00 92.69 274 PRO A C 1
ATOM 2048 O O . PRO A 1 274 ? -11.071 -19.519 10.620 1.00 92.69 274 PRO A O 1
ATOM 2051 N N . SER A 1 275 ? -9.562 -19.047 12.198 1.00 95.44 275 SER A N 1
ATOM 2052 C CA . SER A 1 275 ? -10.360 -17.977 12.831 1.00 95.44 275 SER A CA 1
ATOM 2053 C C . SER A 1 275 ? -9.580 -16.683 13.075 1.00 95.44 275 SER A C 1
ATOM 2055 O O . SER A 1 275 ? -8.348 -16.687 13.149 1.00 95.44 275 SER A O 1
ATOM 2057 N N . VAL A 1 276 ? -10.301 -15.568 13.250 1.00 96.50 276 VAL A N 1
ATOM 2058 C CA . VAL A 1 276 ? -9.715 -14.238 13.515 1.00 96.50 276 VAL A CA 1
ATOM 2059 C C . VAL A 1 276 ? -8.904 -14.256 14.813 1.00 96.50 276 VAL A C 1
ATOM 2061 O O . VAL A 1 276 ? -7.829 -13.666 14.874 1.00 96.50 276 VAL A O 1
ATOM 2064 N N . ALA A 1 277 ? -9.366 -14.988 15.829 1.00 94.12 277 ALA A N 1
ATOM 2065 C CA . ALA A 1 277 ? -8.629 -15.181 17.075 1.00 94.12 277 ALA A CA 1
ATOM 2066 C C . ALA A 1 277 ? -7.314 -15.947 16.850 1.00 94.12 277 ALA A C 1
ATOM 2068 O O . ALA A 1 277 ? -6.282 -15.575 17.407 1.00 94.12 277 ALA A O 1
ATOM 2069 N N . THR A 1 278 ? -7.315 -16.994 16.011 1.00 93.56 278 THR A N 1
ATOM 2070 C CA . THR A 1 278 ? -6.086 -17.721 15.647 1.00 93.56 278 THR A CA 1
ATOM 2071 C C . THR A 1 278 ? -5.106 -16.821 14.898 1.00 93.56 278 THR A C 1
ATOM 2073 O O . THR A 1 278 ? -3.913 -16.855 15.190 1.00 93.56 278 THR A O 1
ATOM 2076 N N . TRP A 1 279 ? -5.602 -15.983 13.986 1.00 96.06 279 TRP A N 1
ATOM 2077 C CA . TRP A 1 279 ? -4.790 -14.975 13.307 1.00 96.06 279 TRP A CA 1
ATOM 2078 C C . TRP A 1 279 ? -4.186 -13.983 14.294 1.00 96.06 279 TRP A C 1
ATOM 2080 O O . TRP A 1 279 ? -2.972 -13.810 14.312 1.00 96.06 279 TRP A O 1
ATOM 2090 N N . TRP A 1 280 ? -4.996 -13.399 15.178 1.00 95.19 280 TRP A N 1
ATOM 2091 C CA . TRP A 1 280 ? -4.514 -12.437 16.165 1.00 95.19 280 TRP A CA 1
ATOM 2092 C C . TRP A 1 280 ? -3.460 -13.044 17.092 1.00 95.19 280 TRP A C 1
ATOM 2094 O O . TRP A 1 280 ? -2.446 -12.411 17.374 1.00 95.19 280 TRP A O 1
ATOM 2104 N N . LYS A 1 281 ? -3.636 -14.307 17.492 1.00 92.31 281 LYS A N 1
ATOM 2105 C CA . LYS A 1 281 ? -2.683 -15.048 18.328 1.00 92.31 281 LYS A CA 1
ATOM 2106 C C . LYS A 1 281 ? -1.288 -15.173 17.706 1.00 92.31 281 LYS A C 1
ATOM 2108 O O . LYS A 1 281 ? -0.313 -15.358 18.426 1.00 92.31 281 LYS A O 1
ATOM 2113 N N . THR A 1 282 ? -1.140 -15.037 16.387 1.00 92.44 282 THR A N 1
ATOM 2114 C CA . THR A 1 282 ? 0.198 -15.000 15.767 1.00 92.44 282 THR A CA 1
ATOM 2115 C C . THR A 1 282 ? 1.039 -13.819 16.267 1.00 92.44 282 THR A C 1
ATOM 2117 O O . THR A 1 282 ? 2.265 -13.932 16.318 1.00 92.44 282 THR A O 1
ATOM 2120 N N . THR A 1 283 ? 0.402 -12.743 16.750 1.00 93.12 283 THR A N 1
ATOM 2121 C CA . THR A 1 283 ? 1.092 -11.615 17.392 1.00 93.12 283 THR A CA 1
ATOM 2122 C C . THR A 1 283 ? 1.797 -11.998 18.702 1.00 93.12 283 THR A C 1
ATOM 2124 O O . THR A 1 283 ? 2.741 -11.317 19.097 1.00 93.12 283 THR A O 1
ATOM 2127 N N . ASP A 1 284 ? 1.452 -13.122 19.342 1.00 91.25 284 ASP A N 1
ATOM 2128 C CA . ASP A 1 284 ? 2.153 -13.627 20.534 1.00 91.25 284 ASP A CA 1
ATOM 2129 C C . ASP A 1 284 ? 3.645 -13.862 20.252 1.00 91.25 284 ASP A C 1
ATOM 2131 O O . ASP A 1 284 ? 4.494 -13.650 21.122 1.00 91.25 284 ASP A O 1
ATOM 2135 N N . LYS A 1 285 ? 3.987 -14.244 19.011 1.00 91.38 285 LYS A N 1
ATOM 2136 C CA . LYS A 1 285 ? 5.365 -14.544 18.597 1.00 91.38 285 LYS A CA 1
ATOM 2137 C C . LYS A 1 285 ? 6.301 -13.341 18.722 1.00 91.38 285 LYS A C 1
ATOM 2139 O O . LYS A 1 285 ? 7.498 -13.532 18.901 1.00 91.38 285 LYS A O 1
ATOM 2144 N N . TYR A 1 286 ? 5.795 -12.110 18.703 1.00 91.94 286 TYR A N 1
ATOM 2145 C CA . TYR A 1 286 ? 6.622 -10.906 18.855 1.00 91.94 286 TYR A CA 1
ATOM 2146 C C . TYR A 1 286 ? 6.997 -10.627 20.321 1.00 91.94 286 TYR A C 1
ATOM 2148 O O . TYR A 1 286 ? 7.952 -9.905 20.597 1.00 91.94 286 TYR A O 1
ATOM 2156 N N . TYR A 1 287 ? 6.309 -11.231 21.290 1.00 90.75 287 TYR A N 1
ATOM 2157 C CA . TYR A 1 287 ? 6.515 -10.928 22.709 1.00 90.75 287 TYR A CA 1
ATOM 2158 C C . TYR A 1 287 ? 7.613 -11.774 23.365 1.00 90.75 287 TYR A C 1
ATOM 2160 O O . TYR A 1 287 ? 7.950 -11.520 24.515 1.00 90.75 287 TYR A O 1
ATOM 2168 N N . HIS A 1 288 ? 8.225 -12.730 22.655 1.00 83.69 288 HIS A N 1
ATOM 2169 C CA . HIS A 1 288 ? 9.245 -13.622 23.225 1.00 83.69 288 HIS A CA 1
ATOM 2170 C C . HIS A 1 288 ? 10.501 -12.896 23.752 1.00 83.69 288 HIS A C 1
ATOM 2172 O O . HIS A 1 288 ? 11.116 -13.369 24.704 1.00 83.69 288 HIS A O 1
ATOM 2178 N N . LEU A 1 289 ? 10.861 -11.745 23.166 1.00 76.19 289 LEU A N 1
ATOM 2179 C CA . LEU A 1 289 ? 11.971 -10.882 23.616 1.00 76.19 289 LEU A CA 1
ATOM 2180 C C . LEU A 1 289 ? 11.509 -9.701 24.481 1.00 76.19 289 LEU A C 1
ATOM 2182 O O . LEU A 1 289 ? 12.331 -8.905 24.932 1.00 76.19 289 LEU A O 1
ATOM 2186 N N . SER A 1 290 ? 10.201 -9.545 24.686 1.00 77.19 290 SER A N 1
ATOM 2187 C CA . SER A 1 290 ? 9.649 -8.474 25.509 1.00 77.19 290 SER A CA 1
ATOM 2188 C C . SER A 1 290 ? 9.517 -8.941 26.955 1.00 77.19 290 SER A C 1
ATOM 2190 O O . SER A 1 290 ? 9.117 -10.069 27.227 1.00 77.19 290 SER A O 1
ATOM 2192 N N . SER A 1 291 ? 9.795 -8.057 27.912 1.00 69.94 291 SER A N 1
ATOM 2193 C CA . SER A 1 291 ? 9.509 -8.311 29.331 1.00 69.94 291 SER A CA 1
ATOM 2194 C C . SER A 1 291 ? 8.010 -8.255 29.657 1.00 69.94 291 SER A C 1
ATOM 2196 O O . SER A 1 291 ? 7.595 -8.650 30.748 1.00 69.94 291 SER A O 1
ATOM 2198 N N . ASN A 1 292 ? 7.190 -7.764 28.723 1.00 74.56 292 ASN A N 1
ATOM 2199 C CA . ASN A 1 292 ? 5.760 -7.580 28.905 1.00 74.56 292 ASN A CA 1
ATOM 2200 C C . ASN A 1 292 ? 4.959 -8.765 28.360 1.00 74.56 292 ASN A C 1
ATOM 2202 O O . ASN A 1 292 ? 5.269 -9.328 27.313 1.00 74.56 292 ASN A O 1
ATOM 2206 N N . LYS A 1 293 ? 3.864 -9.101 29.050 1.00 76.81 293 LYS A N 1
ATOM 2207 C CA . LYS A 1 293 ? 2.887 -10.081 28.559 1.00 76.81 293 LYS A CA 1
ATOM 2208 C C . LYS A 1 293 ? 2.078 -9.501 27.395 1.00 76.81 293 LYS A C 1
ATOM 2210 O O . LYS A 1 293 ? 1.844 -8.291 27.345 1.00 76.81 293 LYS A O 1
ATOM 2215 N N . HIS A 1 294 ? 1.618 -10.386 26.511 1.00 81.50 294 HIS A N 1
ATOM 2216 C CA . HIS A 1 294 ? 0.727 -10.052 25.397 1.00 81.50 294 HIS A CA 1
ATOM 2217 C C . HIS A 1 294 ? -0.530 -9.292 25.864 1.00 81.50 294 HIS A C 1
ATOM 2219 O O . HIS A 1 294 ? -0.958 -9.409 27.020 1.00 81.50 294 HIS A O 1
ATOM 2225 N N . SER A 1 295 ? -1.083 -8.457 24.982 1.00 81.25 295 SER A N 1
ATOM 2226 C CA . SER A 1 295 ? -2.238 -7.614 25.295 1.00 81.25 295 SER A CA 1
ATOM 2227 C C . SER A 1 295 ? -3.572 -8.343 25.117 1.00 81.25 295 SER A C 1
ATOM 2229 O O . SER A 1 295 ? -3.873 -8.911 24.072 1.00 81.25 295 SER A O 1
ATOM 2231 N N . SER A 1 296 ? -4.432 -8.253 26.131 1.00 86.94 296 SER A N 1
ATOM 2232 C CA . SER A 1 296 ? -5.828 -8.669 26.008 1.00 86.94 296 SER A CA 1
ATOM 2233 C C . SER A 1 296 ? -6.627 -7.522 25.407 1.00 86.94 296 SER A C 1
ATOM 2235 O O . SER A 1 296 ? -6.756 -6.467 26.032 1.00 86.94 296 SER A O 1
ATOM 2237 N N . LEU A 1 297 ? -7.192 -7.742 24.223 1.00 92.38 297 LEU A N 1
ATOM 2238 C CA . LEU A 1 297 ? -8.044 -6.765 23.556 1.00 92.38 297 LEU A CA 1
ATOM 2239 C C . LEU A 1 297 ? -9.509 -6.930 23.963 1.00 92.38 297 LEU A C 1
ATOM 2241 O O . LEU A 1 297 ? -10.035 -8.042 24.045 1.00 92.38 297 LEU A O 1
ATOM 2245 N N . SER A 1 298 ? -10.175 -5.802 24.187 1.00 92.12 298 SER A N 1
ATOM 2246 C CA . SER A 1 298 ? -11.604 -5.728 24.488 1.00 92.12 298 SER A CA 1
ATOM 2247 C C . SER A 1 298 ? -12.257 -4.589 23.712 1.00 92.12 298 SER A C 1
ATOM 2249 O O . SER A 1 298 ? -11.618 -3.575 23.423 1.00 92.12 298 SER A O 1
ATOM 2251 N N . MET A 1 299 ? -13.535 -4.749 23.373 1.00 93.38 299 MET A N 1
ATOM 2252 C CA . MET A 1 299 ? -14.311 -3.680 22.754 1.00 93.38 299 MET A CA 1
ATOM 2253 C C . MET A 1 299 ? -14.547 -2.556 23.770 1.00 93.38 299 MET A C 1
ATOM 2255 O O . MET A 1 299 ? -15.009 -2.804 24.883 1.00 93.38 299 MET A O 1
ATOM 2259 N N . GLY A 1 300 ? -14.216 -1.330 23.379 1.00 93.62 300 GLY A N 1
ATOM 2260 C CA . GLY A 1 300 ? -14.437 -0.116 24.152 1.00 93.62 300 GLY A CA 1
ATOM 2261 C C . GLY A 1 300 ? -15.687 0.644 23.704 1.00 93.62 300 GLY A C 1
ATOM 2262 O O . GLY A 1 300 ? -16.685 0.069 23.270 1.00 93.62 300 GLY A O 1
ATOM 2263 N N . LYS A 1 301 ? -15.634 1.971 23.822 1.00 95.06 301 LYS A N 1
ATOM 2264 C CA . LYS A 1 301 ? -16.715 2.872 23.410 1.00 95.06 301 LYS A CA 1
ATOM 2265 C C . LYS A 1 301 ? -16.820 2.946 21.890 1.00 95.06 301 LYS A C 1
ATOM 2267 O O . LYS A 1 301 ? -15.809 2.961 21.193 1.00 95.06 301 LYS A O 1
ATOM 2272 N N . GLN A 1 302 ? -18.045 3.095 21.395 1.00 97.12 302 GLN A N 1
ATOM 2273 C CA . GLN A 1 302 ? -18.305 3.500 20.017 1.00 97.12 302 GLN A CA 1
ATOM 2274 C C . GLN A 1 302 ? -18.883 4.914 20.005 1.00 97.12 302 GLN A C 1
ATOM 2276 O O . GLN A 1 302 ? -19.861 5.195 20.694 1.00 97.12 302 GLN A O 1
ATOM 2281 N N . ILE A 1 303 ? -18.261 5.801 19.240 1.00 97.75 303 ILE A N 1
ATOM 2282 C CA . ILE A 1 303 ? -18.621 7.211 19.112 1.00 97.75 303 ILE A CA 1
ATOM 2283 C C . ILE A 1 303 ? -19.058 7.431 17.670 1.00 97.75 303 ILE A C 1
ATOM 2285 O O . ILE A 1 303 ? -18.319 7.092 16.748 1.00 97.75 303 ILE A O 1
ATOM 2289 N N . LEU A 1 304 ? -20.258 7.974 17.483 1.00 98.31 304 LEU A N 1
ATOM 2290 C CA . LEU A 1 304 ? -20.818 8.283 16.170 1.00 98.31 304 LEU A CA 1
ATOM 2291 C C . LEU A 1 304 ? -20.750 9.791 15.940 1.00 98.31 304 LEU A C 1
ATOM 2293 O O . LEU A 1 304 ? -21.247 10.565 16.756 1.00 98.31 304 LEU A O 1
ATOM 2297 N N . ASP A 1 305 ? -20.143 10.194 14.833 1.00 98.12 305 ASP A N 1
ATOM 2298 C CA . ASP A 1 305 ? -20.046 11.576 14.372 1.00 98.12 305 ASP A CA 1
ATOM 2299 C C . ASP A 1 305 ? -20.601 11.672 12.948 1.00 98.12 305 ASP A C 1
ATOM 2301 O O . ASP A 1 305 ? -19.886 11.864 11.964 1.00 98.12 305 ASP A O 1
ATOM 2305 N N . GLU A 1 306 ? -21.913 11.473 12.839 1.00 97.00 306 GLU A N 1
ATOM 2306 C CA . GLU A 1 306 ? -22.647 11.500 11.566 1.00 97.00 306 GLU A CA 1
ATOM 2307 C C . GLU A 1 306 ? -22.805 12.936 11.029 1.00 97.00 306 GLU A C 1
ATOM 2309 O O . GLU A 1 306 ? -23.043 13.146 9.842 1.00 97.00 306 GLU A O 1
ATOM 2314 N N . SER A 1 307 ? -22.609 13.944 11.888 1.00 97.31 307 SER A N 1
ATOM 2315 C CA . SER A 1 307 ? -22.678 15.367 11.534 1.00 97.31 307 SER A CA 1
ATOM 2316 C C . SER A 1 307 ? -21.447 15.906 10.803 1.00 97.31 307 SER A C 1
ATOM 2318 O O . SER A 1 307 ? -21.469 17.062 10.388 1.00 97.31 307 SER A O 1
ATOM 2320 N N . TYR A 1 308 ? -20.386 15.104 10.653 1.00 97.19 308 TYR A N 1
ATOM 2321 C CA . TYR A 1 308 ? -19.090 15.542 10.124 1.00 97.19 308 TYR A CA 1
ATOM 2322 C C . TYR A 1 308 ? -18.537 16.751 10.900 1.00 97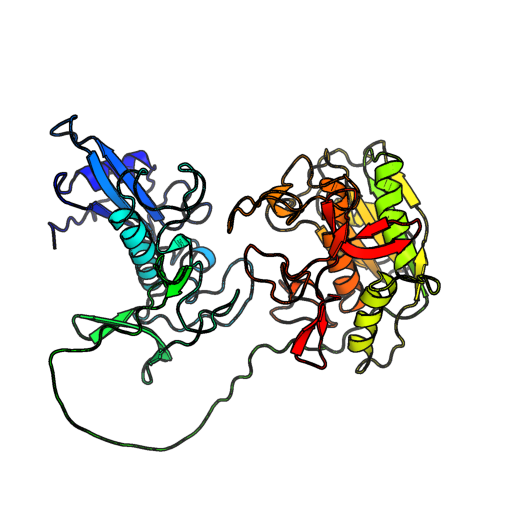.19 308 TYR A C 1
ATOM 2324 O O . TYR A 1 308 ? -18.331 17.820 10.322 1.00 97.19 308 TYR A O 1
ATOM 2332 N N . SER A 1 309 ? -18.298 16.611 12.212 1.00 97.75 309 SER A N 1
ATOM 2333 C CA . SER A 1 309 ? -17.980 17.751 13.095 1.00 97.75 309 SER A CA 1
ATOM 2334 C C . SER A 1 309 ? -16.783 18.622 12.669 1.00 97.75 309 SER A C 1
ATOM 2336 O O . SER A 1 309 ? -16.663 19.750 13.134 1.00 97.75 309 SER A O 1
ATOM 2338 N N . LEU A 1 310 ? -15.879 18.104 11.833 1.00 97.62 310 LEU A N 1
ATOM 2339 C CA . LEU A 1 310 ? -14.686 18.777 11.300 1.00 97.62 310 LEU A CA 1
ATOM 2340 C C . LEU A 1 310 ? -14.740 18.975 9.766 1.00 97.62 310 LEU A C 1
ATOM 2342 O O . LEU A 1 310 ? -13.731 19.311 9.151 1.00 97.62 310 LEU A O 1
ATOM 2346 N N . GLY A 1 311 ? -15.905 18.772 9.140 1.00 97.75 311 GLY A N 1
ATOM 2347 C CA . GLY A 1 311 ? -16.099 18.809 7.687 1.00 97.75 311 GLY A CA 1
ATOM 2348 C C . GLY A 1 311 ? -15.756 17.495 6.970 1.00 97.75 311 GLY A C 1
ATOM 2349 O O . GLY A 1 311 ? -15.365 16.507 7.584 1.00 97.75 311 GLY A O 1
ATOM 2350 N N . LYS A 1 312 ? -15.924 17.459 5.644 1.00 94.56 312 LYS A N 1
ATOM 2351 C CA . LYS A 1 312 ? -15.661 16.260 4.817 1.00 94.56 312 LYS A CA 1
ATOM 2352 C C . LYS A 1 312 ? -14.243 16.181 4.248 1.00 94.56 312 LYS A C 1
ATOM 2354 O O . LYS A 1 312 ? -13.934 15.211 3.571 1.00 94.56 312 LYS A O 1
ATOM 2359 N N . SER A 1 313 ? -13.395 17.163 4.534 1.00 94.38 313 SER A N 1
ATOM 2360 C CA . SER A 1 313 ? -11.981 17.156 4.158 1.00 94.38 313 SER A CA 1
ATOM 2361 C C . SER A 1 313 ? -11.143 17.294 5.419 1.00 94.38 313 SER A C 1
ATOM 2363 O O . SER A 1 313 ? -11.199 18.344 6.059 1.00 94.38 313 SER A O 1
ATOM 2365 N N . LEU A 1 314 ? -10.400 16.250 5.791 1.00 90.62 314 LEU A N 1
ATOM 2366 C CA . LEU A 1 314 ? -9.593 16.247 7.012 1.00 90.62 314 LEU A CA 1
ATOM 2367 C C . LEU A 1 314 ? -8.094 16.162 6.717 1.00 90.62 314 LEU A C 1
ATOM 2369 O O . LEU A 1 314 ? -7.638 15.505 5.782 1.00 90.62 314 LEU A O 1
ATOM 2373 N N . THR A 1 315 ? -7.324 16.790 7.593 1.00 88.38 315 THR A N 1
ATOM 2374 C CA . THR A 1 315 ? -5.865 16.674 7.685 1.00 88.38 315 THR A CA 1
ATOM 2375 C C . THR A 1 315 ? -5.468 15.594 8.691 1.00 88.38 315 THR A C 1
ATOM 2377 O O . THR A 1 315 ? -6.246 15.237 9.583 1.00 88.38 315 THR A O 1
ATOM 2380 N N . GLY A 1 316 ? -4.212 15.138 8.648 1.00 88.19 316 GLY A N 1
ATOM 2381 C CA . GLY A 1 316 ? -3.692 14.196 9.650 1.00 88.19 316 GLY A CA 1
ATOM 2382 C C . GLY A 1 316 ? -3.806 14.708 11.096 1.00 88.19 316 GLY A C 1
ATOM 2383 O O . GLY A 1 316 ? -4.059 13.936 12.019 1.00 88.19 316 GLY A O 1
ATOM 2384 N N . LYS A 1 317 ? -3.716 16.028 11.317 1.00 92.06 317 LYS A N 1
ATOM 2385 C CA . LYS A 1 317 ? -3.915 16.632 12.649 1.00 92.06 317 LYS A CA 1
ATOM 2386 C C . LYS A 1 317 ? -5.353 16.475 13.149 1.00 92.06 317 LYS A C 1
ATOM 2388 O O . LYS A 1 317 ? -5.551 16.176 14.323 1.00 92.06 317 LYS A O 1
ATOM 2393 N N . GLN A 1 318 ? -6.338 16.634 12.267 1.00 96.44 318 GLN A N 1
ATOM 2394 C CA . GLN A 1 318 ? -7.754 16.458 12.606 1.00 96.44 318 GLN A CA 1
ATOM 2395 C C . GLN A 1 318 ? -8.099 14.988 12.874 1.00 96.44 318 GLN A C 1
ATOM 2397 O O . GLN A 1 318 ? -8.929 14.703 13.730 1.00 96.44 318 GLN A O 1
ATOM 2402 N N . ILE A 1 319 ? -7.417 14.038 12.226 1.00 97.12 319 ILE A N 1
ATOM 2403 C CA . ILE A 1 319 ? -7.521 12.616 12.585 1.00 97.12 319 ILE A CA 1
ATOM 2404 C C . ILE A 1 319 ? -7.068 12.378 14.031 1.00 97.12 319 ILE A C 1
ATOM 2406 O O . ILE A 1 319 ? -7.771 11.719 14.800 1.00 97.12 319 ILE A O 1
ATOM 2410 N N . VAL A 1 320 ? -5.930 12.955 14.433 1.00 95.81 320 VAL A N 1
ATOM 2411 C CA . VAL A 1 320 ? -5.454 12.862 15.822 1.00 95.81 320 VAL A CA 1
ATOM 2412 C C . VAL A 1 320 ? -6.444 13.520 16.784 1.00 95.81 320 VAL A C 1
ATOM 2414 O O . VAL A 1 320 ? -6.712 12.960 17.845 1.00 95.81 320 VAL A O 1
ATOM 2417 N N . GLU A 1 321 ? -7.022 14.666 16.414 1.00 96.00 321 GLU A N 1
ATOM 2418 C CA . GLU A 1 321 ? -8.071 15.341 17.186 1.00 96.00 321 GLU A CA 1
ATOM 2419 C C . GLU A 1 321 ? -9.295 14.436 17.394 1.00 96.00 321 GLU A C 1
ATOM 2421 O O . GLU A 1 321 ? -9.728 14.249 18.532 1.00 96.00 321 GLU A O 1
ATOM 2426 N N . LEU A 1 322 ? -9.803 13.791 16.340 1.00 97.38 322 LEU A N 1
ATOM 2427 C CA . LEU A 1 322 ? -10.899 12.820 16.442 1.00 97.38 322 LEU A CA 1
ATOM 2428 C C . LEU A 1 322 ? -10.537 11.643 17.352 1.00 97.38 322 LEU A C 1
ATOM 2430 O O . LEU A 1 322 ? -11.350 11.239 18.186 1.00 97.38 322 LEU A O 1
ATOM 2434 N N . ALA A 1 323 ? -9.307 11.134 17.260 1.00 96.88 323 ALA A N 1
ATOM 2435 C CA . ALA A 1 323 ? -8.832 10.054 18.117 1.00 96.88 323 ALA A CA 1
ATOM 2436 C C . ALA A 1 323 ? -8.802 10.443 19.608 1.00 96.88 323 ALA A C 1
ATOM 2438 O O . ALA A 1 323 ? -8.906 9.566 20.466 1.00 96.88 323 ALA A O 1
ATOM 2439 N N . THR A 1 324 ? -8.718 11.738 19.953 1.00 94.62 324 THR A N 1
ATOM 2440 C CA . THR A 1 324 ? -8.786 12.186 21.358 1.00 94.62 324 THR A CA 1
ATOM 2441 C C . THR A 1 324 ? -10.165 12.017 22.000 1.00 94.62 324 THR A C 1
ATOM 2443 O O . THR A 1 324 ? -10.233 12.026 23.233 1.00 94.62 324 THR A O 1
ATOM 2446 N N . LYS A 1 325 ? -11.237 11.842 21.203 1.00 93.75 325 LYS A N 1
ATOM 2447 C CA . LYS A 1 325 ? -12.614 11.619 21.688 1.00 93.75 325 LYS A CA 1
ATOM 244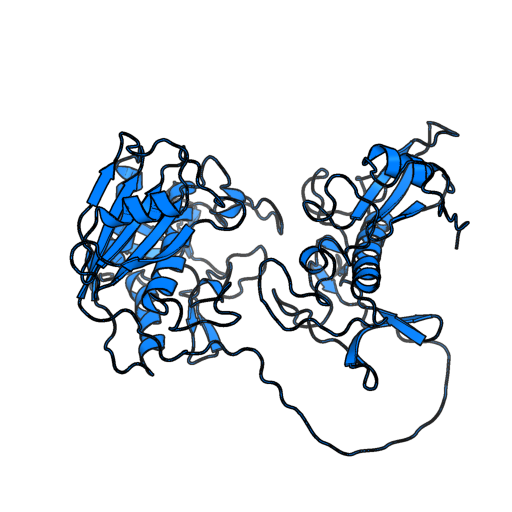8 C C . LYS A 1 325 ? -12.766 10.270 22.411 1.00 93.75 325 LYS A C 1
ATOM 2450 O O . LYS A 1 325 ? -13.668 10.121 23.235 1.00 93.75 325 LYS A O 1
ATOM 2455 N N . GLY A 1 326 ? -11.900 9.299 22.109 1.00 92.75 326 GLY A N 1
ATOM 2456 C CA . GLY A 1 326 ? -11.864 7.994 22.771 1.00 92.75 326 GLY A CA 1
ATOM 2457 C C . GLY A 1 326 ? -11.167 8.010 24.138 1.00 92.75 326 GLY A C 1
ATOM 2458 O O . GLY A 1 326 ? -10.786 9.055 24.672 1.00 92.75 326 GLY A O 1
ATOM 2459 N N . GLU A 1 327 ? -10.987 6.831 24.735 1.00 90.94 327 GLU A N 1
ATOM 2460 C CA . GLU A 1 327 ? -10.248 6.716 25.996 1.00 90.94 327 GLU A CA 1
ATOM 2461 C C . GLU A 1 327 ? -8.750 6.962 25.779 1.00 90.94 327 GLU A C 1
ATOM 2463 O O . GLU A 1 327 ? -8.170 6.567 24.775 1.00 90.94 327 GLU A O 1
ATOM 2468 N N . GLN A 1 328 ? -8.094 7.624 26.733 1.00 87.62 328 GLN A N 1
ATOM 2469 C CA . GLN A 1 328 ? -6.686 8.040 26.598 1.00 87.62 328 GLN A CA 1
ATOM 2470 C C . GLN A 1 328 ? -5.728 7.217 27.473 1.00 87.62 328 GLN A C 1
ATOM 2472 O O . GLN A 1 328 ? -4.557 7.564 27.619 1.00 87.62 328 GLN A O 1
ATOM 2477 N N . ARG A 1 329 ? -6.224 6.140 28.093 1.00 87.81 329 ARG A N 1
ATOM 2478 C CA . ARG A 1 329 ? -5.452 5.237 28.952 1.00 87.81 329 ARG A CA 1
ATOM 2479 C C . ARG A 1 329 ? -5.745 3.800 28.554 1.00 87.81 329 ARG A C 1
ATOM 2481 O O . ARG A 1 329 ? -6.909 3.426 28.512 1.00 87.81 329 ARG A O 1
ATOM 2488 N N . ASN A 1 330 ? -4.690 3.010 28.335 1.00 88.81 330 ASN A N 1
ATOM 2489 C CA . ASN A 1 330 ? -4.789 1.593 27.968 1.00 88.81 330 ASN A CA 1
ATOM 2490 C C . ASN A 1 330 ? -5.810 1.370 26.838 1.00 88.81 330 ASN A C 1
ATOM 2492 O O . ASN A 1 330 ? -6.738 0.569 26.955 1.00 88.81 330 ASN A O 1
ATOM 2496 N N . ALA A 1 331 ? -5.681 2.162 25.776 1.00 92.88 331 ALA A N 1
ATOM 2497 C CA . ALA A 1 331 ? -6.664 2.220 24.712 1.00 92.88 331 ALA A CA 1
ATOM 2498 C C . ALA A 1 331 ? -6.010 2.412 23.343 1.00 92.88 331 ALA A C 1
ATOM 2500 O O . ALA A 1 331 ? -4.980 3.085 23.228 1.00 92.88 331 ALA A O 1
ATOM 2501 N N . ILE A 1 332 ? -6.659 1.843 22.330 1.00 96.88 332 ILE A N 1
ATOM 2502 C CA . ILE A 1 332 ? -6.465 2.162 20.919 1.00 96.88 332 ILE A CA 1
ATOM 2503 C C . ILE A 1 332 ? -7.720 2.897 20.456 1.00 96.88 332 ILE A C 1
ATOM 2505 O O . ILE A 1 332 ? -8.828 2.374 20.580 1.00 96.88 332 ILE A O 1
ATOM 2509 N N . ASN A 1 333 ? -7.556 4.101 19.917 1.00 98.00 333 ASN A N 1
ATOM 2510 C CA . ASN A 1 333 ? -8.661 4.874 19.353 1.00 98.00 333 ASN A CA 1
ATOM 2511 C C . ASN A 1 333 ? -8.640 4.749 17.829 1.00 98.00 333 ASN A C 1
ATOM 2513 O O . ASN A 1 333 ? -7.748 5.283 17.174 1.00 98.00 333 ASN A O 1
ATOM 2517 N N . VAL A 1 334 ? -9.604 4.018 17.276 1.00 98.75 334 VAL A N 1
ATOM 2518 C CA . VAL A 1 334 ? -9.716 3.740 15.842 1.00 98.75 334 VAL A CA 1
ATOM 2519 C C . VAL A 1 334 ? -10.697 4.726 15.219 1.00 98.75 334 VAL A C 1
ATOM 2521 O O . VAL A 1 334 ? -11.891 4.686 15.506 1.00 98.75 334 VAL A O 1
ATOM 2524 N N . VAL A 1 335 ? -10.199 5.604 14.357 1.00 98.81 335 VAL A N 1
ATOM 2525 C CA . VAL A 1 335 ? -10.987 6.554 13.572 1.00 98.81 335 VAL A CA 1
ATOM 2526 C C . VAL A 1 335 ? -11.316 5.925 12.220 1.00 98.81 335 VAL A C 1
ATOM 2528 O O . VAL A 1 335 ? -10.425 5.602 11.439 1.00 98.81 335 VAL A O 1
ATOM 2531 N N . LEU A 1 336 ? -12.601 5.753 11.933 1.00 98.81 336 LEU A N 1
ATOM 2532 C CA . LEU A 1 336 ? -13.108 5.178 10.690 1.00 98.81 336 LEU A CA 1
ATOM 2533 C C . LEU A 1 336 ? -13.845 6.272 9.922 1.00 98.81 336 LEU A C 1
ATOM 2535 O O . LEU A 1 336 ? -14.830 6.810 10.427 1.00 98.81 336 LEU A O 1
ATOM 2539 N N . THR A 1 337 ? -13.379 6.620 8.722 1.00 98.69 337 THR A N 1
ATOM 2540 C CA . THR A 1 337 ? -13.994 7.688 7.913 1.00 98.69 337 THR A CA 1
ATOM 2541 C C . THR A 1 337 ? -14.855 7.110 6.795 1.00 98.69 337 THR A C 1
ATOM 2543 O O . THR A 1 337 ? -14.440 6.170 6.112 1.00 98.69 337 THR A O 1
ATOM 2546 N N . ALA A 1 338 ? -16.065 7.651 6.627 1.00 98.44 338 ALA A N 1
ATOM 2547 C CA . ALA A 1 338 ? -17.008 7.233 5.589 1.00 98.44 338 ALA A CA 1
ATOM 2548 C C . ALA A 1 338 ? -16.453 7.488 4.175 1.00 98.44 338 ALA A C 1
ATOM 2550 O O . ALA A 1 338 ? -15.494 8.241 3.999 1.00 98.44 338 ALA A O 1
ATOM 2551 N N . SER A 1 339 ? -17.054 6.861 3.159 1.00 97.00 339 SER A N 1
ATOM 2552 C CA . SER A 1 339 ? -16.538 6.896 1.781 1.00 97.00 339 SER A CA 1
ATOM 2553 C C . SER A 1 339 ? -16.561 8.295 1.161 1.00 97.00 339 SER A C 1
ATOM 2555 O O . SER A 1 339 ? -15.761 8.606 0.283 1.00 97.00 339 SER A O 1
ATOM 2557 N N . ASP A 1 340 ? -17.417 9.181 1.663 1.00 93.81 340 ASP A N 1
ATOM 2558 C CA . ASP A 1 340 ? -17.541 10.563 1.210 1.00 93.81 340 ASP A CA 1
ATOM 2559 C C . ASP A 1 340 ? -16.642 11.566 1.959 1.00 93.81 340 ASP A C 1
ATOM 2561 O O . ASP A 1 340 ? -16.838 12.777 1.834 1.00 93.81 340 ASP A O 1
ATOM 2565 N N . VAL A 1 341 ? -15.663 11.082 2.732 1.00 95.25 341 VAL A N 1
ATOM 2566 C CA . VAL A 1 341 ? -14.694 11.909 3.465 1.00 95.25 341 VAL A CA 1
ATOM 2567 C C . VAL A 1 341 ? -13.324 11.841 2.788 1.00 95.25 341 VAL A C 1
ATOM 2569 O O . VAL A 1 341 ? -12.716 10.777 2.691 1.00 95.25 341 VAL A O 1
ATOM 2572 N N . ALA A 1 342 ? -12.816 12.990 2.350 1.00 88.25 342 ALA A N 1
ATOM 2573 C CA . ALA A 1 342 ? -11.482 13.145 1.786 1.00 88.25 342 ALA A CA 1
ATOM 2574 C C . ALA A 1 342 ? -10.446 13.362 2.896 1.00 88.25 342 ALA A C 1
ATOM 2576 O O . ALA A 1 342 ? -10.642 14.193 3.785 1.00 88.25 342 ALA A O 1
ATOM 2577 N N . ILE A 1 343 ? -9.322 12.650 2.828 1.00 85.31 343 ILE A N 1
ATOM 2578 C CA . ILE A 1 343 ? -8.222 12.764 3.791 1.00 85.31 343 ILE A CA 1
ATOM 2579 C C . ILE A 1 343 ? -6.918 12.998 3.033 1.00 85.31 343 ILE A C 1
ATOM 2581 O O . ILE A 1 343 ? -6.669 12.377 2.000 1.00 85.31 343 ILE A O 1
ATOM 2585 N N . GLU A 1 344 ? -6.072 13.883 3.551 1.00 78.25 344 GLU A N 1
ATOM 2586 C CA . GLU A 1 344 ? -4.727 14.111 3.017 1.00 78.25 344 GLU A CA 1
ATOM 2587 C C . GLU A 1 344 ? -3.925 12.795 2.928 1.00 78.25 344 GLU A C 1
ATOM 2589 O O . GLU A 1 344 ? -3.748 12.096 3.924 1.00 78.25 344 GLU A O 1
ATOM 2594 N N . GLY A 1 345 ? -3.445 12.445 1.729 1.00 68.50 345 GLY A N 1
ATOM 2595 C CA . GLY A 1 345 ? -2.650 11.230 1.489 1.00 68.50 345 GLY A CA 1
ATOM 2596 C C . GLY A 1 345 ? -3.448 9.920 1.384 1.00 68.50 345 GLY A C 1
ATOM 2597 O O . GLY A 1 345 ? -2.875 8.875 1.059 1.00 68.50 345 GLY A O 1
ATOM 2598 N N . PHE A 1 346 ? -4.768 9.946 1.593 1.00 81.06 346 PHE A N 1
ATOM 2599 C CA . PHE A 1 346 ? -5.615 8.793 1.289 1.00 81.06 346 PHE A CA 1
ATOM 2600 C C . PHE A 1 346 ? -5.567 8.494 -0.208 1.00 81.06 346 PHE A C 1
ATOM 2602 O O . PHE A 1 346 ? -5.462 9.419 -1.017 1.00 81.06 346 PHE A O 1
ATOM 2609 N N . CYS A 1 347 ? -5.612 7.214 -0.586 1.00 72.19 347 CYS A N 1
ATOM 2610 C CA . CYS A 1 347 ? -5.648 6.802 -1.995 1.00 72.19 347 CYS A CA 1
ATOM 2611 C C . CYS A 1 347 ? -4.431 7.219 -2.838 1.00 72.19 347 CYS A C 1
ATOM 2613 O O . CYS A 1 347 ? -4.502 7.274 -4.060 1.00 72.19 347 CYS A O 1
ATOM 2615 N N . SER A 1 348 ? -3.321 7.570 -2.196 1.00 65.38 348 SER A N 1
ATOM 2616 C CA . SER A 1 348 ? -2.100 8.009 -2.877 1.00 65.38 348 SER A CA 1
ATOM 2617 C C . SER A 1 348 ? -0.880 7.441 -2.175 1.00 65.38 348 SER A C 1
ATOM 2619 O O . SER A 1 348 ? -0.080 6.756 -2.805 1.00 65.38 348 SER A O 1
ATOM 2621 N N . SER A 1 349 ? -0.792 7.626 -0.857 1.00 61.94 349 SER A N 1
ATOM 2622 C CA . SER A 1 349 ? 0.3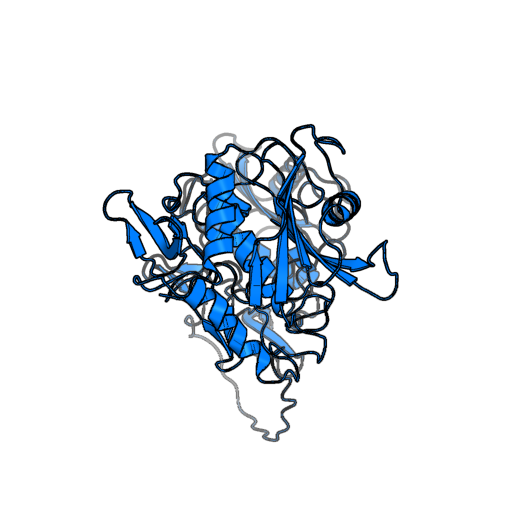09 7.112 -0.040 1.00 61.94 349 SER A CA 1
ATOM 2623 C C . SER A 1 349 ? -0.114 6.022 0.943 1.00 61.94 349 SER A C 1
ATOM 2625 O O . SER A 1 349 ? 0.709 5.186 1.308 1.00 61.94 349 SER A O 1
ATOM 2627 N N . SER A 1 350 ? -1.377 6.006 1.382 1.00 75.50 350 SER A N 1
ATOM 2628 C CA . SER A 1 350 ? -1.870 5.022 2.350 1.00 75.50 350 SER A CA 1
ATOM 2629 C C . SER A 1 350 ? -3.389 4.833 2.296 1.00 75.50 350 SER A C 1
ATOM 2631 O O . SER A 1 350 ? -4.132 5.666 1.775 1.00 75.50 350 SER A O 1
ATOM 2633 N N . CYS A 1 351 ? -3.849 3.724 2.872 1.00 89.38 351 CYS A N 1
ATOM 2634 C CA . CYS A 1 351 ? -5.268 3.401 3.071 1.00 89.38 351 CYS A CA 1
ATOM 2635 C C . CYS A 1 351 ? -5.718 3.601 4.530 1.00 89.38 351 CYS A C 1
ATOM 2637 O O . CYS A 1 351 ? -6.871 3.366 4.893 1.00 89.38 351 CYS A O 1
ATOM 2639 N N . GLY A 1 352 ? -4.773 4.016 5.367 1.00 94.56 352 GLY A N 1
ATOM 2640 C CA . GLY A 1 352 ? -4.897 4.162 6.800 1.00 94.56 352 GLY A CA 1
ATOM 2641 C C . GLY A 1 352 ? -3.521 4.380 7.423 1.00 94.56 352 GLY A C 1
ATOM 2642 O O . GLY A 1 352 ? -2.493 4.146 6.787 1.00 94.56 352 GLY A O 1
ATOM 2643 N N . THR A 1 353 ? -3.499 4.830 8.669 1.00 92.12 353 THR A N 1
ATOM 2644 C CA . THR A 1 353 ? -2.271 5.073 9.431 1.00 92.12 353 THR A CA 1
ATOM 2645 C C . THR A 1 353 ? -2.460 4.646 10.876 1.00 92.12 353 THR A C 1
ATOM 2647 O O . THR A 1 353 ? -3.583 4.535 11.366 1.00 92.12 353 THR A O 1
ATOM 2650 N N . HIS A 1 354 ? -1.363 4.413 11.585 1.00 95.50 354 HIS A N 1
ATOM 2651 C CA . HIS A 1 354 ? -1.390 4.294 13.037 1.00 95.50 354 HIS A CA 1
ATOM 2652 C C . HIS A 1 354 ? -0.302 5.162 13.651 1.00 95.50 354 HIS A C 1
ATOM 2654 O O . HIS A 1 354 ? 0.640 5.579 12.977 1.00 95.50 354 HIS A O 1
ATOM 2660 N N . GLY A 1 355 ? -0.457 5.481 14.927 1.00 93.69 355 GLY A N 1
ATOM 2661 C CA . GLY A 1 355 ? 0.515 6.280 15.647 1.00 93.69 355 GLY A CA 1
ATOM 2662 C C . GLY A 1 355 ? 0.152 6.443 17.110 1.00 93.69 355 GLY A C 1
ATOM 2663 O O . GLY A 1 355 ? -0.726 5.771 17.648 1.00 93.69 355 GLY A O 1
ATOM 2664 N N . SER A 1 356 ? 0.823 7.384 17.769 1.00 93.50 356 SER A N 1
ATOM 2665 C CA . SER A 1 356 ? 0.546 7.709 19.163 1.00 93.50 356 SER A CA 1
ATOM 2666 C C . SER A 1 356 ? 0.428 9.206 19.382 1.00 93.50 356 SER A C 1
ATOM 2668 O O . SER A 1 356 ? 1.066 10.008 18.701 1.00 93.50 356 SER A O 1
ATOM 2670 N N . SER A 1 357 ? -0.381 9.586 20.365 1.00 92.12 357 SER A N 1
ATOM 2671 C CA . SER A 1 357 ? -0.503 10.971 20.806 1.00 92.12 357 SER A CA 1
ATOM 2672 C C . SER A 1 357 ? -0.461 11.055 22.327 1.00 92.12 357 SER A C 1
ATOM 2674 O O . SER A 1 357 ? -0.708 10.076 23.037 1.00 92.12 357 SER A O 1
ATOM 2676 N N . ARG A 1 358 ? -0.089 12.228 22.844 1.00 89.19 358 ARG A N 1
ATOM 2677 C CA . ARG A 1 358 ? -0.082 12.481 24.288 1.00 89.19 358 ARG A CA 1
ATOM 2678 C C . ARG A 1 358 ? -1.515 12.659 24.774 1.00 89.19 358 ARG A C 1
ATOM 2680 O O . ARG A 1 358 ? -2.319 13.340 24.147 1.00 89.19 358 ARG A O 1
ATOM 2687 N N . SER A 1 359 ? -1.814 12.055 25.915 1.00 81.25 359 SER A N 1
ATOM 2688 C CA . SER A 1 359 ? -3.088 12.234 26.601 1.00 81.25 359 SER A CA 1
ATOM 2689 C C . SER A 1 359 ? -3.213 13.673 27.093 1.00 81.25 359 SER A C 1
ATOM 2691 O O . SER A 1 359 ? -2.362 14.148 27.845 1.00 81.25 359 SER A O 1
ATOM 2693 N N . ALA A 1 360 ? -4.303 14.342 26.716 1.00 77.44 360 ALA A N 1
ATOM 2694 C CA . ALA A 1 360 ? -4.628 15.677 27.215 1.00 77.44 360 ALA A CA 1
ATOM 2695 C C . ALA A 1 360 ? -4.921 15.661 28.726 1.00 77.44 360 ALA A C 1
ATOM 2697 O O . ALA A 1 360 ? -4.716 16.656 29.415 1.00 77.44 360 ALA A O 1
ATOM 2698 N N . LYS A 1 361 ? -5.370 14.513 29.259 1.00 73.75 361 LYS A N 1
ATOM 2699 C CA . LYS A 1 361 ? -5.653 14.325 30.692 1.00 73.75 361 LYS A CA 1
ATOM 2700 C C . LYS A 1 361 ? -4.388 14.103 31.526 1.00 73.75 361 LYS A C 1
ATOM 2702 O O . LYS A 1 361 ? -4.392 14.367 32.725 1.00 73.75 361 LYS A O 1
ATOM 2707 N N . ASN A 1 362 ? -3.318 13.581 30.925 1.00 74.88 362 ASN A N 1
ATOM 2708 C CA . ASN A 1 362 ? -2.043 13.357 31.600 1.00 74.88 362 ASN A CA 1
ATOM 2709 C C . ASN A 1 362 ? -0.889 13.365 30.590 1.00 74.88 362 ASN A C 1
ATOM 2711 O O . ASN A 1 362 ? -0.637 12.360 29.921 1.00 74.88 362 ASN A O 1
ATOM 2715 N N . ASN A 1 363 ? -0.124 14.461 30.576 1.00 72.25 363 ASN A N 1
ATOM 2716 C CA . ASN A 1 363 ? 1.005 14.694 29.666 1.00 72.25 363 ASN A CA 1
ATOM 2717 C C . ASN A 1 363 ? 2.116 13.626 29.724 1.00 72.25 363 ASN A C 1
ATOM 2719 O O . ASN A 1 363 ? 2.952 13.572 28.821 1.00 72.25 363 ASN A O 1
ATOM 2723 N N . LYS A 1 364 ? 2.145 12.780 30.766 1.00 75.19 364 LYS A N 1
ATOM 2724 C CA . LYS A 1 364 ? 3.088 11.655 30.889 1.00 75.19 364 LYS A CA 1
ATOM 2725 C C . LYS A 1 364 ? 2.606 10.375 30.200 1.00 75.19 364 LYS A C 1
ATOM 2727 O O . LYS A 1 364 ? 3.402 9.464 30.009 1.00 75.19 364 LYS A O 1
ATOM 2732 N N . SER A 1 365 ? 1.325 10.285 29.846 1.00 80.44 365 SER A N 1
ATOM 2733 C CA . SER A 1 365 ? 0.734 9.109 29.198 1.00 80.44 365 SER A CA 1
ATOM 2734 C C . SER A 1 365 ? 0.492 9.350 27.710 1.00 80.44 365 SER A C 1
ATOM 2736 O O . SER A 1 365 ? 0.132 10.453 27.296 1.00 80.44 365 SER A O 1
ATOM 2738 N N . LYS A 1 366 ? 0.694 8.306 26.907 1.00 88.25 366 LYS A N 1
ATOM 2739 C CA . LYS A 1 366 ? 0.356 8.278 25.483 1.00 88.25 366 LYS A CA 1
ATOM 2740 C C . LYS A 1 366 ? -0.777 7.282 25.253 1.00 88.25 366 LYS A C 1
ATOM 2742 O O . LYS A 1 366 ? -0.884 6.301 25.987 1.00 88.25 366 LYS A O 1
ATOM 2747 N N . PHE A 1 367 ? -1.571 7.520 24.221 1.00 91.81 367 PHE A N 1
ATOM 2748 C CA . PHE A 1 367 ? -2.511 6.544 23.680 1.00 91.81 367 PHE A CA 1
ATOM 2749 C C . PHE A 1 367 ? -2.150 6.254 22.223 1.00 91.81 367 PHE A C 1
ATOM 2751 O O . PHE A 1 367 ? -1.581 7.117 21.546 1.00 91.81 367 PHE A O 1
ATOM 2758 N N . ALA A 1 368 ? -2.452 5.041 21.769 1.00 95.94 368 ALA A N 1
ATOM 2759 C CA . ALA A 1 368 ? -2.303 4.666 20.371 1.00 95.94 368 ALA A CA 1
ATOM 2760 C C . ALA A 1 368 ? -3.587 5.006 19.608 1.00 95.94 368 ALA A C 1
ATOM 2762 O O . ALA A 1 368 ? -4.688 4.956 20.165 1.00 95.94 368 ALA A O 1
ATOM 2763 N N . TYR A 1 369 ? -3.456 5.350 18.336 1.00 97.81 369 TYR A N 1
ATOM 2764 C CA . TYR A 1 369 ? -4.591 5.564 17.454 1.00 97.81 369 TYR A CA 1
ATOM 2765 C C . TYR A 1 369 ? -4.350 4.903 16.106 1.00 97.81 369 TYR A C 1
ATOM 2767 O O . TYR A 1 369 ? -3.209 4.732 15.679 1.00 97.81 369 TYR A O 1
ATOM 2775 N N . ILE A 1 370 ? -5.447 4.555 15.449 1.00 98.62 370 ILE A N 1
ATOM 2776 C CA . ILE A 1 370 ? -5.476 4.039 14.084 1.00 98.62 370 ILE A CA 1
ATOM 2777 C C . ILE A 1 370 ? -6.472 4.893 13.309 1.00 98.62 370 ILE A C 1
ATOM 2779 O O . ILE A 1 370 ? -7.504 5.275 13.853 1.00 98.62 370 ILE A O 1
ATOM 2783 N N . TRP A 1 371 ? -6.193 5.171 12.046 1.00 98.50 371 TRP A N 1
ATOM 2784 C CA . TRP A 1 371 ? -7.175 5.664 11.096 1.00 98.50 371 TRP A CA 1
ATOM 2785 C C . TRP A 1 371 ? -7.260 4.728 9.896 1.00 98.50 371 TRP A C 1
ATOM 2787 O O . TRP A 1 371 ? -6.235 4.271 9.400 1.00 98.50 371 TRP A O 1
ATOM 2797 N N . VAL A 1 372 ? -8.481 4.456 9.433 1.00 98.62 372 VAL A N 1
ATOM 2798 C CA . VAL A 1 372 ? -8.755 3.736 8.183 1.00 98.62 372 VAL A CA 1
ATOM 2799 C C . VAL A 1 372 ? -9.878 4.449 7.439 1.00 98.62 372 VAL A C 1
ATOM 2801 O O . VAL A 1 372 ? -10.924 4.751 8.022 1.00 98.62 372 VAL A O 1
ATOM 2804 N N . GLY A 1 373 ? -9.671 4.699 6.147 1.00 97.94 373 GLY A N 1
ATOM 2805 C CA . GLY A 1 373 ? -10.682 5.293 5.277 1.00 97.94 373 GLY A CA 1
ATOM 2806 C C . GLY A 1 373 ? -11.467 4.255 4.482 1.00 97.94 373 GLY A C 1
ATOM 2807 O O . GLY A 1 373 ? -10.901 3.272 4.002 1.00 97.94 373 GLY A O 1
ATOM 2808 N N . ASN A 1 374 ? -12.770 4.483 4.299 1.00 98.44 374 ASN A N 1
ATOM 2809 C CA . ASN A 1 374 ? -13.555 3.718 3.336 1.00 98.44 374 ASN A CA 1
ATOM 2810 C C . ASN A 1 374 ? -13.206 4.165 1.907 1.00 98.44 374 ASN A C 1
ATOM 2812 O O . ASN A 1 374 ? -13.482 5.296 1.514 1.00 98.44 374 ASN A O 1
ATOM 2816 N N . SER A 1 375 ? -12.601 3.272 1.128 1.00 96.06 375 SER A N 1
ATOM 2817 C CA . SER A 1 375 ? -12.099 3.586 -0.216 1.00 96.06 375 SER A CA 1
ATOM 2818 C C . SER A 1 375 ? -13.119 3.416 -1.338 1.00 96.06 375 SER A C 1
ATOM 2820 O O . SER A 1 375 ? -12.799 3.762 -2.472 1.00 96.06 375 SER A O 1
ATOM 2822 N N . GLU A 1 376 ? -14.328 2.930 -1.033 1.00 94.69 376 GLU A N 1
ATOM 2823 C CA . GLU A 1 376 ? -15.360 2.507 -1.994 1.00 94.69 376 GLU A CA 1
ATOM 2824 C C . GLU A 1 376 ? -15.584 3.485 -3.160 1.00 94.69 376 GLU A C 1
ATOM 2826 O O . GLU A 1 376 ? -15.714 3.058 -4.303 1.00 94.69 376 GLU A O 1
ATOM 2831 N N . THR A 1 377 ? -15.595 4.792 -2.894 1.00 90.06 377 THR A N 1
ATOM 2832 C CA . THR A 1 377 ? -15.890 5.834 -3.895 1.00 90.06 377 THR A CA 1
ATOM 2833 C C . THR A 1 377 ? -14.657 6.592 -4.393 1.00 90.06 377 THR A C 1
ATOM 2835 O O . THR A 1 377 ? -14.778 7.375 -5.332 1.00 90.06 377 THR A O 1
ATOM 2838 N N . GLN A 1 378 ? -13.487 6.401 -3.774 1.00 85.88 378 GLN A N 1
ATOM 2839 C CA . GLN A 1 378 ? -12.281 7.193 -4.053 1.00 85.88 378 GLN A CA 1
ATOM 2840 C C . GLN A 1 378 ? -11.194 6.366 -4.746 1.00 85.88 378 GLN A C 1
ATOM 2842 O O . GLN A 1 378 ? -10.648 6.794 -5.759 1.00 85.88 378 GLN A O 1
ATOM 2847 N N . CYS A 1 379 ? -10.877 5.181 -4.218 1.00 86.88 379 CYS A N 1
ATOM 2848 C CA . CYS A 1 379 ? -9.790 4.340 -4.726 1.00 86.88 379 CYS A CA 1
ATOM 2849 C C . CYS A 1 379 ? -9.942 2.857 -4.352 1.00 86.88 379 CYS A C 1
ATOM 2851 O O . CYS A 1 379 ? -9.016 2.252 -3.793 1.00 86.88 379 CYS A O 1
ATOM 2853 N N . PRO A 1 380 ? -11.078 2.214 -4.664 1.00 89.56 380 PRO A N 1
ATOM 2854 C CA . PRO A 1 380 ? -11.286 0.825 -4.265 1.00 89.56 380 PRO A CA 1
ATOM 2855 C C . PRO A 1 380 ? -10.202 -0.102 -4.849 1.00 89.56 380 PRO A C 1
ATOM 2857 O O . PRO A 1 380 ? -9.737 -1.010 -4.166 1.00 89.56 380 PRO A O 1
ATOM 2860 N N . GLY A 1 381 ? -9.680 0.195 -6.045 1.00 85.88 381 GLY A N 1
ATOM 2861 C CA . GLY A 1 381 ? -8.560 -0.542 -6.641 1.00 85.88 381 GLY A CA 1
ATOM 2862 C C . GLY A 1 381 ? -7.216 -0.424 -5.906 1.00 85.88 381 GLY A C 1
ATOM 2863 O O . GLY A 1 381 ? -6.325 -1.231 -6.132 1.00 85.88 381 GLY A O 1
ATOM 2864 N N . GLN A 1 382 ? -7.031 0.547 -5.015 1.00 83.56 382 GLN A N 1
ATOM 2865 C CA . GLN A 1 382 ? -5.802 0.650 -4.222 1.00 83.56 382 GLN A CA 1
ATOM 2866 C C . GLN A 1 382 ? -5.972 0.052 -2.827 1.00 83.56 382 GLN A C 1
ATOM 2868 O O . GLN A 1 382 ? -5.084 -0.641 -2.340 1.00 83.56 382 GLN A O 1
ATOM 2873 N N . CYS A 1 383 ? -7.110 0.314 -2.188 1.00 92.44 383 CYS A N 1
ATOM 2874 C CA . CYS A 1 383 ? -7.298 0.040 -0.765 1.00 92.44 383 CYS A CA 1
ATOM 2875 C C . CYS A 1 383 ? -8.258 -1.112 -0.459 1.00 92.44 383 CYS A C 1
ATOM 2877 O O . CYS A 1 383 ? -8.368 -1.504 0.701 1.00 92.44 383 CYS A O 1
ATOM 2879 N N . ALA A 1 384 ? -8.932 -1.663 -1.469 1.00 96.00 384 ALA A N 1
ATOM 2880 C CA . ALA A 1 384 ? -9.804 -2.824 -1.333 1.00 96.00 384 ALA A CA 1
ATOM 2881 C C . ALA A 1 384 ? -9.341 -4.021 -2.179 1.00 96.00 384 ALA A C 1
ATOM 2883 O O . ALA A 1 384 ? -10.104 -4.967 -2.353 1.00 96.00 384 ALA A O 1
ATOM 2884 N N . TRP A 1 385 ? -8.102 -4.028 -2.690 1.00 92.75 385 TRP A N 1
ATOM 2885 C CA . TRP A 1 385 ? -7.528 -5.236 -3.293 1.00 92.75 385 TRP A CA 1
ATOM 2886 C C . TRP A 1 385 ? -7.449 -6.360 -2.237 1.00 92.75 385 TRP A C 1
ATOM 2888 O O . TRP A 1 385 ? -6.960 -6.106 -1.132 1.00 92.75 385 TRP A O 1
ATOM 2898 N N . PRO A 1 386 ? -7.901 -7.596 -2.533 1.00 94.62 386 PRO A N 1
ATOM 2899 C CA . PRO A 1 386 ? -8.213 -8.154 -3.856 1.00 94.62 386 PRO A CA 1
ATOM 2900 C C . PRO A 1 386 ? -9.700 -8.123 -4.269 1.00 94.62 386 PRO A C 1
ATOM 2902 O O . PRO A 1 386 ? -10.065 -8.766 -5.247 1.00 94.62 386 PRO A O 1
ATOM 2905 N N . PHE A 1 387 ? -10.567 -7.399 -3.559 1.00 97.06 387 PHE A N 1
ATOM 2906 C CA . PHE A 1 387 ? -12.013 -7.310 -3.835 1.00 97.06 387 PHE A CA 1
ATOM 2907 C C . PHE A 1 387 ? -12.398 -6.259 -4.878 1.00 97.06 387 PHE A C 1
ATOM 2909 O O . PHE A 1 387 ? -13.557 -6.159 -5.276 1.00 97.06 387 PHE A O 1
ATOM 2916 N N . HIS A 1 388 ? -11.426 -5.478 -5.339 1.00 93.81 388 HIS A N 1
ATOM 2917 C CA . HIS A 1 388 ? -11.578 -4.582 -6.472 1.00 93.81 388 HIS A CA 1
ATOM 2918 C C . HIS A 1 388 ? -10.372 -4.702 -7.399 1.00 93.81 388 HIS A C 1
ATOM 2920 O O . HIS A 1 388 ? -9.260 -5.016 -6.969 1.00 93.81 388 HIS A O 1
ATOM 2926 N N . GLN A 1 389 ? -10.601 -4.422 -8.678 1.00 84.12 389 GLN A N 1
ATOM 2927 C CA . GLN A 1 389 ? -9.564 -4.452 -9.696 1.00 84.12 389 GLN A CA 1
ATOM 2928 C C . GLN A 1 389 ? -8.511 -3.385 -9.371 1.00 84.12 389 GLN A C 1
ATOM 2930 O O . GLN A 1 389 ? -8.897 -2.229 -9.142 1.00 84.12 389 GLN A O 1
ATOM 2935 N N . PRO A 1 390 ? -7.218 -3.749 -9.303 1.00 75.50 390 PRO A N 1
ATOM 2936 C CA . PRO A 1 390 ? -6.189 -2.808 -8.913 1.00 75.50 390 PRO A CA 1
ATOM 2937 C C . PRO A 1 390 ? -5.909 -1.782 -10.010 1.00 75.50 390 PRO A C 1
ATOM 2939 O O . PRO A 1 390 ? -6.023 -2.085 -11.192 1.00 75.50 390 PRO A O 1
ATOM 2942 N N . ILE A 1 391 ? -5.514 -0.564 -9.627 1.00 64.88 391 ILE A N 1
ATOM 2943 C CA . ILE A 1 391 ? -5.247 0.534 -10.584 1.00 64.88 391 ILE A CA 1
ATOM 2944 C C . ILE A 1 391 ? -4.036 0.210 -11.483 1.00 64.88 391 ILE A C 1
ATOM 2946 O O . ILE A 1 391 ? -3.962 0.649 -12.626 1.00 64.88 391 ILE A O 1
ATOM 2950 N N . TYR A 1 392 ? -3.089 -0.570 -10.966 1.00 56.00 392 TYR A N 1
ATOM 2951 C CA . TYR A 1 392 ? -1.865 -0.997 -11.637 1.00 56.00 392 TYR A CA 1
ATOM 2952 C C . TYR A 1 392 ? -1.493 -2.420 -11.196 1.00 56.00 392 TYR A C 1
ATOM 2954 O O . TYR A 1 392 ? -1.983 -2.915 -10.182 1.00 56.00 392 TYR A O 1
ATOM 2962 N N . GLY A 1 393 ? -0.609 -3.085 -11.943 1.00 58.28 393 GLY A N 1
ATOM 2963 C CA . GLY A 1 393 ? -0.230 -4.480 -11.692 1.00 58.28 393 GLY A CA 1
ATOM 2964 C C . GLY A 1 393 ? -1.202 -5.485 -12.323 1.00 58.28 393 GLY A C 1
ATOM 2965 O O . GLY A 1 393 ? -2.006 -5.102 -13.175 1.00 58.28 393 GLY A O 1
ATOM 2966 N N . PRO A 1 394 ? -1.122 -6.777 -11.962 1.00 55.62 394 PRO A N 1
ATOM 2967 C CA . PRO A 1 394 ? -1.925 -7.813 -12.603 1.00 55.62 394 PRO A CA 1
ATOM 2968 C C . PRO A 1 394 ? -3.428 -7.584 -12.427 1.00 55.62 394 PRO A C 1
ATOM 2970 O O . PRO A 1 394 ? -3.927 -7.392 -11.320 1.00 55.62 394 PRO A O 1
ATOM 2973 N N . GLN A 1 395 ? -4.144 -7.630 -13.546 1.00 72.12 395 GLN A N 1
ATOM 2974 C CA . GLN A 1 395 ? -5.567 -7.300 -13.649 1.00 72.12 395 GLN A CA 1
ATOM 2975 C C . GLN A 1 395 ? -6.439 -8.562 -13.588 1.00 72.12 395 GLN A C 1
ATOM 2977 O O . GLN A 1 395 ? -7.333 -8.756 -14.411 1.00 72.12 395 GLN A O 1
ATOM 2982 N N . SER A 1 396 ? -6.138 -9.470 -12.654 1.00 70.44 396 SER A N 1
ATOM 2983 C CA . SER A 1 396 ? -6.994 -10.633 -12.408 1.00 70.44 396 SER A CA 1
ATOM 2984 C C . SER A 1 396 ? -8.393 -10.173 -11.981 1.00 70.44 396 SER A C 1
ATOM 2986 O O . SER A 1 396 ? -8.498 -9.154 -11.287 1.00 70.44 396 SER A O 1
ATOM 2988 N N . PRO A 1 397 ? -9.461 -10.912 -12.339 1.00 85.19 397 PRO A N 1
ATOM 2989 C CA . PRO A 1 397 ? -10.800 -10.610 -11.855 1.00 85.19 397 PRO A CA 1
ATOM 2990 C C . PRO A 1 397 ? -10.809 -10.446 -10.327 1.00 85.19 397 PRO A C 1
ATOM 2992 O O . PRO A 1 397 ? -10.175 -11.252 -9.638 1.00 85.19 397 PRO A O 1
ATOM 2995 N N . PRO A 1 398 ? -11.494 -9.422 -9.790 1.00 92.88 398 PRO A N 1
ATOM 2996 C CA . PRO A 1 398 ? -11.576 -9.227 -8.350 1.00 92.88 398 PRO A CA 1
ATOM 2997 C C . PRO A 1 398 ? -12.206 -10.430 -7.655 1.00 92.88 398 PRO A C 1
ATOM 2999 O O . PRO A 1 398 ? -13.126 -11.059 -8.183 1.00 92.88 398 PRO A O 1
ATOM 3002 N N . LEU A 1 399 ? -11.731 -10.723 -6.449 1.00 96.69 399 LEU A N 1
ATOM 3003 C CA . LEU A 1 399 ? -12.351 -11.724 -5.595 1.00 96.69 399 LEU A CA 1
ATOM 3004 C C . LEU A 1 399 ? -13.696 -11.216 -5.078 1.00 96.69 399 LEU A C 1
ATOM 3006 O O . LEU A 1 399 ? -13.906 -10.017 -4.891 1.00 96.69 399 LEU A O 1
ATOM 3010 N N . VAL A 1 400 ? -14.607 -12.141 -4.797 1.00 98.31 400 VAL A N 1
ATOM 3011 C CA . VAL A 1 400 ? -15.894 -11.793 -4.195 1.00 98.31 400 VAL A CA 1
ATOM 3012 C C . VAL A 1 400 ? -15.681 -11.479 -2.712 1.00 98.31 400 VAL A C 1
ATOM 3014 O O . VAL A 1 400 ? -15.112 -12.283 -1.969 1.00 98.31 400 VAL A O 1
ATOM 3017 N N . ALA A 1 401 ? -16.139 -10.301 -2.292 1.00 98.25 401 ALA A N 1
ATOM 3018 C CA . ALA A 1 401 ? -15.964 -9.788 -0.938 1.00 98.25 401 ALA A CA 1
ATOM 3019 C C . ALA A 1 401 ? -16.804 -10.587 0.087 1.00 98.25 401 ALA A C 1
ATOM 3021 O O . ALA A 1 401 ? -18.005 -10.789 -0.134 1.00 98.25 401 ALA A O 1
ATOM 3022 N N . PRO A 1 402 ? -16.221 -11.058 1.208 1.00 97.81 402 PRO A N 1
ATOM 3023 C CA . PRO A 1 402 ? -16.881 -11.997 2.114 1.00 97.81 402 PRO A CA 1
ATOM 3024 C C . PRO A 1 402 ? -18.042 -11.430 2.921 1.00 97.81 402 PRO A C 1
ATOM 3026 O O . PRO A 1 402 ? -18.860 -12.208 3.413 1.00 97.81 402 PRO A O 1
ATOM 3029 N N . ASN A 1 403 ? -18.165 -10.107 3.022 1.00 98.06 403 ASN A N 1
ATOM 3030 C CA . ASN A 1 403 ? -19.293 -9.454 3.676 1.00 98.06 403 ASN A CA 1
ATOM 3031 C C . ASN A 1 403 ? -20.215 -8.721 2.698 1.00 98.06 403 ASN A C 1
ATOM 3033 O O . ASN A 1 403 ? -21.103 -7.991 3.144 1.00 98.06 403 ASN A O 1
ATOM 3037 N N . ASN A 1 404 ? -20.044 -8.957 1.390 1.00 97.19 404 ASN A N 1
ATOM 3038 C CA . ASN A 1 404 ? -20.793 -8.302 0.317 1.00 97.19 404 ASN A CA 1
ATOM 3039 C C . ASN A 1 404 ? -20.698 -6.762 0.379 1.00 97.19 404 ASN A C 1
ATOM 3041 O O . ASN A 1 404 ? -21.651 -6.056 0.051 1.00 97.19 404 ASN A O 1
ATOM 3045 N N . ASP A 1 405 ? -19.558 -6.242 0.842 1.00 98.31 405 ASP A N 1
ATOM 3046 C CA . ASP A 1 405 ? -19.270 -4.810 0.899 1.00 98.31 405 ASP A CA 1
ATOM 3047 C C . ASP A 1 405 ? -17.768 -4.593 0.660 1.00 98.31 405 ASP A C 1
ATOM 3049 O O . ASP A 1 405 ? -16.951 -4.729 1.569 1.00 98.31 405 ASP A O 1
ATOM 3053 N N . VAL A 1 406 ? -17.401 -4.271 -0.586 1.00 98.25 406 VAL A N 1
ATOM 3054 C CA . VAL A 1 406 ? -16.002 -4.098 -1.024 1.00 98.25 406 VAL A CA 1
ATOM 3055 C C . VAL A 1 406 ? -15.274 -3.038 -0.194 1.00 98.25 406 VAL A C 1
ATOM 3057 O O . VAL A 1 406 ? -14.113 -3.231 0.170 1.00 98.25 406 VAL A O 1
ATOM 3060 N N . GLY A 1 407 ? -15.951 -1.931 0.129 1.00 97.88 407 GLY A N 1
ATOM 3061 C CA . GLY A 1 407 ? -15.377 -0.850 0.922 1.00 97.88 407 GLY A CA 1
ATOM 3062 C C . GLY A 1 407 ? -15.015 -1.319 2.325 1.00 97.88 407 GLY A C 1
ATOM 3063 O O . GLY A 1 407 ? -13.876 -1.156 2.762 1.00 97.88 407 GLY A O 1
ATOM 3064 N N . LEU A 1 408 ? -15.963 -1.955 3.016 1.00 98.56 408 LEU A N 1
ATOM 3065 C CA . LEU A 1 408 ? -15.774 -2.407 4.394 1.00 98.56 408 LEU A CA 1
ATOM 3066 C C . LEU A 1 408 ? -14.858 -3.630 4.491 1.00 98.56 408 LEU A C 1
ATOM 3068 O O . LEU A 1 408 ? -14.061 -3.702 5.424 1.00 98.56 408 LEU A O 1
ATOM 3072 N N . ASP A 1 409 ? -14.907 -4.552 3.531 1.00 98.75 409 ASP A N 1
ATOM 3073 C CA . ASP A 1 409 ? -13.976 -5.680 3.463 1.00 98.75 409 ASP A CA 1
ATOM 3074 C C . ASP A 1 409 ? -12.531 -5.198 3.213 1.00 98.75 409 ASP A C 1
ATOM 3076 O O . ASP A 1 409 ? -11.595 -5.677 3.857 1.00 98.75 409 ASP A O 1
ATOM 3080 N N . GLY A 1 410 ? -12.343 -4.165 2.381 1.00 98.12 410 GLY A N 1
ATOM 3081 C CA . GLY A 1 410 ? -11.064 -3.460 2.250 1.00 98.12 410 GLY A CA 1
ATOM 3082 C C . GLY A 1 410 ? -10.638 -2.750 3.541 1.00 98.12 410 GLY A C 1
ATOM 3083 O O . GLY A 1 410 ? -9.477 -2.827 3.951 1.00 98.12 410 GLY A O 1
ATOM 3084 N N . MET A 1 411 ? -11.568 -2.100 4.248 1.00 98.81 411 MET A N 1
ATOM 3085 C CA . MET A 1 411 ? -11.273 -1.501 5.555 1.00 98.81 411 MET A CA 1
ATOM 3086 C C . MET A 1 411 ? -10.838 -2.547 6.586 1.00 98.81 411 MET A C 1
ATOM 3088 O O . MET A 1 411 ? -9.937 -2.256 7.368 1.00 98.81 411 MET A O 1
ATOM 3092 N N . VAL A 1 412 ? -11.415 -3.756 6.588 1.00 98.81 412 VAL A N 1
ATOM 3093 C CA . VAL A 1 412 ? -10.994 -4.843 7.490 1.00 98.81 412 VAL A CA 1
ATOM 3094 C C . VAL A 1 412 ? -9.544 -5.243 7.231 1.00 98.81 412 VAL A C 1
ATOM 3096 O O . VAL A 1 412 ? -8.782 -5.342 8.190 1.00 98.81 412 VAL A O 1
ATOM 3099 N N . ILE A 1 413 ? -9.135 -5.415 5.970 1.00 98.50 413 ILE A N 1
ATOM 3100 C CA . ILE A 1 413 ? -7.741 -5.731 5.610 1.00 98.50 413 ILE A CA 1
ATOM 3101 C C . ILE A 1 413 ? -6.781 -4.679 6.183 1.00 98.50 413 ILE A C 1
ATOM 3103 O O . ILE A 1 413 ? -5.800 -5.013 6.856 1.00 98.50 413 ILE A O 1
ATOM 3107 N N . ASN A 1 414 ? -7.080 -3.400 5.946 1.00 98.44 414 ASN A N 1
ATOM 3108 C CA . ASN A 1 414 ? -6.234 -2.292 6.389 1.00 98.44 414 ASN A CA 1
ATOM 3109 C C . ASN A 1 414 ? -6.229 -2.151 7.915 1.00 98.44 414 ASN A C 1
ATOM 3111 O O . ASN A 1 414 ? -5.172 -1.969 8.516 1.00 98.44 414 ASN A O 1
ATOM 3115 N N . LEU A 1 415 ? -7.389 -2.295 8.558 1.00 98.75 415 LEU A N 1
ATOM 3116 C CA . LEU A 1 415 ? -7.514 -2.262 10.011 1.00 98.75 415 LEU A CA 1
ATOM 3117 C C . LEU A 1 415 ? -6.754 -3.420 10.663 1.00 98.75 415 LEU A C 1
ATOM 3119 O O . LEU A 1 415 ? -6.071 -3.204 11.657 1.00 98.75 415 LEU A O 1
ATOM 3123 N N . ALA A 1 416 ? -6.832 -4.628 10.103 1.00 98.56 416 ALA A N 1
ATOM 3124 C CA . ALA A 1 416 ? -6.084 -5.790 10.570 1.00 98.56 416 ALA A CA 1
ATOM 3125 C C . ALA A 1 416 ? -4.567 -5.544 10.484 1.00 98.56 416 ALA A C 1
ATOM 3127 O O . ALA A 1 416 ? -3.853 -5.731 11.470 1.00 98.56 416 ALA A O 1
ATOM 3128 N N . SER A 1 417 ? -4.091 -5.050 9.336 1.00 97.62 417 SER A N 1
ATOM 3129 C CA . SER A 1 417 ? -2.685 -4.684 9.135 1.00 97.62 417 SER A CA 1
ATOM 3130 C C . SER A 1 417 ? -2.199 -3.672 10.179 1.00 97.62 417 SER A C 1
ATOM 3132 O O . SER A 1 417 ? -1.210 -3.906 10.879 1.00 97.62 417 SER A O 1
ATOM 3134 N N . LEU A 1 418 ? -2.948 -2.578 10.349 1.00 98.25 418 LEU A N 1
ATOM 3135 C CA . LEU A 1 418 ? -2.598 -1.497 11.267 1.00 98.25 418 LEU A CA 1
ATOM 3136 C C . LEU A 1 418 ? -2.730 -1.908 12.734 1.00 98.25 418 LEU A C 1
ATOM 3138 O O . LEU A 1 418 ? -1.924 -1.474 13.545 1.00 98.25 418 LEU A O 1
ATOM 3142 N N . LEU A 1 419 ? -3.681 -2.774 13.095 1.00 98.12 419 LEU A N 1
ATOM 3143 C CA . LEU A 1 419 ? -3.786 -3.322 14.452 1.00 98.12 419 LEU A CA 1
ATOM 3144 C C . LEU A 1 419 ? -2.574 -4.176 14.816 1.00 98.12 419 LEU A C 1
ATOM 3146 O O . LEU A 1 419 ? -2.070 -4.055 15.932 1.00 98.12 419 LEU A O 1
ATOM 3150 N N . ALA A 1 420 ? -2.097 -5.016 13.892 1.00 97.19 420 ALA A N 1
ATOM 3151 C CA . ALA A 1 420 ? -0.878 -5.789 14.104 1.00 97.19 420 ALA A CA 1
ATOM 3152 C C . ALA A 1 420 ? 0.326 -4.851 14.296 1.00 97.19 420 ALA A C 1
ATOM 3154 O O . ALA A 1 420 ? 1.047 -4.986 15.284 1.00 97.19 420 ALA A O 1
ATOM 3155 N N . GLY A 1 421 ? 0.467 -3.842 13.426 1.00 95.56 421 GLY A N 1
ATOM 3156 C CA . GLY A 1 421 ? 1.471 -2.782 13.556 1.00 95.56 421 GLY A CA 1
ATOM 3157 C C . GLY A 1 421 ? 1.391 -2.042 14.893 1.00 95.56 421 GLY A C 1
ATOM 3158 O O . GLY A 1 421 ? 2.383 -1.935 15.605 1.00 95.56 421 GLY A O 1
ATOM 3159 N N . THR A 1 422 ? 0.199 -1.624 15.321 1.00 96.62 422 THR A N 1
ATOM 3160 C CA . THR A 1 422 ? -0.019 -0.956 16.612 1.00 96.62 422 THR A CA 1
ATOM 3161 C C . THR A 1 422 ? 0.291 -1.862 17.801 1.00 96.62 422 THR A C 1
ATOM 3163 O O . THR A 1 422 ? 0.790 -1.382 18.814 1.00 96.62 422 THR A O 1
ATOM 3166 N N . ALA A 1 423 ? 0.026 -3.167 17.726 1.00 95.56 423 ALA A N 1
ATOM 3167 C CA . ALA A 1 423 ? 0.367 -4.078 18.816 1.00 95.56 423 ALA A CA 1
ATOM 3168 C C . ALA A 1 423 ? 1.883 -4.279 18.945 1.00 95.56 423 ALA A C 1
ATOM 3170 O O . ALA A 1 423 ? 2.417 -4.266 20.059 1.00 95.56 423 ALA A O 1
ATOM 3171 N N . THR A 1 424 ? 2.581 -4.418 17.815 1.00 94.62 424 THR A N 1
ATOM 3172 C CA . THR A 1 424 ? 4.014 -4.740 17.784 1.00 94.62 424 THR A CA 1
ATOM 3173 C C . THR A 1 424 ? 4.930 -3.516 17.696 1.00 94.62 424 THR A C 1
ATOM 3175 O O . THR A 1 424 ? 6.133 -3.632 17.914 1.00 94.62 424 THR A O 1
ATOM 3178 N N . ASN A 1 425 ? 4.397 -2.345 17.361 1.00 93.56 425 ASN A N 1
ATOM 3179 C CA . ASN A 1 425 ? 5.129 -1.089 17.203 1.00 93.56 425 ASN A CA 1
ATOM 3180 C C . ASN A 1 425 ? 4.275 0.163 17.544 1.00 93.56 425 ASN A C 1
ATOM 3182 O O . ASN A 1 425 ? 4.237 1.120 16.772 1.00 93.56 425 ASN A O 1
ATOM 3186 N N . PRO A 1 426 ? 3.608 0.230 18.714 1.00 92.56 426 PRO A N 1
ATOM 3187 C CA . PRO A 1 426 ? 2.664 1.315 19.040 1.00 92.56 426 PRO A CA 1
ATOM 3188 C C . PRO A 1 426 ? 3.278 2.725 19.069 1.00 92.56 426 PRO A C 1
ATOM 3190 O O . PRO A 1 426 ? 2.558 3.723 19.008 1.00 92.56 426 PRO A O 1
ATOM 3193 N N . PHE A 1 427 ? 4.600 2.828 19.240 1.00 89.44 427 PHE A N 1
ATOM 3194 C CA . PHE A 1 427 ? 5.307 4.095 19.450 1.00 89.44 427 PHE A CA 1
ATOM 3195 C C . PHE A 1 427 ? 6.481 4.320 18.486 1.00 89.44 427 PHE A C 1
ATOM 3197 O O . PHE A 1 427 ? 7.272 5.233 18.721 1.00 89.44 427 PHE A O 1
ATOM 3204 N N . GLY A 1 428 ? 6.586 3.522 17.417 1.00 86.19 428 GLY A N 1
ATOM 3205 C CA . GLY A 1 428 ? 7.599 3.688 16.366 1.00 86.19 428 GLY A CA 1
ATOM 3206 C C . GLY A 1 428 ? 8.994 3.142 16.699 1.00 86.19 428 GLY A C 1
ATOM 3207 O O . GLY A 1 428 ? 9.949 3.447 15.996 1.00 86.19 428 GLY A O 1
ATOM 3208 N N . ASN A 1 429 ? 9.141 2.367 17.775 1.00 87.50 429 ASN A N 1
ATOM 3209 C CA . ASN A 1 429 ? 10.409 1.765 18.198 1.00 87.50 429 ASN A CA 1
ATOM 3210 C C . ASN A 1 429 ? 10.294 0.298 18.671 1.00 87.50 429 ASN A C 1
ATOM 3212 O O . ASN A 1 429 ? 11.171 -0.189 19.376 1.00 87.50 429 ASN A O 1
ATOM 3216 N N . GLY A 1 430 ? 9.214 -0.402 18.324 1.00 90.62 430 GLY A N 1
ATOM 3217 C CA . GLY A 1 430 ? 8.982 -1.824 18.589 1.00 90.62 430 GLY A CA 1
ATOM 3218 C C . GLY A 1 430 ? 9.585 -2.716 17.500 1.00 90.62 430 GLY A C 1
ATOM 3219 O O . GLY A 1 430 ? 10.802 -2.764 17.355 1.00 90.62 430 GLY A O 1
ATOM 3220 N N . TYR A 1 431 ? 8.754 -3.444 16.753 1.00 88.50 431 TYR A N 1
ATOM 3221 C CA . TYR A 1 431 ? 9.187 -4.284 15.630 1.00 88.50 431 TYR A CA 1
ATOM 3222 C C . TYR A 1 431 ? 9.002 -3.606 14.277 1.00 88.50 431 TYR A C 1
ATOM 3224 O O . TYR A 1 431 ? 7.879 -3.253 13.918 1.00 88.50 431 TYR A O 1
ATOM 3232 N N . PHE A 1 432 ? 10.084 -3.506 13.508 1.00 84.19 432 PHE A N 1
ATOM 3233 C CA . PHE A 1 432 ? 10.042 -3.111 12.101 1.00 84.19 432 PHE A CA 1
ATOM 3234 C C . PHE A 1 432 ? 11.354 -3.452 11.378 1.00 84.19 432 PHE A C 1
ATOM 3236 O O . PHE A 1 432 ? 12.395 -3.681 12.005 1.00 84.19 432 PHE A O 1
ATOM 3243 N N . GLN A 1 433 ? 11.306 -3.438 10.048 1.00 77.69 433 GLN A N 1
ATOM 3244 C CA . GLN A 1 433 ? 12.476 -3.366 9.170 1.00 77.69 433 GLN A CA 1
ATOM 3245 C C . GLN A 1 433 ? 12.471 -2.057 8.370 1.00 77.69 433 GLN A C 1
ATOM 3247 O O . GLN A 1 433 ? 11.414 -1.478 8.116 1.00 77.69 433 GLN A O 1
ATOM 3252 N N . GLY A 1 434 ? 13.653 -1.626 7.931 1.00 67.12 434 GLY A N 1
ATOM 3253 C CA . GLY A 1 434 ? 13.829 -0.359 7.219 1.00 67.12 434 GLY A CA 1
ATOM 3254 C C . GLY A 1 434 ? 13.995 0.850 8.155 1.00 67.12 434 GLY A C 1
ATOM 3255 O O . GLY A 1 434 ? 14.173 0.671 9.361 1.00 67.12 434 GLY A O 1
ATOM 3256 N N . PRO A 1 435 ? 14.002 2.075 7.602 1.00 56.88 435 PRO A N 1
ATOM 3257 C CA . PRO A 1 435 ? 14.138 3.312 8.370 1.00 56.88 435 PRO A CA 1
ATOM 3258 C C . PRO A 1 435 ? 12.898 3.594 9.238 1.00 56.88 435 PRO A C 1
ATOM 3260 O O . PRO A 1 435 ? 11.785 3.204 8.887 1.00 56.88 435 PRO A O 1
ATOM 3263 N N . VAL A 1 436 ? 13.081 4.305 10.357 1.00 63.53 436 VAL A N 1
ATOM 3264 C CA . VAL A 1 436 ? 12.009 4.643 11.324 1.00 63.53 436 VAL A CA 1
ATOM 3265 C C . VAL A 1 436 ? 10.928 5.527 10.690 1.00 63.53 436 VAL A C 1
ATOM 3267 O O . VAL A 1 436 ? 9.779 5.523 11.121 1.00 63.53 436 VAL A O 1
ATOM 3270 N N . GLU A 1 437 ? 11.289 6.278 9.654 1.00 58.84 437 GLU A N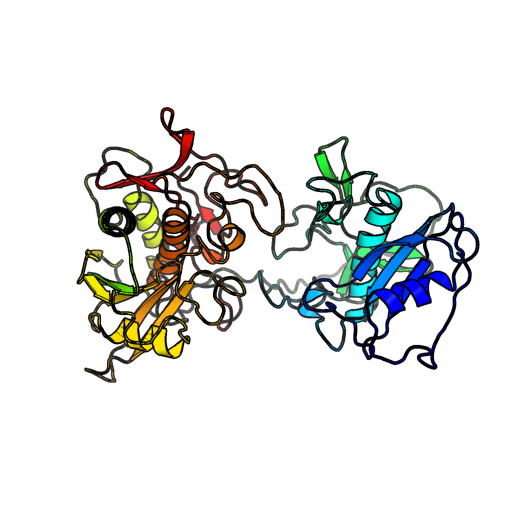 1
ATOM 3271 C CA . GLU A 1 437 ? 10.427 7.200 8.918 1.00 58.84 437 GLU A CA 1
ATOM 3272 C C . GLU A 1 437 ? 9.493 6.483 7.930 1.00 58.84 437 GLU A C 1
ATOM 3274 O O . GLU A 1 437 ? 8.460 7.037 7.555 1.00 58.84 437 GLU A O 1
ATOM 3279 N N . ALA A 1 438 ? 9.838 5.257 7.517 1.00 61.84 438 ALA A N 1
ATOM 3280 C CA . ALA A 1 438 ? 9.039 4.420 6.620 1.00 61.84 438 ALA A CA 1
ATOM 3281 C C . ALA A 1 438 ? 9.177 2.925 6.986 1.00 61.84 438 ALA A C 1
ATOM 3283 O O . ALA A 1 438 ? 9.695 2.131 6.193 1.00 61.84 438 ALA A O 1
ATOM 3284 N N . PRO A 1 439 ? 8.756 2.533 8.202 1.00 72.81 439 PRO A N 1
ATOM 3285 C CA . PRO A 1 439 ? 8.976 1.192 8.711 1.00 72.81 439 PRO A CA 1
ATOM 3286 C C . PRO A 1 439 ? 8.050 0.191 8.017 1.00 72.81 439 PRO A C 1
ATOM 3288 O O . PRO A 1 439 ? 6.853 0.431 7.859 1.00 72.81 439 PRO A O 1
ATOM 3291 N N . LEU A 1 440 ? 8.587 -0.977 7.662 1.00 78.00 440 LEU A N 1
ATOM 3292 C CA . LEU A 1 440 ? 7.767 -2.143 7.353 1.00 78.00 440 LEU A CA 1
ATOM 3293 C C . LEU A 1 440 ? 7.588 -2.966 8.635 1.00 78.00 440 LEU A C 1
ATOM 3295 O O . LEU A 1 440 ? 8.547 -3.512 9.181 1.00 78.00 440 LEU A O 1
ATOM 3299 N N . GLU A 1 441 ? 6.357 -3.026 9.123 1.00 89.12 441 GLU A N 1
ATOM 3300 C CA . GLU A 1 441 ? 5.945 -3.666 10.370 1.00 89.12 441 GLU A CA 1
ATOM 3301 C C . GLU A 1 441 ? 5.335 -5.056 10.126 1.00 89.12 441 GLU A C 1
ATOM 3303 O O . GLU A 1 441 ? 5.384 -5.584 9.016 1.00 89.12 441 GLU A O 1
ATOM 3308 N N . ALA A 1 442 ? 4.760 -5.656 11.173 1.00 93.19 442 ALA A N 1
ATOM 3309 C CA . ALA A 1 442 ? 4.264 -7.033 11.200 1.00 93.19 442 ALA A CA 1
ATOM 3310 C C . ALA A 1 442 ? 3.490 -7.458 9.940 1.00 93.19 442 ALA A C 1
ATOM 3312 O O . ALA A 1 442 ? 3.801 -8.492 9.357 1.00 93.19 442 ALA A O 1
ATOM 3313 N N . ALA A 1 443 ? 2.508 -6.666 9.508 1.00 93.38 443 ALA A N 1
ATOM 3314 C CA . ALA A 1 443 ? 1.707 -6.964 8.320 1.00 93.38 443 ALA A CA 1
ATOM 3315 C C . ALA A 1 443 ? 2.258 -6.312 7.041 1.00 93.38 443 ALA A C 1
ATOM 3317 O O . ALA A 1 443 ? 2.253 -6.929 5.978 1.00 93.38 443 ALA A O 1
ATOM 3318 N N . SER A 1 444 ? 2.766 -5.076 7.114 1.00 85.25 444 SER A N 1
ATOM 3319 C CA . SER A 1 444 ? 3.241 -4.353 5.925 1.00 85.25 444 SER A CA 1
ATOM 3320 C C . SER A 1 444 ? 4.553 -4.905 5.358 1.00 85.25 444 SER A C 1
ATOM 3322 O O . SER A 1 444 ? 4.884 -4.614 4.213 1.00 85.25 444 SER A O 1
ATOM 3324 N N . ALA A 1 445 ? 5.288 -5.723 6.118 1.00 83.94 445 ALA A N 1
ATOM 3325 C CA . ALA A 1 445 ? 6.394 -6.533 5.605 1.00 83.94 445 ALA A CA 1
ATOM 3326 C C . ALA A 1 445 ? 5.927 -7.700 4.707 1.00 83.94 445 ALA A C 1
ATOM 3328 O O . ALA A 1 445 ? 6.748 -8.284 4.004 1.00 83.94 445 ALA A O 1
ATOM 3329 N N . CYS A 1 446 ? 4.626 -8.012 4.693 1.00 86.88 446 CYS A N 1
ATOM 3330 C CA . CYS A 1 446 ? 4.007 -9.094 3.924 1.00 86.88 446 CYS A CA 1
ATOM 3331 C C . CYS A 1 446 ? 2.910 -8.582 2.967 1.00 86.88 446 CYS A C 1
ATOM 3333 O O . CYS A 1 446 ? 1.774 -9.068 3.009 1.00 86.88 446 CYS A O 1
ATOM 3335 N N . PRO A 1 447 ? 3.200 -7.583 2.109 1.00 83.56 447 PRO A N 1
ATOM 3336 C CA . PRO A 1 447 ? 2.176 -6.923 1.312 1.00 83.56 447 PRO A CA 1
ATOM 3337 C C . PRO A 1 447 ? 1.525 -7.895 0.324 1.00 83.56 447 PRO A C 1
ATOM 3339 O O . PRO A 1 447 ? 2.199 -8.568 -0.452 1.00 83.56 447 PRO A O 1
ATOM 3342 N N . GLY A 1 448 ? 0.194 -7.942 0.346 1.00 84.31 448 GLY A N 1
ATOM 3343 C CA . GLY A 1 448 ? -0.616 -8.708 -0.601 1.00 84.31 448 GLY A CA 1
ATOM 3344 C C . GLY A 1 448 ? -0.583 -10.232 -0.437 1.00 84.31 448 GLY A C 1
ATOM 3345 O O . GLY A 1 448 ? -1.121 -10.942 -1.284 1.00 84.31 448 GLY A O 1
ATOM 3346 N N . ILE A 1 449 ? 0.010 -10.741 0.645 1.00 89.75 449 ILE A N 1
ATOM 3347 C CA . ILE A 1 449 ? 0.034 -12.170 0.967 1.00 89.75 449 ILE A CA 1
ATOM 3348 C C . ILE A 1 449 ? -1.142 -12.474 1.901 1.00 89.75 449 ILE A C 1
ATOM 3350 O O . ILE A 1 449 ? -1.151 -12.020 3.045 1.00 89.75 449 ILE A O 1
ATOM 3354 N N . TYR A 1 450 ? -2.121 -13.253 1.435 1.00 94.75 450 TYR A N 1
ATOM 3355 C CA . TYR A 1 450 ? -3.291 -13.648 2.235 1.00 94.75 450 TYR A CA 1
ATOM 3356 C C . TYR A 1 450 ? -3.438 -15.169 2.394 1.00 94.75 450 TYR A C 1
ATOM 3358 O O . TYR A 1 450 ? -3.973 -15.630 3.404 1.00 94.75 450 TYR A O 1
ATOM 3366 N N . GLY A 1 451 ? -2.935 -15.948 1.438 1.00 91.06 451 GLY A N 1
ATOM 3367 C CA . GLY A 1 451 ? -2.877 -17.408 1.481 1.00 91.06 451 GLY A CA 1
ATOM 3368 C C . GLY A 1 451 ? -1.547 -17.943 0.958 1.00 91.06 451 GLY A C 1
ATOM 3369 O O . GLY A 1 451 ? -0.730 -17.204 0.394 1.00 91.06 451 GLY A O 1
ATOM 3370 N N . LYS A 1 452 ? -1.308 -19.237 1.160 1.00 86.19 452 LYS A N 1
ATOM 3371 C CA . LYS A 1 452 ? -0.116 -19.919 0.656 1.00 86.19 452 LYS A CA 1
ATOM 3372 C C . LYS A 1 452 ? 0.040 -19.720 -0.856 1.00 86.19 452 LYS A C 1
ATOM 3374 O O . LYS A 1 452 ? -0.936 -19.675 -1.596 1.00 86.19 452 LYS A O 1
ATOM 3379 N N . GLY A 1 453 ? 1.285 -19.585 -1.313 1.00 77.94 453 GLY A N 1
ATOM 3380 C CA . GLY A 1 453 ? 1.587 -19.439 -2.738 1.00 77.94 453 GLY A CA 1
ATOM 3381 C C . GLY A 1 453 ? 1.216 -18.081 -3.337 1.00 77.94 453 GLY A C 1
ATOM 3382 O O . GLY A 1 453 ? 1.257 -17.952 -4.555 1.00 77.94 453 GLY A O 1
ATOM 3383 N N . ALA A 1 454 ? 0.871 -17.077 -2.522 1.00 78.69 454 ALA A N 1
ATOM 3384 C CA . ALA A 1 454 ? 0.630 -15.721 -3.008 1.00 78.69 454 ALA A CA 1
ATOM 3385 C C . ALA A 1 454 ? 1.835 -15.160 -3.784 1.00 78.69 454 ALA A C 1
ATOM 3387 O O . ALA A 1 454 ? 2.995 -15.372 -3.423 1.00 78.69 454 ALA A O 1
ATOM 3388 N N . TYR A 1 455 ? 1.543 -14.406 -4.838 1.00 75.31 455 TYR A N 1
ATOM 3389 C CA . TYR A 1 455 ? 2.511 -13.692 -5.671 1.00 75.31 455 TYR A CA 1
ATOM 3390 C C . TYR A 1 455 ? 1.843 -12.420 -6.218 1.00 75.31 455 TYR A C 1
ATOM 3392 O O . TYR A 1 455 ? 0.627 -12.275 -6.079 1.00 75.31 455 TYR A O 1
ATOM 3400 N N . PRO A 1 456 ? 2.570 -11.460 -6.821 1.00 74.62 456 PRO A N 1
ATOM 3401 C CA . PRO A 1 456 ? 1.942 -10.247 -7.344 1.00 74.62 456 PRO A CA 1
ATOM 3402 C C . PRO A 1 456 ? 0.748 -10.568 -8.258 1.00 74.62 456 PRO A C 1
ATOM 3404 O O . PRO A 1 456 ? 0.902 -11.271 -9.253 1.00 74.62 456 PRO A O 1
ATOM 3407 N N . GLY A 1 457 ? -0.445 -10.074 -7.909 1.00 72.44 457 GLY A N 1
ATOM 3408 C CA . GLY A 1 457 ? -1.689 -10.356 -8.637 1.00 72.44 457 GLY A CA 1
ATOM 3409 C C . GLY A 1 457 ? -2.500 -11.558 -8.156 1.00 72.44 457 GLY A C 1
ATOM 3410 O O . GLY A 1 457 ? -3.647 -11.704 -8.559 1.00 72.44 457 GLY A O 1
ATOM 3411 N N . TYR A 1 458 ? -1.949 -12.394 -7.279 1.00 81.88 458 TYR A N 1
ATOM 3412 C CA . TYR A 1 458 ? -2.621 -13.562 -6.717 1.00 81.88 458 TYR A CA 1
ATOM 3413 C C . TYR A 1 458 ? -2.551 -13.537 -5.192 1.00 81.88 458 TYR A C 1
ATOM 3415 O O . TYR A 1 458 ? -1.476 -13.609 -4.599 1.00 81.88 458 TYR A O 1
ATOM 3423 N N . ALA A 1 459 ? -3.719 -13.468 -4.551 1.00 87.19 459 ALA A N 1
ATOM 3424 C CA . ALA A 1 459 ? -3.851 -13.365 -3.096 1.00 87.19 459 ALA A CA 1
ATOM 3425 C C . ALA A 1 459 ? -3.374 -14.619 -2.330 1.00 87.19 459 ALA A C 1
ATOM 3427 O O . ALA A 1 459 ? -3.225 -14.564 -1.106 1.00 87.19 459 ALA A O 1
ATOM 3428 N N . GLY A 1 460 ? -3.111 -15.720 -3.038 1.00 90.06 460 GLY A N 1
ATOM 3429 C CA . GLY A 1 460 ? -2.783 -17.028 -2.480 1.00 90.06 460 GLY A CA 1
ATOM 3430 C C . GLY A 1 460 ? -3.970 -17.987 -2.507 1.00 90.06 460 GLY A C 1
ATOM 3431 O O . GLY A 1 460 ? -5.072 -17.629 -2.927 1.00 90.06 460 GLY A O 1
ATOM 3432 N N . ASP A 1 461 ? -3.733 -19.207 -2.041 1.00 91.25 461 ASP A N 1
ATOM 3433 C CA . ASP A 1 461 ? -4.742 -20.261 -1.958 1.00 91.25 461 ASP A CA 1
ATOM 3434 C C . ASP A 1 461 ? -5.744 -19.935 -0.837 1.00 91.25 461 ASP A C 1
ATOM 3436 O O . ASP A 1 461 ? -5.481 -20.162 0.344 1.00 91.25 461 ASP A O 1
ATOM 3440 N N . LEU A 1 462 ? -6.887 -19.348 -1.200 1.00 97.38 462 LEU A N 1
ATOM 3441 C CA . LEU A 1 462 ? -7.932 -18.921 -0.265 1.00 97.38 462 LEU A CA 1
ATOM 3442 C C . LEU A 1 462 ? -9.088 -19.923 -0.179 1.00 97.38 462 LEU A C 1
ATOM 3444 O O . LEU A 1 462 ? -9.358 -20.687 -1.106 1.00 97.38 462 LEU A O 1
ATOM 3448 N N . LEU A 1 463 ? -9.829 -19.867 0.929 1.00 97.81 463 LEU A N 1
ATOM 3449 C CA . LEU A 1 463 ? -11.105 -20.564 1.055 1.00 97.81 463 LEU A CA 1
ATOM 3450 C C . LEU A 1 463 ? -12.169 -19.829 0.238 1.00 97.81 463 LEU A C 1
ATOM 3452 O O . LEU A 1 463 ? -12.167 -18.599 0.164 1.00 97.81 463 LEU A O 1
ATOM 3456 N N . VAL A 1 464 ? -13.108 -20.586 -0.327 1.00 97.75 464 VAL A N 1
ATOM 3457 C CA . VAL A 1 464 ? -14.231 -20.050 -1.103 1.00 97.75 464 VAL A CA 1
ATOM 3458 C C . VAL A 1 464 ? -15.545 -20.502 -0.478 1.00 97.75 464 VAL A C 1
ATOM 3460 O O . VAL A 1 464 ? -15.745 -21.684 -0.197 1.00 97.75 464 VAL A O 1
ATOM 3463 N N . ASP A 1 465 ? -16.449 -19.558 -0.228 1.00 96.88 465 ASP A N 1
ATOM 3464 C CA . ASP A 1 465 ? -17.816 -19.852 0.187 1.00 96.88 465 ASP A CA 1
ATOM 3465 C C . ASP A 1 465 ? -18.582 -20.472 -0.987 1.00 96.88 465 ASP A C 1
ATOM 3467 O O . ASP A 1 465 ? -18.723 -19.858 -2.040 1.00 96.88 465 ASP A O 1
ATOM 3471 N N . SER A 1 466 ? -19.094 -21.689 -0.810 1.00 96.50 466 SER A N 1
ATOM 3472 C CA . SER A 1 466 ? -19.789 -22.422 -1.874 1.00 96.50 466 SER A CA 1
ATOM 3473 C C . SER A 1 466 ? -21.123 -21.802 -2.298 1.00 96.50 466 SER A C 1
ATOM 3475 O O . SER A 1 466 ? -21.611 -22.104 -3.382 1.00 96.50 466 SER A O 1
ATOM 3477 N N . THR A 1 467 ? -21.726 -20.965 -1.453 1.00 96.12 467 THR A N 1
ATOM 3478 C CA . THR A 1 467 ? -23.022 -20.322 -1.699 1.00 96.12 467 THR A CA 1
ATOM 3479 C C . THR A 1 467 ? -22.845 -18.948 -2.333 1.00 96.12 467 THR A C 1
ATOM 3481 O O . THR A 1 467 ? -23.556 -18.614 -3.276 1.00 96.12 467 THR A O 1
ATOM 3484 N N . THR A 1 468 ? -21.915 -18.141 -1.819 1.00 96.81 468 THR A N 1
ATOM 3485 C CA . THR A 1 468 ? -21.729 -16.750 -2.268 1.00 96.81 468 THR A CA 1
ATOM 3486 C C . THR A 1 468 ? -20.578 -16.573 -3.253 1.00 96.81 468 THR A C 1
ATOM 3488 O O . THR A 1 468 ? -20.503 -15.542 -3.913 1.00 96.81 468 THR A O 1
ATOM 3491 N N . GLY A 1 469 ? -19.663 -17.542 -3.347 1.00 97.56 469 GLY A N 1
ATOM 3492 C CA . GLY A 1 469 ? -18.409 -17.414 -4.092 1.00 97.56 469 GLY A CA 1
ATOM 3493 C C . GLY A 1 469 ? -17.357 -16.546 -3.394 1.00 97.56 469 GLY A C 1
ATOM 3494 O O . GLY A 1 469 ? -16.285 -16.330 -3.953 1.00 97.56 469 GLY A O 1
ATOM 3495 N N . ALA A 1 470 ? -17.639 -16.048 -2.185 1.00 98.00 470 ALA A N 1
ATOM 3496 C CA . ALA A 1 470 ? -16.740 -15.180 -1.434 1.00 98.00 470 ALA A CA 1
ATOM 3497 C C . ALA A 1 470 ? -15.399 -15.840 -1.115 1.00 98.00 470 ALA A C 1
ATOM 3499 O O . ALA A 1 470 ? -15.369 -16.966 -0.617 1.00 98.00 470 ALA A O 1
ATOM 3500 N N . SER A 1 471 ? -14.304 -15.105 -1.303 1.00 98.31 471 SER A N 1
ATOM 3501 C CA . SER A 1 471 ? -12.966 -15.553 -0.915 1.00 98.31 471 SER A CA 1
ATOM 3502 C C . SER A 1 471 ? -12.587 -15.032 0.469 1.00 98.31 471 SER A C 1
ATOM 3504 O O . SER A 1 471 ? -12.743 -13.848 0.769 1.00 98.31 471 SER A O 1
ATOM 3506 N N . PHE A 1 472 ? -12.081 -15.914 1.327 1.00 98.50 472 PHE A N 1
ATOM 3507 C CA . PHE A 1 472 ? -11.730 -15.593 2.709 1.00 98.50 472 PHE A CA 1
ATOM 3508 C C . PHE A 1 472 ? -10.620 -16.519 3.223 1.00 98.50 472 PHE A C 1
ATOM 3510 O O . PHE A 1 472 ? -10.325 -17.551 2.626 1.00 98.50 472 PHE A O 1
ATOM 3517 N N . ASN A 1 473 ? -10.003 -16.168 4.349 1.00 97.94 473 ASN A N 1
ATOM 3518 C CA . ASN A 1 473 ? -9.042 -17.042 5.035 1.00 97.94 473 ASN A CA 1
ATOM 3519 C C . ASN A 1 473 ? -9.316 -17.178 6.535 1.00 97.94 473 ASN A C 1
ATOM 3521 O O . ASN A 1 473 ? -8.523 -17.786 7.249 1.00 97.94 473 ASN A O 1
ATOM 3525 N N . SER A 1 474 ? -10.411 -16.596 7.030 1.00 97.31 474 SER A N 1
ATOM 3526 C CA . SER A 1 474 ? -10.686 -16.532 8.457 1.00 97.31 474 SER A CA 1
ATOM 3527 C C . SER A 1 474 ? -12.178 -16.449 8.772 1.00 97.31 474 SER A C 1
ATOM 3529 O O . SER A 1 474 ? -12.921 -15.693 8.141 1.00 97.31 474 SER A O 1
ATOM 3531 N N . HIS A 1 475 ? -12.610 -17.207 9.779 1.00 96.44 475 HIS A N 1
ATOM 3532 C CA . HIS A 1 475 ? -13.939 -17.125 10.380 1.00 96.44 475 HIS A CA 1
ATOM 3533 C C . HIS A 1 475 ? -13.947 -16.176 11.586 1.00 96.44 475 HIS A C 1
ATOM 3535 O O . HIS A 1 475 ? -13.043 -16.204 12.427 1.00 96.44 475 HIS A O 1
ATOM 3541 N N . GLY A 1 476 ? -14.991 -15.358 11.694 1.00 94.94 476 GLY A N 1
ATOM 3542 C CA . GLY A 1 476 ? -15.230 -14.475 12.830 1.00 94.94 476 GLY A CA 1
ATOM 3543 C C . GLY A 1 476 ? -16.580 -14.707 13.508 1.00 94.94 476 GLY A C 1
ATOM 3544 O O . GLY A 1 476 ? -17.320 -15.646 13.211 1.00 94.94 476 GLY A O 1
ATOM 3545 N N . ALA A 1 477 ? -16.886 -13.829 14.455 1.00 92.44 477 ALA A N 1
ATOM 3546 C CA . ALA A 1 477 ? -18.120 -13.788 15.215 1.00 92.44 477 ALA A CA 1
ATOM 3547 C C . ALA A 1 477 ? -19.336 -13.624 14.295 1.00 92.44 477 ALA A C 1
ATOM 3549 O O . ALA A 1 477 ? -19.235 -13.127 13.174 1.00 92.44 477 ALA A O 1
ATOM 3550 N N . ASN A 1 478 ? -20.500 -14.048 14.788 1.00 91.50 478 ASN A N 1
ATOM 3551 C CA . ASN A 1 478 ? -21.783 -13.891 14.095 1.00 91.50 478 ASN A CA 1
ATOM 3552 C C . ASN A 1 478 ? -21.802 -14.482 12.670 1.00 91.50 478 ASN A C 1
ATOM 3554 O O . ASN A 1 478 ? -22.528 -14.006 11.801 1.00 91.50 478 ASN A O 1
ATOM 3558 N N . GLY A 1 479 ? -21.000 -15.526 12.423 1.00 91.00 479 GLY A N 1
ATOM 3559 C CA . GLY A 1 479 ? -20.919 -16.208 11.127 1.00 91.00 479 GLY A CA 1
ATOM 3560 C C . GLY A 1 479 ? -20.180 -15.420 10.041 1.00 91.00 479 GLY A C 1
ATOM 3561 O O . GLY A 1 479 ? -20.202 -15.825 8.879 1.00 91.00 479 GLY A O 1
ATOM 3562 N N . ARG A 1 480 ? -19.527 -14.308 10.400 1.00 95.44 480 ARG A N 1
ATOM 3563 C CA . ARG A 1 480 ? -18.775 -13.463 9.472 1.00 95.44 480 ARG A CA 1
ATOM 3564 C C . ARG A 1 480 ? -17.525 -14.173 8.959 1.00 95.44 480 ARG A C 1
ATOM 3566 O O . ARG A 1 480 ? -16.917 -14.996 9.647 1.00 95.44 480 ARG A O 1
ATOM 3573 N N . LYS A 1 481 ? -17.124 -13.811 7.746 1.00 97.75 481 LYS A N 1
ATOM 3574 C CA . LYS A 1 481 ? -15.898 -14.275 7.095 1.00 97.75 481 LYS A CA 1
ATOM 3575 C C . LYS A 1 481 ? -15.037 -13.070 6.757 1.00 97.75 481 LYS A C 1
ATOM 3577 O O . LYS A 1 481 ? -15.567 -12.006 6.444 1.00 97.75 481 LYS A O 1
ATOM 3582 N N . TYR A 1 482 ? -13.724 -13.240 6.836 1.00 98.44 482 TYR A N 1
ATOM 3583 C CA . TYR A 1 482 ? -12.763 -12.163 6.636 1.00 98.44 482 TYR A CA 1
ATOM 3584 C C . TYR A 1 482 ? -11.545 -12.644 5.852 1.00 98.44 482 TYR A C 1
ATOM 3586 O O . TYR A 1 482 ? -11.168 -13.820 5.907 1.00 98.44 482 TYR A O 1
ATOM 3594 N N . LEU A 1 483 ? -10.920 -11.704 5.150 1.00 98.56 483 LEU A N 1
ATOM 3595 C CA . LEU A 1 483 ? -9.600 -11.865 4.563 1.00 98.56 483 LEU A CA 1
ATOM 3596 C C . LEU A 1 483 ? -8.606 -11.042 5.381 1.00 98.56 483 LEU A C 1
ATOM 3598 O O . LEU A 1 483 ? -8.771 -9.833 5.521 1.00 98.56 483 LEU A O 1
ATOM 3602 N N . LEU A 1 484 ? -7.608 -11.704 5.958 1.00 98.56 484 LEU A N 1
ATOM 3603 C CA . LEU A 1 484 ? -6.638 -11.095 6.869 1.00 98.56 484 LEU A CA 1
ATOM 3604 C C . LEU A 1 484 ? -5.218 -11.239 6.315 1.00 98.56 484 LEU A C 1
ATOM 3606 O O . LEU A 1 484 ? -4.897 -12.311 5.795 1.00 98.56 484 LEU A O 1
ATOM 3610 N N . PRO A 1 485 ? -4.364 -10.205 6.416 1.00 97.81 485 PRO A N 1
ATOM 3611 C CA . PRO A 1 485 ? -3.015 -10.246 5.863 1.00 97.81 485 PRO A CA 1
ATOM 3612 C C . PRO A 1 485 ? -2.142 -11.272 6.588 1.00 97.81 485 PRO A C 1
ATOM 3614 O O . PRO A 1 485 ? -2.315 -11.526 7.785 1.00 97.81 485 PRO A O 1
ATOM 3617 N N . ALA A 1 486 ? -1.164 -11.825 5.876 1.00 96.44 486 ALA A N 1
ATOM 3618 C CA . ALA A 1 486 ? -0.070 -12.545 6.503 1.00 96.44 486 ALA A CA 1
ATOM 3619 C C . ALA A 1 486 ? 0.691 -11.627 7.467 1.00 96.44 486 ALA A C 1
ATOM 3621 O O . ALA A 1 486 ? 0.850 -10.432 7.211 1.00 96.44 486 ALA A O 1
ATOM 3622 N N . LEU A 1 487 ? 1.190 -12.202 8.560 1.00 96.06 487 LEU A N 1
ATOM 3623 C CA . LEU A 1 487 ? 2.096 -11.509 9.472 1.00 96.06 487 LEU A CA 1
ATOM 3624 C C . LEU A 1 487 ? 3.505 -12.082 9.328 1.00 96.06 487 LEU A C 1
ATOM 3626 O O . LEU A 1 487 ? 3.681 -13.296 9.194 1.00 96.06 487 LEU A O 1
ATOM 3630 N N . PHE A 1 488 ? 4.510 -11.213 9.373 1.00 91.38 488 PHE A N 1
ATOM 3631 C CA . PHE A 1 488 ? 5.911 -11.609 9.357 1.00 91.38 488 PHE A CA 1
ATOM 3632 C C . PHE A 1 488 ? 6.251 -12.366 10.638 1.00 91.38 488 PHE A C 1
ATOM 3634 O O . PHE A 1 488 ? 6.258 -11.789 11.720 1.00 91.38 488 PHE A O 1
ATOM 3641 N N . ASP A 1 489 ? 6.560 -13.648 10.544 1.00 89.38 489 ASP A N 1
ATOM 3642 C CA . ASP A 1 489 ? 6.914 -14.460 11.695 1.00 89.38 489 ASP A CA 1
ATOM 3643 C C . ASP A 1 489 ? 8.403 -14.272 12.048 1.00 89.38 489 ASP A C 1
ATOM 3645 O O . ASP A 1 489 ? 9.268 -14.763 11.315 1.00 89.38 489 ASP A O 1
ATOM 3649 N N . PRO A 1 490 ? 8.738 -13.624 13.184 1.00 85.25 490 PRO A N 1
ATOM 3650 C CA . PRO A 1 490 ? 10.129 -13.383 13.565 1.00 85.25 490 PRO A CA 1
ATOM 3651 C C . PRO A 1 490 ? 10.901 -14.671 13.891 1.00 85.25 490 PRO A C 1
ATOM 3653 O O . PRO A 1 490 ? 12.127 -14.648 13.916 1.00 85.25 490 PRO A O 1
ATOM 3656 N N . SER A 1 491 ? 10.213 -15.790 14.145 1.00 85.12 491 SER A N 1
ATOM 3657 C CA . SER A 1 491 ? 10.856 -17.075 14.447 1.00 85.12 491 SER A CA 1
ATOM 3658 C C . SER A 1 491 ? 11.297 -17.836 13.195 1.00 85.12 491 SER A C 1
ATOM 3660 O O . SER A 1 491 ? 12.273 -18.582 13.244 1.00 85.12 491 SER A O 1
ATOM 3662 N N . THR A 1 492 ? 10.605 -17.636 12.071 1.00 84.44 492 THR A N 1
ATOM 3663 C CA . THR A 1 492 ? 10.913 -18.295 10.790 1.00 84.44 492 THR A CA 1
ATOM 3664 C C . THR A 1 492 ? 11.477 -17.336 9.746 1.00 84.44 492 THR A C 1
ATOM 3666 O O . THR A 1 492 ? 11.918 -17.782 8.690 1.00 84.44 492 THR A O 1
ATOM 3669 N N . SER A 1 493 ? 11.482 -16.031 10.033 1.00 83.25 493 SER A N 1
ATOM 3670 C CA . SER A 1 493 ? 11.876 -14.963 9.110 1.00 83.25 493 SER A CA 1
ATOM 3671 C C . SER A 1 493 ? 11.103 -15.005 7.787 1.00 83.25 493 SER A C 1
ATOM 3673 O O . SER A 1 493 ? 11.672 -14.800 6.715 1.00 83.25 493 SER A O 1
ATOM 3675 N N . SER A 1 494 ? 9.805 -15.309 7.852 1.00 84.25 494 SER A N 1
ATOM 3676 C CA . SER A 1 494 ? 8.942 -15.459 6.676 1.00 84.25 494 SER A CA 1
ATOM 3677 C C . SER A 1 494 ? 7.511 -14.997 6.949 1.00 84.25 494 SER A C 1
ATOM 3679 O O . SER A 1 494 ? 7.083 -14.907 8.098 1.00 84.25 494 SER A O 1
ATOM 3681 N N . CYS A 1 495 ? 6.754 -14.698 5.895 1.00 87.94 495 CYS A N 1
ATOM 3682 C CA . CYS A 1 495 ? 5.345 -14.331 6.015 1.00 87.94 495 CYS A CA 1
ATOM 3683 C C . CYS A 1 495 ? 4.476 -15.563 6.289 1.00 87.94 495 CYS A C 1
ATOM 3685 O O . CYS A 1 495 ? 4.457 -16.502 5.496 1.00 87.94 495 CYS A O 1
ATOM 3687 N N . SER A 1 496 ? 3.734 -15.544 7.397 1.00 91.31 496 SER A N 1
ATOM 3688 C CA . SER A 1 496 ? 2.845 -16.632 7.810 1.00 91.31 496 SER A CA 1
ATOM 3689 C C . SER A 1 496 ? 1.394 -16.319 7.453 1.00 91.31 496 SER A C 1
ATOM 3691 O O . SER A 1 496 ? 0.845 -15.312 7.902 1.00 91.31 496 SER A O 1
ATOM 3693 N N . THR A 1 497 ? 0.751 -17.217 6.707 1.00 93.94 497 THR A N 1
ATOM 3694 C CA . THR A 1 497 ? -0.683 -17.171 6.382 1.00 93.94 497 THR A CA 1
ATOM 3695 C C . THR A 1 497 ? -1.484 -18.093 7.304 1.00 93.94 497 THR A C 1
ATOM 3697 O O . THR A 1 497 ? -0.921 -18.931 8.009 1.00 93.94 497 THR A O 1
ATOM 3700 N N . LEU A 1 498 ? -2.808 -17.918 7.331 1.00 94.00 498 LEU A N 1
ATOM 3701 C CA . LEU A 1 498 ? -3.729 -18.844 8.009 1.00 94.00 498 LEU A CA 1
ATOM 3702 C C . LEU A 1 498 ? -4.007 -20.116 7.202 1.00 94.00 498 LEU A C 1
ATOM 3704 O O . LEU A 1 498 ? -4.345 -21.141 7.794 1.00 94.00 498 LEU A O 1
ATOM 3708 N N . VAL A 1 499 ? -3.923 -20.007 5.874 1.00 91.19 499 VAL A N 1
ATOM 3709 C CA . VAL A 1 499 ? -4.281 -21.027 4.879 1.00 91.19 499 VAL A CA 1
ATOM 3710 C C . VAL A 1 499 ? -3.169 -21.210 3.864 1.00 91.19 499 VAL A C 1
ATOM 3712 O O . VAL A 1 499 ? -2.454 -20.210 3.585 1.00 91.19 499 VAL A O 1
#

InterPro domains:
  IPR006766 Protein EXORDIUM-like [PF04674] (2-200)
  IPR006766 Protein EXORDIUM-like [PF04674] (229-498)
  IPR006766 Protein EXORDIUM-like [PTHR31279] (202-498)

Foldseek 3Di:
DFDDDDDPVPPVDLEDEPVVQVVVQLVTDFPPDEREAEEECSRHYPCPLNNDQKAKAWDAHPVDRVGIGIYIYGYQCQPPHLLPQQPQQDQHPDWARFHRQQAQVNRSRVLSRQQRCLLNVQCCVQQRHLPGDFDDDSVFTCGFQNLQPLAQEPPDATRRSYDFDADPPRRHTAHDADPPRGGHGYGFTQDPVVRDGDHPPDDDDDDDDDDDDDDDDDDDPPPDTQFFDFLQDDFQAEEEEEEEEEAADDDPLLVCQVVQLQVQCQDPPPPDPPASVVVNCLLQLQCPPPPGHAYDYDYDHYHYHNVNPPDQEDEPVVQVVSQLVGDFPRYEREYEYECSHHYVCPQPNDQKDKEWDAHPVDNVGIYIYIYGYQNPNPALLVQQPQQDQHPDWDRPPRAQQQSNRSRSLSRSQRVLLNVSCCRQPRHQRGTFTDDSVRTCAFQNVQPLAQEPPDGTPRSYDFDADPPRRHTALHATPPRGGHGYGFTQRSVVRHTDHSD

Radius of gyration: 25.97 Å; chains: 1; bounding box: 71×49×77 Å